Protein AF-0000000076603581 (afdb_homodimer)

Foldseek 3Di:
DFWFKWWFWQAADQDLVRQQAHGDTDTWGWLFEEEEEEDPSLCSVVVLCVQVVVGPRTDTDMDGDDVFDEFEQAPDFDDDQPAFLQRVLVVLCVVLVPDPVQLVVVLVVLCVLLVPVVRRRPGCVPPDPLSRLSSSVSSRLSNLGQEYEEEASCPSHDPSVVVSVLVSSNVSSVVTHIYYYYHHPQQVCLVRGQKYFYGGSNYTQDITGPQRLCVSLVHPPDGPVVSNVSSRPPDPPD/DFWFKWWFWQAADQDLVRQQAHGDTDTWGWLFEEEEEEDPSLCSVVVLCVQVVNGPRTDTDMDGDDVFDEFEQAPDFDDDQPAFLQRVLVVLCVVLVPDPVQLVVVLVVLCVLLVPVVRRRPGCVPPDPLSRLSSSVSSRLSNLGQEYEEEASCPSHDPSVVVSVLVSSNVSSVVTHIYYYYHPPQQVCLVRGQKYFYGGSNYTQDITGPQRLCVSLVHPPDGPVVSNVSSHPPDPPD

InterPro domains:
  IPR003439 ABC transporter-like, ATP-binding domain [PF00005] (21-154)
  IPR003439 ABC transporter-like, ATP-binding domain [PS50893] (4-226)
  IPR003593 AAA+ ATPase domain [SM00382] (30-205)
  IPR027417 P-loop containing nucleoside triphosphate hydrolase [G3DSA:3.40.50.300] (2-225)
  IPR027417 P-loop containing nucleoside triphosphate hydrolase [SSF52540] (16-217)
  IPR051782 ABC Transporter Superfamily, Various Functions [PTHR42939] (1-233)

Secondary structure (DSSP, 8-state):
--EEEEEEEEEE-SSTT-BSEEEEEEEEETT-EEEEE--TTSSHHHHHHHHHT----EEEEEEE-SS--EEEE-SS----TT--HHHHHHHHHHHTT--HHHHHHHHHHHHHHTT-GGGTTS-GGGS-HHHHHHHHHHHHHTT--SEEEEESTTTT--HHHHHHHHHHHHHHHHHT-EEEEE-S-HHHHHHH-SEEEEEETTEEEEEE-HHHHHHHHT-TT--HHHHHHHHHS-----/--EEEEEEEEEE-SSTT-BSEEEEEEEEETT-EEEEE--TTSSHHHHHHHHHT----EEEEEEE-SS--EEEE-SS----TT--HHHHHHHHHHHTT--HHHHHHHHHHHHHHTT-GGGTTS-GGGS-HHHHHHHHHHHHHTT--SEEEEESTTTT--HHHHHHHHHHHHHHHHHT-EEEEE-S-HHHHHHH-SEEEEEETTEEEEEE-HHHHHHHHT-TT--HHHHHHHHHS-----

Sequence (476 aa):
MNRLLTLEIEKAGYDEGMSILSNVTFNVTRGELVGLIGPNGAGKSTTIKTILGMNEHYKGTIHFDSKREIAYIPEKPVYYFDMTLWEHIELTAALLQLEEKSWTVKVKKLLKTFELEHVIHETPATFSKGMQQKSMLIFAFMTNASLYIVDEPFIGLDPNATKKLLLLLEEEQKRGAGILMSTHVLDTAEKICDRFVLLLDGKIEATGTMEEIQTTCGLPNSSLLDCFYFLSNKEPSVMNRLLTLEIEKAGYDEGMSILSNVTFNVTRGELVGLIGPNGAGKSTTIKTILGMNEHYKGTIHFDSKREIAYIPEKPVYYFDMTLWEHIELTAALLQLEEKSWTVKVKKLLKTFELEHVIHETPATFSKGMQQKSMLIFAFMTNASLYIVDEPFIGLDPNATKKLLLLLEEEQKRGAGILMSTHVLDTAEKICDRFVLLLDGKIEATGTMEEIQTTCGLPNSSLLDCFYFLSNKEPSV

Solvent-accessible surface area (backbone atoms only — not comparable to full-atom values): 25250 Å² total; per-residue (Å²): 132,67,50,44,35,40,38,37,31,52,27,21,32,93,43,95,74,18,78,44,29,42,56,42,67,55,69,38,32,57,40,32,35,34,32,42,31,49,50,86,84,12,33,64,65,60,51,51,32,41,74,72,64,75,37,84,34,59,42,67,50,76,46,66,39,88,88,59,43,73,26,66,35,62,65,65,81,82,78,64,80,89,34,26,42,46,53,50,49,50,48,51,35,59,76,68,65,52,56,63,76,58,38,52,56,47,40,53,52,44,29,57,74,67,66,42,64,92,47,36,84,37,43,52,84,75,43,53,64,39,52,34,44,50,49,45,48,44,64,30,66,48,63,72,36,43,31,38,42,32,32,38,75,60,63,58,47,39,51,56,56,42,52,53,48,52,52,51,52,50,52,42,25,74,73,39,15,15,31,41,34,33,46,62,56,43,66,56,44,60,74,67,36,60,29,38,38,32,27,51,81,12,23,65,76,45,65,36,32,70,68,50,43,21,57,75,65,71,37,78,95,53,52,61,57,54,45,49,43,49,65,74,63,50,70,77,83,125,132,66,49,45,34,40,40,38,32,51,27,20,33,92,43,94,73,21,78,43,30,41,56,42,68,54,69,37,32,56,40,32,35,35,32,41,31,50,50,86,83,10,32,63,66,59,51,52,32,40,74,73,64,75,39,84,35,59,43,67,50,77,45,65,40,87,87,61,43,71,26,65,34,62,67,66,80,83,77,63,81,91,35,26,43,46,53,49,50,50,49,51,36,57,76,67,66,52,55,65,75,58,38,53,57,48,40,54,50,44,29,56,74,67,66,42,63,91,48,34,84,35,44,53,83,74,43,54,64,39,53,33,44,49,49,45,50,44,64,30,66,48,63,72,36,43,31,37,43,33,32,37,76,58,62,58,47,39,52,57,56,41,51,53,49,52,52,50,53,50,52,41,24,73,75,39,15,16,33,42,34,32,48,63,55,42,64,55,45,59,73,66,36,60,28,36,40,33,27,50,80,13,23,66,75,46,64,37,32,70,68,50,43,22,56,77,65,71,37,79,94,54,51,59,57,55,44,48,43,49,66,73,64,50,70,76,83,125

Radius of gyration: 23.64 Å; Cα contacts (8 Å, |Δi|>4): 929; chains: 2; bounding box: 67×67×53 Å

Nearest PDB structures (foldseek):
  4rvc-assembly1_A  TM=9.584E-01  e=1.527E-28  Geobacillus kaustophilus GBlys
  1vpl-assembly1_A-2  TM=8.124E-01  e=2.634E-21  Thermotoga maritima MSB8
  1ji0-assembly1_A  TM=8.440E-01  e=2.173E-18  Thermotoga maritima
  7dd0-assembly1_C  TM=8.640E-01  e=2.302E-16  Bacillus subtilis subsp. subtilis str. 168
  7dd0-assembly2_D  TM=8.323E-01  e=1.236E-16  Bacillus subtilis subsp. subtilis str. 168

Structure (mmCIF, N/CA/C/O backbone):
data_AF-0000000076603581-model_v1
#
loop_
_entity.id
_entity.type
_entity.pdbx_description
1 polymer 'ABC transporter ATP-binding protein'
#
loop_
_atom_site.group_PDB
_atom_site.id
_atom_site.type_symbol
_atom_site.label_atom_id
_atom_site.label_alt_id
_atom_site.label_comp_id
_atom_site.label_asym_id
_atom_site.label_entity_id
_atom_site.label_seq_id
_atom_site.pdbx_PDB_ins_code
_atom_site.Cartn_x
_atom_site.Cartn_y
_atom_site.Cartn_z
_atom_site.occupancy
_atom_site.B_iso_or_equiv
_atom_site.auth_seq_id
_atom_site.auth_comp_id
_atom_site.auth_asym_id
_atom_site.auth_atom_id
_atom_site.pdbx_PDB_model_num
ATOM 1 N N . MET A 1 1 ? 7.996 -35.344 -3.836 1 55.91 1 MET A N 1
ATOM 2 C CA . MET A 1 1 ? 8.836 -34.188 -3.605 1 55.91 1 MET A CA 1
ATOM 3 C C . MET A 1 1 ? 7.996 -32.906 -3.572 1 55.91 1 MET A C 1
ATOM 5 O O . MET A 1 1 ? 7.172 -32.688 -4.457 1 55.91 1 MET A O 1
ATOM 9 N N . ASN A 1 2 ? 7.766 -32.094 -2.402 1 85.75 2 ASN A N 1
ATOM 10 C CA . ASN A 1 2 ? 6.781 -31.141 -1.922 1 85.75 2 ASN A CA 1
ATOM 11 C C . ASN A 1 2 ? 7.035 -29.75 -2.496 1 85.75 2 ASN A C 1
ATOM 13 O O . ASN A 1 2 ? 6.254 -28.828 -2.258 1 85.75 2 ASN A O 1
ATOM 17 N N . ARG A 1 3 ? 7.965 -29.797 -3.432 1 91.31 3 ARG A N 1
ATOM 18 C CA . ARG A 1 3 ? 8.312 -28.5 -4.008 1 91.31 3 ARG A CA 1
ATOM 19 C C . ARG A 1 3 ? 7.539 -28.25 -5.305 1 91.31 3 ARG A C 1
ATOM 21 O O . ARG A 1 3 ? 7.535 -29.094 -6.199 1 91.31 3 ARG A O 1
ATOM 28 N N . LEU A 1 4 ? 6.941 -27.141 -5.387 1 95.06 4 LEU A N 1
ATOM 29 C CA . LEU A 1 4 ? 6.172 -26.781 -6.57 1 95.06 4 LEU A CA 1
ATOM 30 C C . LEU A 1 4 ? 7.031 -25.969 -7.547 1 95.06 4 LEU A C 1
ATOM 32 O O . LEU A 1 4 ? 6.848 -26.062 -8.766 1 95.06 4 LEU A O 1
ATOM 36 N N . LEU A 1 5 ? 7.945 -25.203 -6.996 1 96.5 5 LEU A N 1
ATOM 37 C CA . LEU A 1 5 ? 8.859 -24.375 -7.766 1 96.5 5 LEU A CA 1
ATOM 38 C C . LEU A 1 5 ? 10.266 -24.406 -7.172 1 96.5 5 LEU A C 1
ATOM 40 O O . LEU A 1 5 ? 10.43 -24.297 -5.957 1 96.5 5 LEU A O 1
ATOM 44 N N . THR A 1 6 ? 11.234 -24.688 -8.008 1 96.94 6 THR A N 1
ATOM 45 C CA . THR A 1 6 ? 12.641 -24.547 -7.645 1 96.94 6 THR A CA 1
ATOM 46 C C . THR A 1 6 ? 13.367 -23.625 -8.625 1 96.94 6 THR A C 1
ATOM 48 O O . THR A 1 6 ? 13.359 -23.875 -9.828 1 96.94 6 THR A O 1
ATOM 51 N N . LEU A 1 7 ? 13.883 -22.625 -8.102 1 97.31 7 LEU A N 1
ATOM 52 C CA . LEU A 1 7 ? 14.57 -21.625 -8.898 1 97.31 7 LEU A CA 1
ATOM 53 C C . LEU A 1 7 ? 16.062 -21.578 -8.562 1 97.31 7 LEU A C 1
ATOM 55 O O . LEU A 1 7 ? 16.422 -21.406 -7.402 1 97.31 7 LEU A O 1
ATOM 59 N N . GLU A 1 8 ? 1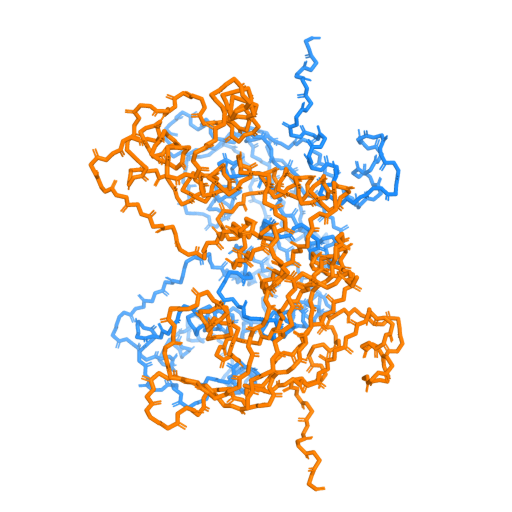6.891 -21.766 -9.539 1 98 8 GLU A N 1
ATOM 60 C CA . GLU A 1 8 ? 18.328 -21.562 -9.453 1 98 8 GLU A CA 1
ATOM 61 C C . GLU A 1 8 ? 18.844 -20.703 -10.609 1 98 8 GLU A C 1
ATOM 63 O O . GLU A 1 8 ? 19.219 -21.219 -11.656 1 98 8 GLU A O 1
ATOM 68 N N . ILE A 1 9 ? 18.906 -19.469 -10.305 1 97.94 9 ILE A N 1
ATOM 69 C CA . ILE A 1 9 ? 19.328 -18.516 -11.336 1 97.94 9 ILE A CA 1
ATOM 70 C C . ILE A 1 9 ? 20.75 -18.047 -11.039 1 97.94 9 ILE A C 1
ATOM 72 O O . ILE A 1 9 ? 21.031 -17.516 -9.961 1 97.94 9 ILE A O 1
ATOM 76 N N . GLU A 1 10 ? 21.625 -18.266 -11.945 1 98.12 10 GLU A N 1
ATOM 77 C CA . GLU A 1 10 ? 22.969 -17.734 -11.82 1 98.12 10 GLU A CA 1
ATOM 78 C C . GLU A 1 10 ? 23 -16.25 -12.188 1 98.12 10 GLU A C 1
ATOM 80 O O . GLU A 1 10 ? 23.594 -15.438 -11.461 1 98.12 10 GLU A O 1
ATOM 85 N N . LYS A 1 11 ? 22.438 -15.969 -13.312 1 98.06 11 LYS A N 1
ATOM 86 C CA . LYS A 1 11 ? 22.312 -14.594 -13.789 1 98.06 11 LYS A CA 1
ATOM 87 C C . LYS A 1 11 ? 21.047 -14.414 -14.617 1 98.06 11 LYS A C 1
ATOM 89 O O . LYS A 1 11 ? 20.562 -15.367 -15.25 1 98.06 11 LYS A O 1
ATOM 94 N N . ALA A 1 12 ? 20.516 -13.281 -14.602 1 98.06 12 ALA A N 1
ATOM 95 C CA . ALA A 1 12 ? 19.391 -12.922 -15.453 1 98.06 12 ALA A CA 1
ATOM 96 C C . ALA A 1 12 ? 19.344 -11.422 -15.695 1 98.06 12 ALA A C 1
ATOM 98 O O . ALA A 1 12 ? 19.875 -10.641 -14.906 1 98.06 12 ALA A O 1
ATOM 99 N N . GLY A 1 13 ? 18.734 -11.031 -16.766 1 95.94 13 GLY A N 1
ATOM 100 C CA . GLY A 1 13 ? 18.531 -9.648 -17.172 1 95.94 13 GLY A CA 1
ATOM 101 C C . GLY A 1 13 ? 17.75 -9.516 -18.453 1 95.94 13 GLY A C 1
ATOM 102 O O . GLY A 1 13 ? 16.938 -10.383 -18.797 1 95.94 13 GLY A O 1
ATOM 103 N N . TYR A 1 14 ? 17.906 -8.359 -19.109 1 94.06 14 TYR A N 1
ATOM 104 C CA . TYR A 1 14 ? 17.109 -8.109 -20.312 1 94.06 14 TYR A CA 1
ATOM 105 C C . TYR A 1 14 ? 17.984 -8.016 -21.547 1 94.06 14 TYR A C 1
ATOM 107 O O . TYR A 1 14 ? 17.5 -7.703 -22.641 1 94.06 14 TYR A O 1
ATOM 115 N N . ASP A 1 15 ? 19.25 -8.203 -21.281 1 93 15 ASP A N 1
ATOM 116 C CA . ASP A 1 15 ? 20.203 -8.266 -22.375 1 93 15 ASP A CA 1
ATOM 117 C C . ASP A 1 15 ? 21.25 -9.344 -22.125 1 93 15 ASP A C 1
ATOM 119 O O . ASP A 1 15 ? 21.156 -10.094 -21.156 1 93 15 ASP A O 1
ATOM 123 N N . GLU A 1 16 ? 22.062 -9.445 -23.016 1 91.25 16 GLU A N 1
ATOM 124 C CA . GLU A 1 16 ? 23.047 -10.523 -22.969 1 91.25 16 GLU A CA 1
ATOM 125 C C . GLU A 1 16 ? 23.922 -10.422 -21.719 1 91.25 16 GLU A C 1
ATOM 127 O O . GLU A 1 16 ? 24.453 -11.422 -21.25 1 91.25 16 GLU A O 1
ATOM 132 N N . GLY A 1 17 ? 23.906 -9.297 -21.188 1 91.25 17 GLY A N 1
ATOM 133 C CA . GLY A 1 17 ? 24.703 -9.086 -20 1 91.25 17 GLY A CA 1
ATOM 134 C C . GLY A 1 17 ? 24.109 -9.711 -18.75 1 91.25 17 GLY A C 1
ATOM 135 O O . GLY A 1 17 ? 24.828 -10.023 -17.797 1 91.25 17 GLY A O 1
ATOM 136 N N . MET A 1 18 ? 22.844 -9.914 -18.719 1 91.12 18 MET A N 1
ATOM 137 C CA . MET A 1 18 ? 22.125 -10.586 -17.641 1 91.12 18 MET A CA 1
ATOM 138 C C . MET A 1 18 ? 22.578 -10.047 -16.281 1 91.12 18 MET A C 1
ATOM 140 O O . MET A 1 18 ? 22.906 -10.82 -15.383 1 91.12 18 MET A O 1
ATOM 144 N N . SER A 1 19 ? 22.5 -8.727 -16.047 1 92.31 19 SER A N 1
ATOM 145 C CA . SER A 1 19 ? 23.172 -8.047 -14.945 1 92.31 19 SER A CA 1
ATOM 146 C C . SER A 1 19 ? 22.188 -7.703 -13.828 1 92.31 19 SER A C 1
ATOM 148 O O . SER A 1 19 ? 22.562 -7.039 -12.852 1 92.31 19 SER A O 1
ATOM 150 N N . ILE A 1 20 ? 20.969 -8.172 -13.969 1 96.81 20 ILE A N 1
ATOM 151 C CA . ILE A 1 20 ? 19.969 -7.742 -13.008 1 96.81 20 ILE A CA 1
ATOM 152 C C . ILE A 1 20 ? 19.938 -8.703 -11.82 1 96.81 20 ILE A C 1
ATOM 154 O O . ILE A 1 20 ? 19.906 -8.266 -10.664 1 96.81 20 ILE A O 1
ATOM 158 N N . LEU A 1 21 ? 19.984 -9.945 -12.07 1 98.31 21 LEU A N 1
ATOM 159 C CA . LEU A 1 21 ? 19.969 -10.945 -11.016 1 98.31 21 LEU A CA 1
ATOM 160 C C . LEU A 1 21 ? 21.312 -11.68 -10.953 1 98.31 21 LEU A C 1
ATOM 162 O O . LEU A 1 21 ? 21.922 -11.953 -11.984 1 98.31 21 LEU A O 1
ATOM 166 N N . SER A 1 22 ? 21.672 -11.984 -9.789 1 98.25 22 SER A N 1
ATOM 167 C CA . SER A 1 22 ? 22.859 -12.789 -9.555 1 98.25 22 SER A CA 1
ATOM 168 C C . SER A 1 22 ? 22.641 -13.797 -8.43 1 98.25 22 SER A C 1
ATOM 170 O O . SER A 1 22 ? 22.391 -13.406 -7.285 1 98.25 22 SER A O 1
ATOM 172 N N . ASN A 1 23 ? 22.719 -15.039 -8.781 1 97.69 23 ASN A N 1
ATOM 173 C CA . ASN A 1 23 ? 22.672 -16.141 -7.836 1 97.69 23 ASN A CA 1
ATOM 174 C C . ASN A 1 23 ? 21.422 -16.094 -6.969 1 97.69 23 ASN A C 1
ATOM 176 O O . ASN A 1 23 ? 21.5 -16.016 -5.742 1 97.69 23 ASN A O 1
ATOM 180 N N . VAL A 1 24 ? 20.328 -16.188 -7.609 1 98.38 24 VAL A N 1
ATOM 181 C CA . VAL A 1 24 ? 19.031 -16.203 -6.926 1 98.38 24 VAL A CA 1
ATOM 182 C C . VAL A 1 24 ? 18.484 -17.641 -6.895 1 98.38 24 VAL A C 1
ATOM 184 O O . VAL A 1 24 ? 18.141 -18.203 -7.938 1 98.38 24 VAL A O 1
ATOM 187 N N . THR A 1 25 ? 18.484 -18.234 -5.691 1 98.44 25 THR A N 1
ATOM 188 C CA . THR A 1 25 ? 18.047 -19.609 -5.516 1 98.44 25 THR A CA 1
ATOM 189 C C . THR A 1 25 ? 17.031 -19.719 -4.379 1 98.44 25 THR A C 1
ATOM 191 O O . THR A 1 25 ? 17.312 -19.312 -3.248 1 98.44 25 THR A O 1
ATOM 194 N N . PHE A 1 26 ? 15.875 -20.188 -4.668 1 98.31 26 PHE A N 1
ATOM 195 C CA . PHE A 1 26 ? 14.875 -20.469 -3.652 1 98.31 26 PHE A CA 1
ATOM 196 C C . PHE A 1 26 ? 13.812 -21.422 -4.199 1 98.31 26 PHE A C 1
ATOM 198 O O . PHE A 1 26 ? 13.883 -21.844 -5.352 1 98.31 26 PHE A O 1
ATOM 205 N N . ASN A 1 27 ? 12.883 -21.797 -3.377 1 98.12 27 ASN A N 1
ATOM 206 C CA . ASN A 1 27 ? 11.797 -22.672 -3.783 1 98.12 27 ASN A CA 1
ATOM 207 C C . ASN A 1 27 ? 10.477 -22.281 -3.137 1 98.12 27 ASN A C 1
ATOM 209 O O . ASN A 1 27 ? 10.453 -21.422 -2.246 1 98.12 27 ASN A O 1
ATOM 213 N N . VAL A 1 28 ? 9.461 -22.781 -3.656 1 97.62 28 VAL A N 1
ATOM 214 C CA . VAL A 1 28 ? 8.125 -22.688 -3.082 1 97.62 28 VAL A CA 1
ATOM 215 C C . VAL A 1 28 ? 7.527 -24.094 -2.926 1 97.62 28 VAL A C 1
ATOM 217 O O . VAL A 1 28 ? 7.539 -24.891 -3.869 1 97.62 28 VAL A O 1
ATOM 220 N N . THR A 1 29 ? 7.023 -24.375 -1.775 1 97 29 THR A N 1
ATOM 221 C CA . THR A 1 29 ? 6.48 -25.688 -1.505 1 97 29 THR A CA 1
ATOM 222 C C . THR A 1 29 ? 4.957 -25.641 -1.429 1 97 29 THR A C 1
ATOM 224 O O . THR A 1 29 ? 4.363 -24.562 -1.422 1 97 29 THR A O 1
ATOM 227 N N . ARG A 1 30 ? 4.367 -26.797 -1.436 1 96.12 30 ARG A N 1
ATOM 228 C CA . ARG A 1 30 ? 2.916 -26.922 -1.327 1 96.12 30 ARG A CA 1
ATOM 229 C C . ARG A 1 30 ? 2.412 -26.281 -0.032 1 96.12 30 ARG A C 1
ATOM 231 O O . ARG A 1 30 ? 3.016 -26.469 1.027 1 96.12 30 ARG A O 1
ATOM 238 N N . GLY A 1 31 ? 1.398 -25.469 -0.204 1 96.94 31 GLY A N 1
ATOM 239 C CA . GLY A 1 31 ? 0.742 -24.891 0.955 1 96.94 31 GLY A CA 1
ATOM 240 C C . GLY A 1 31 ? 1.552 -23.781 1.604 1 96.94 31 GLY A C 1
ATOM 241 O O . GLY A 1 31 ? 1.263 -23.375 2.732 1 96.94 31 GLY A O 1
ATOM 242 N N . GLU A 1 32 ? 2.557 -23.281 0.889 1 98.25 32 GLU A N 1
ATOM 243 C CA . GLU A 1 32 ? 3.434 -22.25 1.432 1 98.25 32 GLU A CA 1
ATOM 244 C C . GLU A 1 32 ? 3.232 -20.922 0.711 1 98.25 32 GLU A C 1
ATOM 246 O O . GLU A 1 32 ? 3.076 -20.891 -0.512 1 98.25 32 GLU A O 1
ATOM 251 N N . LEU A 1 33 ? 3.203 -19.891 1.487 1 98.75 33 LEU A N 1
ATOM 252 C CA . LEU A 1 33 ? 3.211 -18.547 0.936 1 98.75 33 LEU A CA 1
ATOM 253 C C . LEU A 1 33 ? 4.566 -17.875 1.145 1 98.75 33 LEU A C 1
ATOM 255 O O . LEU A 1 33 ? 4.957 -17.594 2.281 1 98.75 33 LEU A O 1
ATOM 259 N N . VAL A 1 34 ? 5.273 -17.656 0.085 1 98.88 34 VAL A N 1
ATOM 260 C CA . VAL A 1 34 ? 6.605 -17.062 0.122 1 98.88 34 VAL A CA 1
ATOM 261 C C . VAL A 1 34 ? 6.539 -15.625 -0.361 1 98.88 34 VAL A C 1
ATOM 263 O O . VAL A 1 34 ? 6.035 -15.344 -1.453 1 98.88 34 VAL A O 1
ATOM 266 N N . GLY A 1 35 ? 7.02 -14.742 0.465 1 98.81 35 GLY A N 1
ATOM 267 C CA . GLY A 1 35 ? 7.117 -13.344 0.077 1 98.81 35 GLY A CA 1
ATOM 268 C C . GLY A 1 35 ? 8.43 -13 -0.599 1 98.81 35 GLY A C 1
ATOM 269 O O . GLY A 1 35 ? 9.5 -13.211 -0.025 1 98.81 35 GLY A O 1
ATOM 270 N N . LEU A 1 36 ? 8.367 -12.562 -1.818 1 98.81 36 LEU A N 1
ATOM 271 C CA . LEU A 1 36 ? 9.5 -11.984 -2.529 1 98.81 36 LEU A CA 1
ATOM 272 C C . LEU A 1 36 ? 9.555 -10.477 -2.318 1 98.81 36 LEU A C 1
ATOM 274 O O . LEU A 1 36 ? 8.805 -9.727 -2.947 1 98.81 36 LEU A O 1
ATOM 278 N N . ILE A 1 37 ? 10.461 -10.039 -1.474 1 98.25 37 ILE A N 1
ATOM 279 C CA . ILE A 1 37 ? 10.438 -8.633 -1.069 1 98.25 37 ILE A CA 1
ATOM 280 C C . ILE A 1 37 ? 11.773 -7.977 -1.409 1 98.25 37 ILE A C 1
ATOM 282 O O . ILE A 1 37 ? 12.781 -8.664 -1.584 1 98.25 37 ILE A O 1
ATOM 286 N N . GLY A 1 38 ? 11.789 -6.672 -1.539 1 95.81 38 GLY A N 1
ATOM 287 C CA . GLY A 1 38 ? 12.922 -5.848 -1.94 1 95.81 38 GLY A CA 1
ATOM 288 C C . GLY A 1 38 ? 12.516 -4.457 -2.383 1 95.81 38 GLY A C 1
ATOM 289 O O . GLY A 1 38 ? 11.336 -4.191 -2.625 1 95.81 38 GLY A O 1
ATOM 290 N N . PRO A 1 39 ? 13.477 -3.578 -2.438 1 93.5 39 PRO A N 1
ATOM 291 C CA . PRO A 1 39 ? 13.164 -2.24 -2.947 1 93.5 39 PRO A CA 1
ATOM 292 C C . PRO A 1 39 ? 12.891 -2.23 -4.449 1 93.5 39 PRO A C 1
ATOM 294 O O . PRO A 1 39 ? 12.961 -3.275 -5.102 1 93.5 39 PRO A O 1
ATOM 297 N N . ASN A 1 40 ? 12.484 -1.071 -4.879 1 90.12 40 ASN A N 1
ATOM 298 C CA . ASN A 1 40 ? 12.297 -0.92 -6.316 1 90.12 40 ASN A CA 1
ATOM 299 C C . ASN A 1 40 ? 13.602 -1.169 -7.078 1 90.12 40 ASN A C 1
ATOM 301 O O . ASN A 1 40 ? 14.656 -0.681 -6.68 1 90.12 40 ASN A O 1
ATOM 305 N N . GLY A 1 41 ? 13.523 -1.983 -8.047 1 91.94 41 GLY A N 1
ATOM 306 C CA . GLY A 1 41 ? 14.695 -2.268 -8.859 1 91.94 41 GLY A CA 1
ATOM 307 C C . GLY A 1 41 ? 15.531 -3.406 -8.32 1 91.94 41 GLY A C 1
ATOM 308 O O . GLY A 1 41 ? 16.578 -3.732 -8.875 1 91.94 41 GLY A O 1
ATOM 309 N N . ALA A 1 42 ? 15.039 -4.055 -7.324 1 95.31 42 ALA A N 1
ATOM 310 C CA . ALA A 1 42 ? 15.836 -5.082 -6.664 1 95.31 42 ALA A CA 1
ATOM 311 C C . ALA A 1 42 ? 15.891 -6.359 -7.5 1 95.31 42 ALA A C 1
ATOM 313 O O . ALA A 1 42 ? 16.703 -7.246 -7.238 1 95.31 42 ALA A O 1
ATOM 314 N N . GLY A 1 43 ? 14.992 -6.516 -8.469 1 96.81 43 GLY A N 1
ATOM 315 C CA . GLY A 1 43 ? 14.984 -7.699 -9.312 1 96.81 43 GLY A CA 1
ATOM 316 C C . GLY A 1 43 ? 13.742 -8.555 -9.133 1 96.81 43 GLY A C 1
ATOM 317 O O . GLY A 1 43 ? 13.656 -9.664 -9.672 1 96.81 43 GLY A O 1
ATOM 318 N N . LYS A 1 44 ? 12.75 -8.062 -8.352 1 97.44 44 LYS A N 1
ATOM 319 C CA . LYS A 1 44 ? 11.539 -8.836 -8.086 1 97.44 44 LYS A CA 1
ATOM 320 C C . LYS A 1 44 ? 10.812 -9.18 -9.391 1 97.44 44 LYS A C 1
ATOM 322 O O . LYS A 1 44 ? 10.523 -10.352 -9.656 1 97.44 44 LYS A O 1
ATOM 327 N N . SER A 1 45 ? 10.602 -8.156 -10.219 1 96.44 45 SER A N 1
ATOM 328 C CA . SER A 1 45 ? 9.898 -8.359 -11.477 1 96.44 45 SER A CA 1
ATOM 329 C C . SER A 1 45 ? 10.703 -9.227 -12.438 1 96.44 45 SER A C 1
ATOM 331 O O . SER A 1 45 ? 10.148 -10.078 -13.125 1 96.44 45 SER A O 1
ATOM 333 N N . THR A 1 46 ? 12.008 -8.977 -12.469 1 97.31 46 THR A N 1
ATOM 334 C CA . THR A 1 46 ? 12.859 -9.797 -13.312 1 97.31 46 THR A CA 1
ATOM 335 C C . THR A 1 46 ? 12.789 -11.266 -12.891 1 97.31 46 THR A C 1
ATOM 337 O O . THR A 1 46 ? 12.727 -12.156 -13.742 1 97.31 46 THR A O 1
ATOM 340 N N . THR A 1 47 ? 12.773 -11.508 -11.594 1 98.31 47 THR A N 1
ATOM 341 C CA . THR A 1 47 ? 12.656 -12.859 -11.07 1 98.31 47 THR A CA 1
ATOM 342 C C . THR A 1 47 ? 11.344 -13.5 -11.523 1 98.31 47 THR A C 1
ATOM 344 O O . THR A 1 47 ? 11.344 -14.602 -12.07 1 98.31 47 THR A O 1
ATOM 347 N N . ILE A 1 48 ? 10.266 -12.789 -11.375 1 98 48 ILE A N 1
ATOM 348 C CA . ILE A 1 48 ? 8.938 -13.297 -11.711 1 98 48 ILE A CA 1
ATOM 349 C C . ILE A 1 48 ? 8.836 -13.547 -13.211 1 98 48 ILE A C 1
ATOM 351 O O . ILE A 1 48 ? 8.383 -14.609 -13.641 1 98 48 ILE A O 1
ATOM 355 N N . LYS A 1 49 ? 9.32 -12.625 -13.977 1 97.06 49 LYS A N 1
ATOM 356 C CA . LYS A 1 49 ? 9.273 -12.773 -15.422 1 97.06 49 LYS A CA 1
ATOM 357 C C . LYS A 1 49 ? 10.117 -13.969 -15.875 1 97.06 49 LYS A C 1
ATOM 359 O O . LYS A 1 49 ? 9.742 -14.68 -16.812 1 97.06 49 LYS A O 1
ATOM 364 N N . THR A 1 50 ? 11.219 -14.133 -15.242 1 97.31 50 THR A N 1
ATOM 365 C CA . THR A 1 50 ? 12.086 -15.266 -15.57 1 97.31 50 THR A CA 1
ATOM 366 C C . THR A 1 50 ? 11.391 -16.578 -15.242 1 97.31 50 THR A C 1
ATOM 368 O O . THR A 1 50 ? 11.406 -17.516 -16.047 1 97.31 50 THR A O 1
ATOM 371 N N . ILE A 1 51 ? 10.758 -16.641 -14.102 1 96.94 51 ILE A N 1
ATOM 372 C CA . ILE A 1 51 ? 10.023 -17.828 -13.68 1 96.94 51 ILE A CA 1
ATOM 373 C C . ILE A 1 51 ? 8.938 -18.156 -14.703 1 96.94 51 ILE A C 1
ATOM 375 O O . ILE A 1 51 ? 8.742 -19.312 -15.055 1 96.94 51 ILE A O 1
ATOM 379 N N . LEU A 1 52 ? 8.281 -17.094 -15.25 1 95.56 52 LEU A N 1
ATOM 380 C CA . LEU A 1 52 ? 7.125 -17.266 -16.125 1 95.56 52 LEU A CA 1
ATOM 381 C C . LEU A 1 52 ? 7.562 -17.516 -17.562 1 95.56 52 LEU A C 1
ATOM 383 O O . LEU A 1 52 ? 6.727 -17.75 -18.438 1 95.56 52 LEU A O 1
ATOM 387 N N . GLY A 1 53 ? 8.812 -17.391 -17.828 1 94.69 53 GLY A N 1
ATOM 388 C CA . GLY A 1 53 ? 9.328 -17.609 -19.172 1 94.69 53 GLY A CA 1
ATOM 389 C C . GLY A 1 53 ? 9.211 -16.375 -20.062 1 94.69 53 GLY A C 1
ATOM 390 O O . GLY A 1 53 ? 9.359 -16.484 -21.281 1 94.69 53 GLY A O 1
ATOM 391 N N . MET A 1 54 ? 8.992 -15.25 -19.484 1 94.12 54 MET A N 1
ATOM 392 C CA . MET A 1 54 ? 8.828 -14 -20.219 1 94.12 54 MET A CA 1
ATOM 393 C C . MET A 1 54 ? 10.172 -13.297 -20.406 1 94.12 54 MET A C 1
ATOM 395 O O . MET A 1 54 ? 10.25 -12.281 -21.094 1 94.12 54 MET A O 1
ATOM 399 N N . ASN A 1 55 ? 11.156 -13.75 -19.812 1 93.62 55 ASN A N 1
ATOM 400 C CA . ASN A 1 55 ? 12.531 -13.281 -19.938 1 93.62 55 ASN A CA 1
ATOM 401 C C . ASN A 1 55 ? 13.461 -14.383 -20.438 1 93.62 55 ASN A C 1
ATOM 403 O O . ASN A 1 55 ? 13.719 -15.352 -19.719 1 93.62 55 ASN A O 1
ATOM 407 N N . GLU A 1 56 ? 14.047 -14.25 -21.578 1 92.94 56 GLU A N 1
ATOM 408 C CA . GLU A 1 56 ? 14.867 -15.305 -22.172 1 92.94 56 GLU A CA 1
ATOM 409 C C . GLU A 1 56 ? 16.344 -15.141 -21.797 1 92.94 56 GLU A C 1
ATOM 411 O O . GLU A 1 56 ? 17.141 -16.062 -22 1 92.94 56 GLU A O 1
ATOM 416 N N . HIS A 1 57 ? 16.672 -14.078 -21.281 1 96.56 57 HIS A N 1
ATOM 417 C CA . HIS A 1 57 ? 18.062 -13.82 -20.938 1 96.56 57 HIS A CA 1
ATOM 418 C C . HIS A 1 57 ? 18.359 -14.227 -19.5 1 96.56 57 HIS A C 1
ATOM 420 O O . HIS A 1 57 ? 18.391 -13.383 -18.609 1 96.56 57 HIS A O 1
ATOM 426 N N . TYR A 1 58 ? 18.625 -15.5 -19.359 1 97.44 58 TYR A N 1
ATOM 427 C CA . TYR A 1 58 ? 19.031 -15.945 -18.031 1 97.44 58 TYR A CA 1
ATOM 428 C C . TYR A 1 58 ? 19.844 -17.219 -18.109 1 97.44 58 TYR A C 1
ATOM 430 O O . TYR A 1 58 ? 19.797 -17.938 -19.109 1 97.44 58 TYR A O 1
ATOM 438 N N . LYS A 1 59 ? 20.625 -17.438 -17.125 1 97.88 59 LYS A N 1
ATOM 439 C CA . LYS A 1 59 ? 21.391 -18.672 -16.906 1 97.88 59 LYS A CA 1
ATOM 440 C C . LYS A 1 59 ? 21 -19.328 -15.586 1 97.88 59 LYS A C 1
ATOM 442 O O . LYS A 1 59 ? 21 -18.688 -14.539 1 97.88 59 LYS A O 1
ATOM 447 N N . GLY A 1 60 ? 20.641 -20.469 -15.609 1 97.25 60 GLY A N 1
ATOM 448 C CA . GLY A 1 60 ? 20.203 -21.219 -14.445 1 97.25 60 GLY A CA 1
ATOM 449 C C . GLY A 1 60 ? 19.109 -22.219 -14.75 1 97.25 60 GLY A C 1
ATOM 450 O O . GLY A 1 60 ? 18.922 -22.609 -15.906 1 97.25 60 GLY A O 1
ATOM 451 N N . THR A 1 61 ? 18.484 -22.75 -13.719 1 97.19 61 THR A N 1
ATOM 452 C CA . THR A 1 61 ? 17.438 -23.766 -13.898 1 97.19 61 THR A CA 1
ATOM 453 C C . THR A 1 61 ? 16.172 -23.375 -13.141 1 97.19 61 THR A C 1
ATOM 455 O O . THR A 1 61 ? 16.25 -22.844 -12.031 1 97.19 61 THR A O 1
ATOM 458 N N . ILE A 1 62 ? 15.117 -23.578 -13.766 1 95.62 62 ILE A N 1
ATOM 459 C CA . ILE A 1 62 ? 13.789 -23.406 -13.188 1 95.62 62 ILE A CA 1
ATOM 460 C C . ILE A 1 62 ? 13 -24.703 -13.32 1 95.62 62 ILE A C 1
ATOM 462 O O . ILE A 1 62 ? 12.82 -25.219 -14.43 1 95.62 62 ILE A O 1
ATOM 466 N N . HIS A 1 63 ? 12.562 -25.219 -12.203 1 94.56 63 HIS A N 1
ATOM 467 C CA . HIS A 1 63 ? 11.828 -26.484 -12.219 1 94.56 63 HIS A CA 1
ATOM 468 C C . HIS A 1 63 ? 10.445 -26.328 -11.578 1 94.56 63 HIS A C 1
ATOM 470 O O . HIS A 1 63 ? 10.32 -25.734 -10.5 1 94.56 63 HIS A O 1
ATOM 476 N N . PHE A 1 64 ? 9.461 -26.75 -12.258 1 93.19 64 PHE A N 1
ATOM 477 C CA . PHE A 1 64 ? 8.109 -26.812 -11.727 1 93.19 64 PHE A CA 1
ATOM 478 C C . PHE A 1 64 ? 7.703 -28.25 -11.445 1 93.19 64 PHE A C 1
ATOM 480 O O . PHE A 1 64 ? 8.133 -29.172 -12.141 1 93.19 64 PHE A O 1
ATOM 487 N N . ASP A 1 65 ? 6.926 -28.375 -10.43 1 84.62 65 ASP A N 1
ATOM 488 C CA . ASP A 1 65 ? 6.34 -29.688 -10.219 1 84.62 65 ASP A CA 1
ATOM 489 C C . ASP A 1 65 ? 5.367 -30.047 -11.344 1 84.62 65 ASP A C 1
ATOM 491 O O . ASP A 1 65 ? 4.836 -29.156 -12.016 1 84.62 65 ASP A O 1
ATOM 495 N N . SER A 1 66 ? 5.258 -31.328 -11.836 1 64.12 66 SER A N 1
ATOM 496 C CA . SER A 1 66 ? 4.629 -31.891 -13.023 1 64.12 66 SER A CA 1
ATOM 497 C C . SER A 1 66 ? 3.203 -31.375 -13.195 1 64.12 66 SER A C 1
ATOM 499 O O . SER A 1 66 ? 2.732 -31.188 -14.32 1 64.12 66 SER A O 1
ATOM 501 N N . LYS A 1 67 ? 2.193 -31.469 -12.18 1 59.41 67 LYS A N 1
ATOM 502 C CA . LYS A 1 67 ? 0.761 -31.281 -12.375 1 59.41 67 LYS A CA 1
ATOM 503 C C . LYS A 1 67 ? 0.368 -29.828 -12.102 1 59.41 67 LYS A C 1
ATOM 505 O O . LYS A 1 67 ? -0.045 -29.484 -10.992 1 59.41 67 LYS A O 1
ATOM 510 N N . ARG A 1 68 ? 1.061 -28.719 -13.008 1 61.81 68 ARG A N 1
ATOM 511 C CA . ARG A 1 68 ? 1.35 -27.391 -12.5 1 61.81 68 ARG A CA 1
ATOM 512 C C . ARG A 1 68 ? 0.456 -26.344 -13.164 1 61.81 68 ARG A C 1
ATOM 514 O O . ARG A 1 68 ? 0.63 -26.031 -14.344 1 61.81 68 ARG A O 1
ATOM 521 N N . GLU A 1 69 ? -0.756 -26.344 -12.781 1 84.81 69 GLU A N 1
ATOM 522 C CA . GLU A 1 69 ? -1.444 -25.141 -13.219 1 84.81 69 GLU A CA 1
ATOM 523 C C . GLU A 1 69 ? -0.96 -23.906 -12.453 1 84.81 69 GLU A C 1
ATOM 525 O O . GLU A 1 69 ? -1.075 -23.859 -11.227 1 84.81 69 GLU A O 1
ATOM 530 N N . ILE A 1 70 ? -0.208 -23.016 -13.266 1 93.94 70 ILE A N 1
ATOM 531 C CA . ILE A 1 70 ? 0.274 -21.781 -12.68 1 93.94 70 ILE A CA 1
ATOM 532 C C . ILE A 1 70 ? -0.718 -20.656 -12.969 1 93.94 70 ILE A C 1
ATOM 534 O O . ILE A 1 70 ? -1.221 -20.531 -14.086 1 93.94 70 ILE A O 1
ATOM 538 N N . ALA A 1 71 ? -1.107 -20 -11.984 1 96.12 71 ALA A N 1
ATOM 539 C CA . ALA A 1 71 ? -1.867 -18.766 -12.148 1 96.12 71 ALA A CA 1
ATOM 540 C C . ALA A 1 71 ? -1.007 -17.531 -11.828 1 96.12 71 ALA A C 1
ATOM 542 O O . ALA A 1 71 ? -0.253 -17.547 -10.852 1 96.12 71 ALA A O 1
ATOM 543 N N . TYR A 1 72 ? -1.102 -16.578 -12.703 1 96.62 72 TYR A N 1
ATOM 544 C CA . TYR A 1 72 ? -0.301 -15.375 -12.555 1 96.62 72 TYR A CA 1
ATOM 545 C C . TYR A 1 72 ? -1.191 -14.148 -12.383 1 96.62 72 TYR A C 1
ATOM 547 O O . TYR A 1 72 ? -2.166 -13.977 -13.117 1 96.62 72 TYR A O 1
ATOM 555 N N . ILE A 1 73 ? -0.922 -13.367 -11.359 1 96.94 73 ILE A N 1
ATOM 556 C CA . ILE A 1 73 ? -1.526 -12.055 -11.156 1 96.94 73 ILE A CA 1
ATOM 557 C C . ILE A 1 73 ? -0.471 -10.961 -11.344 1 96.94 73 ILE A C 1
ATOM 559 O O . ILE A 1 73 ? 0.396 -10.781 -10.484 1 96.94 73 ILE A O 1
ATOM 563 N N . PRO A 1 74 ? -0.559 -10.195 -12.414 1 96.19 74 PRO A N 1
ATOM 564 C CA . PRO A 1 74 ? 0.437 -9.148 -12.664 1 96.19 74 PRO A CA 1
ATOM 565 C C . PRO A 1 74 ? 0.167 -7.871 -11.867 1 96.19 74 PRO A C 1
ATOM 567 O O . PRO A 1 74 ? -0.958 -7.652 -11.406 1 96.19 74 PRO A O 1
ATOM 570 N N . GLU A 1 75 ? 1.163 -7.145 -11.727 1 93.5 75 GLU A N 1
ATOM 571 C CA . GLU A 1 75 ? 0.998 -5.832 -11.109 1 93.5 75 GLU A CA 1
ATOM 572 C C . GLU A 1 75 ? 0.064 -4.949 -11.93 1 93.5 75 GLU A C 1
ATOM 574 O O . GLU A 1 75 ? -0.861 -4.344 -11.383 1 93.5 75 GLU A O 1
ATOM 579 N N . LYS A 1 76 ? 0.312 -4.941 -13.172 1 90.94 76 LYS A N 1
ATOM 580 C CA . LYS A 1 76 ? -0.542 -4.199 -14.094 1 90.94 76 LYS A CA 1
ATOM 581 C C . LYS A 1 76 ? -1.465 -5.141 -14.867 1 90.94 76 LYS A C 1
ATOM 583 O O . LYS A 1 76 ? -1.001 -6.082 -15.508 1 90.94 76 LYS A O 1
ATOM 588 N N . PRO A 1 77 ? -2.723 -4.754 -14.828 1 89.56 77 PRO A N 1
ATOM 589 C CA . PRO A 1 77 ? -3.672 -5.613 -15.539 1 89.56 77 PRO A CA 1
ATOM 590 C C . PRO A 1 77 ? -3.441 -5.625 -17.047 1 89.56 77 PRO A C 1
ATOM 592 O O . PRO A 1 77 ? -3.078 -4.598 -17.625 1 89.56 77 PRO A O 1
ATOM 595 N N . VAL A 1 78 ? -3.656 -6.73 -17.625 1 83 78 VAL A N 1
ATOM 596 C CA . VAL A 1 78 ? -3.545 -6.91 -19.062 1 83 78 VAL A CA 1
ATOM 597 C C . VAL A 1 78 ? -4.895 -7.34 -19.641 1 83 78 VAL A C 1
ATOM 599 O O . VAL A 1 78 ? -5.434 -8.383 -19.25 1 83 78 VAL A O 1
ATOM 602 N N . TYR A 1 79 ? -5.406 -6.523 -20.531 1 85.12 79 TYR A N 1
ATOM 603 C CA . TYR A 1 79 ? -6.715 -6.848 -21.094 1 85.12 79 TYR A CA 1
ATOM 604 C C . TYR A 1 79 ? -6.68 -6.828 -22.609 1 85.12 79 TYR A C 1
ATOM 606 O O . TYR A 1 79 ? -5.887 -6.098 -23.219 1 85.12 79 TYR A O 1
ATOM 614 N N . TYR A 1 80 ? -7.602 -7.645 -23.031 1 83.62 80 TYR A N 1
ATOM 615 C CA . TYR A 1 80 ? -7.953 -7.52 -24.438 1 83.62 80 TYR A CA 1
ATOM 616 C C . TYR A 1 80 ? -9.078 -6.508 -24.641 1 83.62 80 TYR A C 1
ATOM 618 O O . TYR A 1 80 ? -10.164 -6.66 -24.078 1 83.62 80 TYR A O 1
ATOM 626 N N . PHE A 1 81 ? -8.836 -5.496 -25.297 1 77.81 81 PHE A N 1
ATOM 627 C CA . PHE A 1 81 ? -9.656 -4.289 -25.359 1 77.81 81 PHE A CA 1
ATOM 628 C C . PHE A 1 81 ? -11.023 -4.59 -25.953 1 77.81 81 PHE A C 1
ATOM 630 O O . PHE A 1 81 ? -12.008 -3.918 -25.625 1 77.81 81 PHE A O 1
ATOM 637 N N . ASP A 1 82 ? -11.281 -5.668 -26.594 1 88.31 82 ASP A N 1
ATOM 638 C CA . ASP A 1 82 ? -12.555 -5.879 -27.266 1 88.31 82 ASP A CA 1
ATOM 639 C C . ASP A 1 82 ? -13.359 -6.988 -26.594 1 88.31 82 ASP A C 1
ATOM 641 O O . ASP A 1 82 ? -14.391 -7.426 -27.125 1 88.31 82 ASP A O 1
ATOM 645 N N . MET A 1 83 ? -12.953 -7.223 -25.406 1 95.44 83 MET A N 1
ATOM 646 C CA . MET A 1 83 ? -13.664 -8.297 -24.719 1 95.44 83 MET A CA 1
ATOM 647 C C . MET A 1 83 ? -14.266 -7.805 -23.406 1 95.44 83 MET A C 1
ATOM 649 O O . MET A 1 83 ? -13.672 -6.965 -22.734 1 95.44 83 MET A O 1
ATOM 653 N N . THR A 1 84 ? -15.398 -8.305 -23.125 1 97.38 84 THR A N 1
ATOM 654 C CA . THR A 1 84 ? -16.031 -8.031 -21.844 1 97.38 84 THR A CA 1
ATOM 655 C C . THR A 1 84 ? -15.367 -8.844 -20.734 1 97.38 84 THR A C 1
ATOM 657 O O . THR A 1 84 ? -14.555 -9.727 -21 1 97.38 84 THR A O 1
ATOM 660 N N . LEU A 1 85 ? -15.727 -8.469 -19.531 1 97.75 85 LEU A N 1
ATOM 661 C CA . LEU A 1 85 ? -15.234 -9.234 -18.391 1 97.75 85 LEU A CA 1
ATOM 662 C C . LEU A 1 85 ? -15.617 -10.703 -18.516 1 97.75 85 LEU A C 1
ATOM 664 O O . LEU A 1 85 ? -14.766 -11.586 -18.359 1 97.75 85 LEU A O 1
ATOM 668 N N . TRP A 1 86 ? -16.812 -10.945 -18.891 1 97.81 86 TRP A N 1
ATOM 669 C CA . TRP A 1 86 ? -17.297 -12.312 -19.016 1 97.81 86 TRP A CA 1
ATOM 670 C C . TRP A 1 86 ? -16.562 -13.055 -20.125 1 97.81 86 TRP A C 1
ATOM 672 O O . TRP A 1 86 ? -16.203 -14.219 -19.969 1 97.81 86 TRP A O 1
ATOM 682 N N . GLU A 1 87 ? -16.375 -12.406 -21.203 1 97.56 87 GLU A N 1
ATOM 683 C CA . GLU A 1 87 ? -15.656 -13.016 -22.312 1 97.56 87 GLU A CA 1
ATOM 684 C C . GLU A 1 87 ? -14.227 -13.383 -21.906 1 97.56 87 GLU A C 1
ATOM 686 O O . GLU A 1 87 ? -13.703 -14.414 -22.328 1 97.56 87 GLU A O 1
ATOM 691 N N . HIS A 1 88 ? -13.609 -12.523 -21.156 1 96.88 88 HIS A N 1
ATOM 692 C CA . HIS A 1 88 ? -12.289 -12.844 -20.641 1 96.88 88 HIS A CA 1
ATOM 693 C C . HIS A 1 88 ? -12.328 -14.102 -19.781 1 96.88 88 HIS A C 1
ATOM 695 O O . HIS A 1 88 ? -11.453 -14.961 -19.891 1 96.88 88 HIS A O 1
ATOM 701 N N . ILE A 1 89 ? -13.328 -14.148 -18.953 1 97.06 89 ILE A N 1
ATOM 702 C CA . ILE A 1 89 ? -13.5 -15.289 -18.062 1 97.06 89 ILE A CA 1
ATOM 703 C C . ILE A 1 89 ? -13.688 -16.562 -18.875 1 97.06 89 ILE A C 1
ATOM 705 O O . ILE A 1 89 ? -13.016 -17.578 -18.625 1 97.06 89 ILE A O 1
ATOM 709 N N . GLU A 1 90 ? -14.492 -16.469 -19.844 1 96.5 90 GLU A N 1
ATOM 710 C CA . GLU A 1 90 ? -14.758 -17.625 -20.688 1 96.5 90 GLU A CA 1
ATOM 711 C C . GLU A 1 90 ? -13.5 -18.031 -21.453 1 96.5 90 GLU A C 1
ATOM 713 O O . GLU A 1 90 ? -13.219 -19.234 -21.594 1 96.5 90 GLU A O 1
ATOM 718 N N . LEU A 1 91 ? -12.875 -17.047 -21.953 1 95 91 LEU A N 1
ATOM 719 C CA . LEU A 1 91 ? -11.641 -17.344 -22.688 1 95 91 LEU A CA 1
ATOM 720 C C . LEU A 1 91 ? -10.641 -18.062 -21.781 1 95 91 LEU A C 1
ATOM 722 O O . LEU A 1 91 ? -10.023 -19.047 -22.203 1 95 91 LEU A O 1
ATOM 726 N N . THR A 1 92 ? -10.484 -17.562 -20.578 1 93.88 92 THR A N 1
ATOM 727 C CA . THR A 1 92 ? -9.578 -18.172 -19.625 1 93.88 92 THR A CA 1
ATOM 728 C C . THR A 1 92 ? -9.984 -19.609 -19.344 1 93.88 92 THR A C 1
ATOM 730 O O . THR A 1 92 ? -9.148 -20.516 -19.375 1 93.88 92 THR A O 1
ATOM 733 N N . ALA A 1 93 ? -11.25 -19.859 -19.125 1 95.31 93 ALA A N 1
ATOM 734 C CA . ALA A 1 93 ? -11.766 -21.188 -18.859 1 95.31 93 ALA A CA 1
ATOM 735 C C . ALA A 1 93 ? -11.5 -22.125 -20.031 1 95.31 93 ALA A C 1
ATOM 737 O O . ALA A 1 93 ? -11.102 -23.281 -19.828 1 95.31 93 ALA A O 1
ATOM 738 N N . ALA A 1 94 ? -11.68 -21.609 -21.188 1 95.06 94 ALA A N 1
ATOM 739 C CA . ALA A 1 94 ? -11.477 -22.391 -22.406 1 95.06 94 ALA A CA 1
ATOM 740 C C . ALA A 1 94 ? -10 -22.75 -22.578 1 95.06 94 ALA A C 1
ATOM 742 O O . ALA A 1 94 ? -9.664 -23.922 -22.828 1 95.06 94 ALA A O 1
ATOM 743 N N . LEU A 1 95 ? -9.18 -21.766 -22.406 1 91.5 95 LEU A N 1
ATOM 744 C CA . LEU A 1 95 ? -7.746 -21.953 -22.594 1 91.5 95 LEU A CA 1
ATOM 745 C C . LEU A 1 95 ? -7.203 -22.984 -21.609 1 91.5 95 LEU A C 1
ATOM 747 O O . LEU A 1 95 ? -6.324 -23.766 -21.953 1 91.5 95 LEU A O 1
ATOM 751 N N . LEU A 1 96 ? -7.797 -22.953 -20.438 1 91.44 96 LEU A N 1
ATOM 752 C CA . LEU A 1 96 ? -7.293 -23.828 -19.391 1 91.44 96 LEU A CA 1
ATOM 753 C C . LEU A 1 96 ? -8.109 -25.125 -19.312 1 91.44 96 LEU A C 1
ATOM 755 O O . LEU A 1 96 ? -7.871 -25.969 -18.453 1 91.44 96 LEU A O 1
ATOM 759 N N . GLN A 1 97 ? -9.117 -25.234 -20.156 1 92.44 97 GLN A N 1
ATOM 760 C CA . GLN A 1 97 ? -9.953 -26.438 -20.266 1 92.44 97 GLN A CA 1
ATOM 761 C C . GLN A 1 97 ? -10.57 -26.797 -18.922 1 92.44 97 GLN A C 1
ATOM 763 O O . GLN A 1 97 ? -10.531 -27.953 -18.516 1 92.44 97 GLN A O 1
ATOM 768 N N . LEU A 1 98 ? -11.094 -25.766 -18.375 1 91.19 98 LEU A N 1
ATOM 769 C CA . LEU A 1 98 ? -11.75 -25.984 -17.094 1 91.19 98 LEU A CA 1
ATOM 770 C C . LEU A 1 98 ? -13.133 -26.609 -17.297 1 91.19 98 LEU A C 1
ATOM 772 O O . LEU A 1 98 ? -13.828 -26.281 -18.25 1 91.19 98 LEU A O 1
ATOM 776 N N . GLU A 1 99 ? -13.516 -27.453 -16.391 1 90.25 99 GLU A N 1
ATOM 777 C CA . GLU A 1 99 ? -14.867 -28.016 -16.422 1 90.25 99 GLU A CA 1
ATOM 778 C C . GLU A 1 99 ? -15.914 -26.938 -16.172 1 90.25 99 GLU A C 1
ATOM 780 O O . GLU A 1 99 ? -15.859 -26.219 -15.172 1 90.25 99 GLU A O 1
ATOM 785 N N . GLU A 1 100 ? -16.844 -26.922 -17.047 1 87 100 GLU A N 1
ATOM 786 C CA . GLU A 1 100 ? -17.797 -25.828 -17.078 1 87 100 GLU A CA 1
ATOM 787 C C . GLU A 1 100 ? -18.516 -25.688 -15.734 1 87 100 GLU A C 1
ATOM 789 O O . GLU A 1 100 ? -18.594 -24.594 -15.172 1 87 100 GLU A O 1
ATOM 794 N N . LYS A 1 101 ? -19 -26.766 -15.266 1 88.06 101 LYS A N 1
ATOM 795 C CA . LYS A 1 101 ? -19.781 -26.703 -14.023 1 88.06 101 LYS A CA 1
ATOM 796 C C . LYS A 1 101 ? -18.906 -26.25 -12.859 1 88.06 101 LYS A C 1
ATOM 798 O O . LYS A 1 101 ? -19.375 -25.5 -11.992 1 88.06 101 LYS A O 1
ATOM 803 N N . SER A 1 102 ? -17.703 -26.5 -12.914 1 88.31 102 SER A N 1
ATOM 804 C CA . SER A 1 102 ? -16.812 -26.188 -11.797 1 88.31 102 SER A CA 1
ATOM 805 C C . SER A 1 102 ? -16.422 -24.719 -11.797 1 88.31 102 SER A C 1
ATOM 807 O O . SER A 1 102 ? -16.625 -24.016 -10.797 1 88.31 102 SER A O 1
ATOM 809 N N . TRP A 1 103 ? -16.016 -24.25 -12.969 1 92.88 103 TRP A N 1
ATOM 810 C CA . TRP A 1 103 ? -15.492 -22.891 -12.945 1 92.88 103 TRP A CA 1
ATOM 811 C C . TRP A 1 103 ? -16.625 -21.875 -12.875 1 92.88 103 TRP A C 1
ATOM 813 O O . TRP A 1 103 ? -16.469 -20.797 -12.305 1 92.88 103 TRP A O 1
ATOM 823 N N . THR A 1 104 ? -17.859 -22.203 -13.375 1 95.44 104 THR A N 1
ATOM 824 C CA . THR A 1 104 ? -18.969 -21.25 -13.359 1 95.44 104 THR A CA 1
ATOM 825 C C . THR A 1 104 ? -19.422 -20.969 -11.93 1 95.44 104 THR A C 1
ATOM 827 O O . THR A 1 104 ? -19.688 -19.828 -11.57 1 95.44 104 THR A O 1
ATOM 830 N N . VAL A 1 105 ? -19.484 -21.953 -11.148 1 95.44 105 VAL A N 1
ATOM 831 C CA . VAL A 1 105 ? -19.875 -21.797 -9.75 1 95.44 105 VAL A CA 1
ATOM 832 C C . VAL A 1 105 ? -18.828 -20.969 -9.016 1 95.44 105 VAL A C 1
ATOM 834 O O . VAL A 1 105 ? -19.172 -20.031 -8.281 1 95.44 105 VAL A O 1
ATOM 837 N N . LYS A 1 106 ? -17.641 -21.297 -9.258 1 96 106 LYS A N 1
ATOM 838 C CA . LYS A 1 106 ? -16.547 -20.594 -8.602 1 96 106 LYS A CA 1
ATOM 839 C C . LYS A 1 106 ? -16.5 -19.125 -9.031 1 96 106 LYS A C 1
ATOM 841 O O . LYS A 1 106 ? -16.344 -18.234 -8.195 1 96 106 LYS A O 1
ATOM 846 N N . VAL A 1 107 ? -16.656 -18.922 -10.273 1 97.81 107 VAL A N 1
ATOM 847 C CA . VAL A 1 107 ? -16.578 -17.562 -10.805 1 97.81 107 VAL A CA 1
ATOM 848 C C . VAL A 1 107 ? -17.734 -16.719 -10.266 1 97.81 107 VAL A C 1
ATOM 850 O O . VAL A 1 107 ? -17.547 -15.555 -9.914 1 97.81 107 VAL A O 1
ATOM 853 N N . LYS A 1 108 ? -18.891 -17.297 -10.234 1 97.62 108 LYS A N 1
ATOM 854 C CA . LYS A 1 108 ? -20.047 -16.578 -9.688 1 97.62 108 LYS A CA 1
ATOM 855 C C . LYS A 1 108 ? -19.781 -16.141 -8.25 1 97.62 108 LYS A C 1
ATOM 857 O O . LYS A 1 108 ? -20.094 -15.008 -7.875 1 97.62 108 LYS A O 1
ATOM 862 N N . LYS A 1 109 ? -19.219 -16.984 -7.512 1 97.75 109 LYS A N 1
ATOM 863 C CA . LYS A 1 109 ? -18.859 -16.641 -6.137 1 97.75 109 LYS A CA 1
ATOM 864 C C . LYS A 1 109 ? -17.828 -15.523 -6.094 1 97.75 109 LYS A C 1
ATOM 866 O O . LYS A 1 109 ? -17.953 -14.594 -5.297 1 97.75 109 LYS A O 1
ATOM 871 N N . LEU A 1 110 ? -16.828 -15.594 -6.934 1 98.56 110 LEU A N 1
ATOM 872 C CA . LEU A 1 110 ? -15.766 -14.594 -6.969 1 98.56 110 LEU A CA 1
ATOM 873 C C . LEU A 1 110 ? -16.312 -13.234 -7.406 1 98.56 110 LEU A C 1
ATOM 875 O O . LEU A 1 110 ? -15.938 -12.203 -6.852 1 98.56 110 LEU A O 1
ATOM 879 N N . LEU A 1 111 ? -17.203 -13.305 -8.414 1 98.62 111 LEU A N 1
ATOM 880 C CA . LEU A 1 111 ? -17.812 -12.07 -8.891 1 98.62 111 LEU A CA 1
ATOM 881 C C . LEU A 1 111 ? -18.609 -11.398 -7.773 1 98.62 111 LEU A C 1
ATOM 883 O O . LEU A 1 111 ? -18.594 -10.172 -7.645 1 98.62 111 LEU A O 1
ATOM 887 N N . LYS A 1 112 ? -19.281 -12.18 -7.012 1 98 112 LYS A N 1
ATOM 888 C CA . LYS A 1 112 ? -20.031 -11.656 -5.871 1 98 112 LYS A CA 1
ATOM 889 C C . LYS A 1 112 ? -19.078 -11.109 -4.801 1 98 112 LYS A C 1
ATOM 891 O O . LYS A 1 112 ? -19.281 -10.008 -4.285 1 98 112 LYS A O 1
ATOM 896 N N . THR A 1 113 ? -18.047 -11.828 -4.516 1 97.75 113 THR A N 1
ATOM 897 C CA . THR A 1 113 ? -17.062 -11.461 -3.508 1 97.75 113 THR A CA 1
ATOM 898 C C . THR A 1 113 ? -16.438 -10.094 -3.822 1 97.75 113 THR A C 1
ATOM 900 O O . THR A 1 113 ? -16.328 -9.242 -2.941 1 97.75 113 THR A O 1
ATOM 903 N N . PHE A 1 114 ? -16.156 -9.859 -5.094 1 97.81 114 PHE A N 1
ATOM 904 C CA . PHE A 1 114 ? -15.477 -8.633 -5.473 1 97.81 114 PHE A CA 1
ATOM 905 C C . PHE A 1 114 ? -16.453 -7.617 -6.055 1 97.81 114 PHE A C 1
ATOM 907 O O . PHE A 1 114 ? -16.047 -6.586 -6.59 1 97.81 114 PHE A O 1
ATOM 914 N N . GLU A 1 115 ? -17.719 -7.969 -6.012 1 96.25 115 GLU A N 1
ATOM 915 C CA . GLU A 1 115 ? -18.797 -7.062 -6.395 1 96.25 115 GLU A CA 1
ATOM 916 C C . GLU A 1 115 ? -18.656 -6.602 -7.84 1 96.25 115 GLU A C 1
ATOM 918 O O . GLU A 1 115 ? -18.719 -5.406 -8.125 1 96.25 115 GLU A O 1
ATOM 923 N N . LEU A 1 116 ? -18.484 -7.555 -8.727 1 98 116 LEU A N 1
ATOM 924 C CA . LEU A 1 116 ? -18.312 -7.23 -10.133 1 98 116 LEU A CA 1
ATOM 925 C C . LEU A 1 116 ? -19.406 -7.875 -10.977 1 98 116 LEU A C 1
ATOM 927 O O . LEU A 1 116 ? -19.344 -7.863 -12.211 1 98 116 LEU A O 1
ATOM 931 N N . GLU A 1 117 ? -20.453 -8.352 -10.289 1 97.69 117 GLU A N 1
ATOM 932 C CA . GLU A 1 117 ? -21.531 -9.031 -10.992 1 97.69 117 GLU A CA 1
ATOM 933 C C . GLU A 1 117 ? -22.234 -8.094 -11.977 1 97.69 117 GLU A C 1
ATOM 935 O O . GLU A 1 117 ? -22.625 -8.516 -13.062 1 97.69 117 GLU A O 1
ATOM 940 N N . HIS A 1 118 ? -22.328 -6.906 -11.672 1 97.25 118 HIS A N 1
ATOM 941 C CA . HIS A 1 118 ? -23.156 -5.953 -12.414 1 97.25 118 HIS A CA 1
ATOM 942 C C . HIS A 1 118 ? -22.406 -5.418 -13.633 1 97.25 118 HIS A C 1
ATOM 944 O O . HIS A 1 118 ? -22.984 -4.727 -14.469 1 97.25 118 HIS A O 1
ATOM 950 N N . VAL A 1 119 ? -21.141 -5.766 -13.773 1 97.62 119 VAL A N 1
ATOM 951 C CA . VAL A 1 119 ? -20.375 -5.191 -14.867 1 97.62 119 VAL A CA 1
ATOM 952 C C . VAL A 1 119 ? -19.781 -6.309 -15.727 1 97.62 119 VAL A C 1
ATOM 954 O O . VAL A 1 119 ? -18.797 -6.094 -16.438 1 97.62 119 VAL A O 1
ATOM 957 N N . ILE A 1 120 ? -20.312 -7.469 -15.648 1 97.25 120 ILE A N 1
ATOM 958 C CA . ILE A 1 120 ? -19.703 -8.633 -16.297 1 97.25 120 ILE A CA 1
ATOM 959 C C . ILE A 1 120 ? -19.75 -8.461 -17.812 1 97.25 120 ILE A C 1
ATOM 961 O O . ILE A 1 120 ? -18.969 -9.078 -18.531 1 97.25 120 ILE A O 1
ATOM 965 N N . HIS A 1 121 ? -20.656 -7.617 -18.344 1 97.38 121 HIS A N 1
ATOM 966 C CA . HIS A 1 121 ? -20.781 -7.449 -19.797 1 97.38 121 HIS A CA 1
ATOM 967 C C . HIS A 1 121 ? -20.141 -6.145 -20.25 1 97.38 121 HIS A C 1
ATOM 969 O O . HIS A 1 121 ? -20.312 -5.727 -21.391 1 97.38 121 HIS A O 1
ATOM 975 N N . GLU A 1 122 ? -19.375 -5.535 -19.375 1 96.56 122 GLU A N 1
ATOM 976 C CA . GLU A 1 122 ? -18.594 -4.348 -19.719 1 96.56 122 GLU A CA 1
ATOM 977 C C . GLU A 1 122 ? -17.141 -4.707 -19.984 1 96.56 122 GLU A C 1
ATOM 979 O O . GLU A 1 122 ? -16.672 -5.762 -19.562 1 96.56 122 GLU A O 1
ATOM 984 N N . THR A 1 123 ? -16.484 -3.842 -20.719 1 95.12 123 THR A N 1
ATOM 985 C CA . THR A 1 123 ? -15.062 -4.051 -21 1 95.12 123 THR A CA 1
ATOM 986 C C . THR A 1 123 ? -14.195 -3.6 -19.828 1 95.12 123 THR A C 1
ATOM 988 O O . THR A 1 123 ? -14.312 -2.463 -19.375 1 95.12 123 THR A O 1
ATOM 991 N N . PRO A 1 124 ? -13.297 -4.391 -19.359 1 94.31 124 PRO A N 1
ATOM 992 C CA . PRO A 1 124 ? -12.445 -4.051 -18.219 1 94.31 124 PRO A CA 1
ATOM 993 C C . PRO A 1 124 ? -11.547 -2.85 -18.484 1 94.31 124 PRO A C 1
ATOM 995 O O . PRO A 1 124 ? -11.039 -2.232 -17.547 1 94.31 124 PRO A O 1
ATOM 998 N N . ALA A 1 125 ? -11.359 -2.531 -19.688 1 89.5 125 ALA A N 1
ATOM 999 C CA . ALA A 1 125 ? -10.531 -1.377 -20.031 1 89.5 125 ALA A CA 1
ATOM 1000 C C . ALA A 1 125 ? -11.125 -0.091 -19.469 1 89.5 125 ALA A C 1
ATOM 1002 O O . ALA A 1 125 ? -10.398 0.885 -19.25 1 89.5 125 ALA A O 1
ATOM 1003 N N . THR A 1 126 ? -12.422 -0.15 -19.172 1 91.38 126 THR A N 1
ATOM 1004 C CA . THR A 1 126 ? -13.109 1.038 -18.688 1 91.38 126 THR A CA 1
ATOM 1005 C C . THR A 1 126 ? -13.234 1.001 -17.172 1 91.38 126 THR A C 1
ATOM 1007 O O . THR A 1 126 ? -13.758 1.936 -16.562 1 91.38 126 THR A O 1
ATOM 1010 N N . PHE A 1 127 ? -12.773 -0.06 -16.625 1 94.75 127 PHE A N 1
ATOM 1011 C CA . PHE A 1 127 ? -12.891 -0.235 -15.188 1 94.75 127 PHE A CA 1
ATOM 1012 C C . PHE A 1 127 ? -11.945 0.697 -14.445 1 94.75 127 PHE A C 1
ATOM 1014 O O . PHE A 1 127 ? -10.914 1.108 -14.992 1 94.75 127 PHE A O 1
ATOM 1021 N N . SER A 1 128 ? -12.352 1.059 -13.227 1 93.06 128 SER A N 1
ATOM 1022 C CA . SER A 1 128 ? -11.391 1.693 -12.328 1 93.06 128 SER A CA 1
ATOM 1023 C C . SER A 1 128 ? -10.203 0.776 -12.047 1 93.06 128 SER A C 1
ATOM 1025 O O . SER A 1 128 ? -10.266 -0.427 -12.312 1 93.06 128 SER A O 1
ATOM 1027 N N . LYS A 1 129 ? -9.141 1.301 -11.562 1 91.94 129 LYS A N 1
ATOM 1028 C CA . LYS A 1 129 ? -7.957 0.515 -11.219 1 91.94 129 LYS A CA 1
ATOM 1029 C C . LYS A 1 129 ? -8.305 -0.598 -10.234 1 91.94 129 LYS A C 1
ATOM 1031 O O . LYS A 1 129 ? -7.824 -1.725 -10.367 1 91.94 129 LYS A O 1
ATOM 1036 N N . GLY A 1 130 ? -9.094 -0.258 -9.266 1 94.5 130 GLY A N 1
ATOM 1037 C CA . GLY A 1 130 ? -9.531 -1.264 -8.305 1 94.5 130 GLY A CA 1
ATOM 1038 C C . GLY A 1 130 ? -10.336 -2.381 -8.938 1 94.5 130 GLY A C 1
ATOM 1039 O O . GLY A 1 130 ? -10.141 -3.555 -8.617 1 94.5 130 GLY A O 1
ATOM 1040 N N . MET A 1 131 ? -11.148 -1.982 -9.836 1 95.81 131 MET A N 1
ATOM 1041 C CA . MET A 1 131 ? -11.961 -2.975 -10.531 1 95.81 131 MET A CA 1
ATOM 1042 C C . MET A 1 131 ? -11.094 -3.855 -11.422 1 95.81 131 MET A C 1
ATOM 1044 O O . MET A 1 131 ? -11.312 -5.062 -11.516 1 95.81 131 MET A O 1
ATOM 1048 N N . GLN A 1 132 ? -10.164 -3.25 -12.039 1 96.5 132 GLN A N 1
ATOM 1049 C CA . GLN A 1 132 ? -9.234 -4.012 -12.875 1 96.5 132 GLN A CA 1
ATOM 1050 C C . GLN A 1 132 ? -8.461 -5.027 -12.047 1 96.5 132 GLN A C 1
ATOM 1052 O O . GLN A 1 132 ? -8.328 -6.191 -12.445 1 96.5 132 GLN A O 1
ATOM 1057 N N . GLN A 1 133 ? -7.984 -4.594 -10.945 1 95.81 133 GLN A N 1
ATOM 1058 C CA . GLN A 1 133 ? -7.258 -5.504 -10.07 1 95.81 133 GLN A CA 1
ATOM 1059 C C . GLN A 1 133 ? -8.141 -6.66 -9.617 1 95.81 133 GLN A C 1
ATOM 1061 O O . GLN A 1 133 ? -7.723 -7.816 -9.633 1 95.81 133 GLN A O 1
ATOM 1066 N N . LYS A 1 134 ? -9.312 -6.344 -9.211 1 97.38 134 LYS A N 1
ATOM 1067 C CA . LYS A 1 134 ? -10.258 -7.367 -8.781 1 97.38 134 LYS A CA 1
ATOM 1068 C C . LYS A 1 134 ? -10.523 -8.375 -9.898 1 97.38 134 LYS A C 1
ATOM 1070 O O . LYS A 1 134 ? -10.641 -9.57 -9.641 1 97.38 134 LYS A O 1
ATOM 1075 N N . SER A 1 135 ? -10.609 -7.898 -11.125 1 96.94 135 SER A N 1
ATOM 1076 C CA . SER A 1 135 ? -10.82 -8.789 -12.258 1 96.94 135 SER A CA 1
ATOM 1077 C C . SER A 1 135 ? -9.648 -9.758 -12.422 1 96.94 135 SER A C 1
ATOM 1079 O O . SER A 1 135 ? -9.852 -10.953 -12.664 1 96.94 135 SER A O 1
ATOM 1081 N N . MET A 1 136 ? -8.469 -9.242 -12.258 1 96.75 136 MET A N 1
ATOM 1082 C CA . MET A 1 136 ? -7.293 -10.094 -12.352 1 96.75 136 MET A CA 1
ATOM 1083 C C . MET A 1 136 ? -7.332 -11.195 -11.297 1 96.75 136 MET A C 1
ATOM 1085 O O . MET A 1 136 ? -6.922 -12.328 -11.555 1 96.75 136 MET A O 1
ATOM 1089 N N . LEU A 1 137 ? -7.809 -10.828 -10.133 1 97.69 137 LEU A N 1
ATOM 1090 C CA . LEU A 1 137 ? -7.93 -11.812 -9.062 1 97.69 137 LEU A CA 1
ATOM 1091 C C . LEU A 1 137 ? -8.914 -12.914 -9.438 1 97.69 137 LEU A C 1
ATOM 1093 O O . LEU A 1 137 ? -8.648 -14.094 -9.203 1 97.69 137 LEU A O 1
ATOM 1097 N N . ILE A 1 138 ? -9.969 -12.492 -10.055 1 97.69 138 ILE A N 1
ATOM 1098 C CA . ILE A 1 138 ? -10.977 -13.461 -10.477 1 97.69 138 ILE A CA 1
ATOM 1099 C C . ILE A 1 138 ? -10.367 -14.43 -11.484 1 97.69 138 ILE A C 1
ATOM 1101 O O . ILE A 1 138 ? -10.523 -15.648 -11.352 1 97.69 138 ILE A O 1
ATOM 1105 N N . PHE A 1 139 ? -9.586 -13.945 -12.461 1 95.94 139 PHE A N 1
ATOM 1106 C CA . PHE A 1 139 ? -8.969 -14.789 -13.477 1 95.94 139 PHE A CA 1
ATOM 1107 C C . PHE A 1 139 ? -8.031 -15.805 -12.844 1 95.94 139 PHE A C 1
ATOM 1109 O O . PHE A 1 139 ? -7.988 -16.969 -13.258 1 95.94 139 PHE A O 1
ATOM 1116 N N . ALA A 1 140 ? -7.359 -15.336 -11.883 1 96.38 140 ALA A N 1
ATOM 1117 C CA . ALA A 1 140 ? -6.355 -16.188 -11.258 1 96.38 140 ALA A CA 1
ATOM 1118 C C . ALA A 1 140 ? -7.012 -17.25 -10.375 1 96.38 140 ALA A C 1
ATOM 1120 O O . ALA A 1 140 ? -6.695 -18.438 -10.469 1 96.38 140 ALA A O 1
ATOM 1121 N N . PHE A 1 141 ? -7.961 -16.891 -9.594 1 97.12 141 PHE A N 1
ATOM 1122 C CA . PHE A 1 141 ? -8.469 -17.766 -8.539 1 97.12 141 PHE A CA 1
ATOM 1123 C C . PHE A 1 141 ? -9.531 -18.719 -9.086 1 97.12 141 PHE A C 1
ATOM 1125 O O . PHE A 1 141 ? -9.883 -19.703 -8.445 1 97.12 141 PHE A O 1
ATOM 1132 N N . MET A 1 142 ? -9.992 -18.422 -10.281 1 96.19 142 MET A N 1
ATOM 1133 C CA . MET A 1 142 ? -10.961 -19.344 -10.875 1 96.19 142 MET A CA 1
ATOM 1134 C C . MET A 1 142 ? -10.281 -20.641 -11.297 1 96.19 142 MET A C 1
ATOM 1136 O O . MET A 1 142 ? -10.953 -21.641 -11.555 1 96.19 142 MET A O 1
ATOM 1140 N N . THR A 1 143 ? -8.992 -20.781 -11.32 1 92.56 143 THR A N 1
ATOM 1141 C CA . THR A 1 143 ? -8.25 -21.875 -11.953 1 92.56 143 THR A CA 1
ATOM 1142 C C . THR A 1 143 ? -7.961 -22.984 -10.945 1 92.56 143 THR A C 1
ATOM 1144 O O . THR A 1 143 ? -7.625 -24.094 -11.328 1 92.56 143 THR A O 1
ATOM 1147 N N . ASN A 1 144 ? -7.973 -22.719 -9.711 1 90.88 144 ASN A N 1
ATOM 1148 C CA . ASN A 1 144 ? -7.508 -23.656 -8.688 1 90.88 144 ASN A CA 1
ATOM 1149 C C . ASN A 1 144 ? -6.078 -24.109 -8.961 1 90.88 144 ASN A C 1
ATOM 1151 O O . ASN A 1 144 ? -5.797 -25.312 -8.961 1 90.88 144 ASN A O 1
ATOM 1155 N N . ALA A 1 145 ? -5.234 -23.25 -9.234 1 94.44 145 ALA A N 1
ATOM 1156 C CA . ALA A 1 145 ? -3.844 -23.516 -9.586 1 94.44 145 ALA A CA 1
ATOM 1157 C C . ALA A 1 145 ? -3.088 -24.125 -8.406 1 94.44 145 ALA A C 1
ATOM 1159 O O . ALA A 1 145 ? -3.467 -23.922 -7.25 1 94.44 145 ALA A O 1
ATOM 1160 N N . SER A 1 146 ? -2.086 -24.906 -8.781 1 95.06 146 SER A N 1
ATOM 1161 C CA . SER A 1 146 ? -1.234 -25.453 -7.738 1 95.06 146 SER A CA 1
ATOM 1162 C C . SER A 1 146 ? -0.169 -24.453 -7.301 1 95.06 146 SER A C 1
ATOM 1164 O O . SER A 1 146 ? 0.415 -24.594 -6.223 1 95.06 146 SER A O 1
ATOM 1166 N N . LEU A 1 147 ? 0.107 -23.5 -8.148 1 96.81 147 LEU A N 1
ATOM 1167 C CA . LEU A 1 147 ? 1.089 -22.453 -7.871 1 96.81 147 LEU A CA 1
ATOM 1168 C C . LEU A 1 147 ? 0.577 -21.094 -8.32 1 96.81 147 LEU A C 1
ATOM 1170 O O . LEU A 1 147 ? 0.182 -20.922 -9.477 1 96.81 147 LEU A O 1
ATOM 1174 N N . TYR A 1 148 ? 0.52 -20.156 -7.398 1 97.69 148 TYR A N 1
ATOM 1175 C CA . TYR A 1 148 ? 0.177 -18.781 -7.707 1 97.69 148 TYR A CA 1
ATOM 1176 C C . TYR A 1 148 ? 1.413 -17.891 -7.672 1 97.69 148 TYR A C 1
ATOM 1178 O O . TYR A 1 148 ? 2.195 -17.938 -6.719 1 97.69 148 TYR A O 1
ATOM 1186 N N . ILE A 1 149 ? 1.652 -17.141 -8.703 1 97.88 149 ILE A N 1
ATOM 1187 C CA . ILE A 1 149 ? 2.646 -16.078 -8.75 1 97.88 149 ILE A CA 1
ATOM 1188 C C . ILE A 1 149 ? 1.948 -14.711 -8.773 1 97.88 149 ILE A C 1
ATOM 1190 O O . ILE A 1 149 ? 1.299 -14.359 -9.758 1 97.88 149 ILE A O 1
ATOM 1194 N N . VAL A 1 150 ? 2.115 -14.008 -7.699 1 97.94 150 VAL A N 1
ATOM 1195 C CA . VAL A 1 150 ? 1.333 -12.797 -7.457 1 97.94 150 VAL A CA 1
ATOM 1196 C C . VAL A 1 150 ? 2.262 -11.594 -7.359 1 97.94 150 VAL A C 1
ATOM 1198 O O . VAL A 1 150 ? 3.098 -11.516 -6.453 1 97.94 150 VAL A O 1
ATOM 1201 N N . ASP A 1 151 ? 2.098 -10.695 -8.258 1 97.81 151 ASP A N 1
ATOM 1202 C CA . ASP A 1 151 ? 2.957 -9.516 -8.297 1 97.81 151 ASP A CA 1
ATOM 1203 C C . ASP A 1 151 ? 2.215 -8.281 -7.801 1 97.81 151 ASP A C 1
ATOM 1205 O O . ASP A 1 151 ? 1.418 -7.691 -8.531 1 97.81 151 ASP A O 1
ATOM 1209 N N . GLU A 1 152 ? 2.443 -7.879 -6.539 1 96.31 152 GLU A N 1
ATOM 121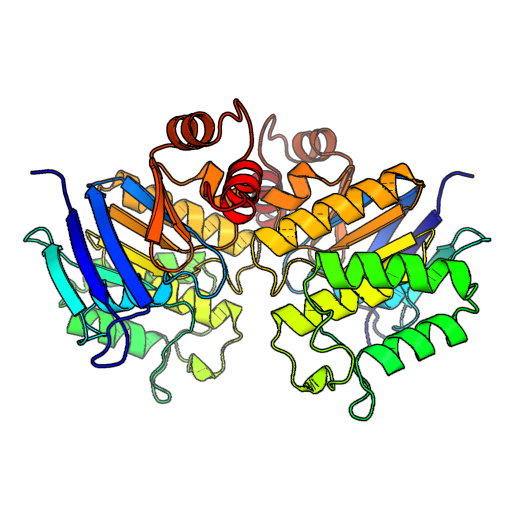0 C CA . GLU A 1 152 ? 1.897 -6.684 -5.902 1 96.31 152 GLU A CA 1
ATOM 1211 C C . GLU A 1 152 ? 0.373 -6.672 -5.961 1 96.31 152 GLU A C 1
ATOM 1213 O O . GLU A 1 152 ? -0.227 -5.707 -6.438 1 96.31 152 GLU A O 1
ATOM 1218 N N . PRO A 1 153 ? -0.209 -7.625 -5.363 1 96.12 153 PRO A N 1
ATOM 1219 C CA . PRO A 1 153 ? -1.65 -7.801 -5.555 1 96.12 153 PRO A CA 1
ATOM 1220 C C . PRO A 1 153 ? -2.479 -6.77 -4.789 1 96.12 153 PRO A C 1
ATOM 1222 O O . PRO A 1 153 ? -3.674 -6.617 -5.055 1 96.12 153 PRO A O 1
ATOM 1225 N N . PHE A 1 154 ? -1.851 -6.047 -3.941 1 95.38 154 PHE A N 1
ATOM 1226 C CA . PHE A 1 154 ? -2.619 -5.168 -3.068 1 95.38 154 PHE A CA 1
ATOM 1227 C C . PHE A 1 154 ? -2.85 -3.814 -3.729 1 95.38 154 PHE A C 1
ATOM 1229 O O . PHE A 1 154 ? -3.699 -3.039 -3.287 1 95.38 154 PHE A O 1
ATOM 1236 N N . ILE A 1 155 ? -2.113 -3.541 -4.734 1 91.94 155 ILE A N 1
ATOM 1237 C CA . ILE A 1 155 ? -2.211 -2.246 -5.398 1 91.94 155 ILE A CA 1
ATOM 1238 C C . ILE A 1 155 ? -3.625 -2.049 -5.938 1 91.94 155 ILE A C 1
ATOM 1240 O O . ILE A 1 155 ? -4.184 -2.943 -6.578 1 91.94 155 ILE A O 1
ATOM 1244 N N . GLY A 1 156 ? -4.207 -0.912 -5.602 1 90.56 156 GLY A N 1
ATOM 1245 C CA . GLY A 1 156 ? -5.516 -0.559 -6.133 1 90.56 156 GLY A CA 1
ATOM 1246 C C . GLY A 1 156 ? -6.664 -1.084 -5.289 1 90.56 156 GLY A C 1
ATOM 1247 O O . GLY A 1 156 ? -7.824 -0.753 -5.539 1 90.56 156 GLY A O 1
ATOM 1248 N N . LEU A 1 157 ? -6.355 -1.845 -4.289 1 95 157 LEU A N 1
ATOM 1249 C CA . LEU A 1 157 ? -7.414 -2.434 -3.477 1 95 157 LEU A CA 1
ATOM 1250 C C . LEU A 1 157 ? -7.656 -1.608 -2.217 1 95 157 LEU A C 1
ATOM 1252 O O . LEU A 1 157 ? -6.707 -1.119 -1.6 1 95 157 LEU A O 1
ATOM 1256 N N . ASP A 1 158 ? -8.953 -1.441 -1.9 1 94.69 158 ASP A N 1
ATOM 1257 C CA . ASP A 1 158 ? -9.281 -0.871 -0.598 1 94.69 158 ASP A CA 1
ATOM 1258 C C . ASP A 1 158 ? -9.203 -1.927 0.502 1 94.69 158 ASP A C 1
ATOM 1260 O O . ASP A 1 158 ? -8.906 -3.092 0.229 1 94.69 158 ASP A O 1
ATOM 1264 N N . PRO A 1 159 ? -9.406 -1.573 1.702 1 96.5 159 PRO A N 1
ATOM 1265 C CA . PRO A 1 159 ? -9.227 -2.512 2.812 1 96.5 159 PRO A CA 1
ATOM 1266 C C . PRO A 1 159 ? -10.156 -3.721 2.719 1 96.5 159 PRO A C 1
ATOM 1268 O O . PRO A 1 159 ? -9.75 -4.84 3.043 1 96.5 159 PRO A O 1
ATOM 1271 N N . ASN A 1 160 ? -11.344 -3.49 2.256 1 96.12 160 ASN A N 1
ATOM 1272 C CA . ASN A 1 160 ? -12.273 -4.605 2.123 1 96.12 160 ASN A CA 1
ATOM 1273 C C . ASN A 1 160 ? -11.797 -5.617 1.086 1 96.12 160 ASN A C 1
ATOM 1275 O O . ASN A 1 160 ? -11.758 -6.82 1.355 1 96.12 160 ASN A O 1
ATOM 1279 N N . ALA A 1 161 ? -11.477 -5.098 -0.03 1 97 161 ALA A N 1
ATOM 1280 C CA . ALA A 1 161 ? -10.961 -5.969 -1.087 1 97 161 ALA A CA 1
ATOM 1281 C C . ALA A 1 161 ? -9.664 -6.648 -0.66 1 97 161 ALA A C 1
ATOM 1283 O O . ALA A 1 161 ? -9.43 -7.809 -1.002 1 97 161 ALA A O 1
ATOM 1284 N N . THR A 1 162 ? -8.867 -5.945 0.051 1 97.75 162 THR A N 1
ATOM 1285 C CA . THR A 1 162 ? -7.633 -6.516 0.577 1 97.75 162 THR A CA 1
ATOM 1286 C C . THR A 1 162 ? -7.934 -7.703 1.49 1 97.75 162 THR A C 1
ATOM 1288 O O . THR A 1 162 ? -7.312 -8.758 1.364 1 97.75 162 THR A O 1
ATOM 1291 N N . LYS A 1 163 ? -8.828 -7.52 2.387 1 98.06 163 LYS A N 1
ATOM 1292 C CA . LYS A 1 163 ? -9.211 -8.609 3.287 1 98.06 163 LYS A CA 1
ATOM 1293 C C . LYS A 1 163 ? -9.719 -9.812 2.506 1 98.06 163 LYS A C 1
ATOM 1295 O O . LYS A 1 163 ? -9.344 -10.953 2.805 1 98.06 163 LYS A O 1
ATOM 1300 N N . LYS A 1 164 ? -10.531 -9.578 1.556 1 98.19 164 LYS A N 1
ATOM 1301 C CA . LYS A 1 164 ? -11.062 -10.648 0.722 1 98.19 164 LYS A CA 1
ATOM 1302 C C . LYS A 1 164 ? -9.945 -11.391 0.001 1 98.19 164 LYS A C 1
ATOM 1304 O O . LYS A 1 164 ? -9.953 -12.625 -0.075 1 98.19 164 LYS A O 1
ATOM 1309 N N . LEU A 1 165 ? -9.023 -10.648 -0.509 1 98.5 165 LEU A N 1
ATOM 1310 C CA . LEU A 1 165 ? -7.867 -11.273 -1.135 1 98.5 165 LEU A CA 1
ATOM 1311 C C . LEU A 1 165 ? -7.117 -12.148 -0.137 1 98.5 165 LEU A C 1
ATOM 1313 O O . LEU A 1 165 ? -6.754 -13.289 -0.452 1 98.5 165 LEU A O 1
ATOM 1317 N N . LEU A 1 166 ? -6.895 -11.633 1.011 1 98.62 166 LEU A N 1
ATOM 1318 C CA . LEU A 1 166 ? -6.164 -12.383 2.025 1 98.62 166 LEU A CA 1
ATOM 1319 C C . LEU A 1 166 ? -6.879 -13.68 2.365 1 98.62 166 LEU A C 1
ATOM 1321 O O . LEU A 1 166 ? -6.242 -14.719 2.543 1 98.62 166 LEU A O 1
ATOM 1325 N N . LEU A 1 167 ? -8.172 -13.617 2.406 1 98.19 167 LEU A N 1
ATOM 1326 C CA . LEU A 1 167 ? -8.961 -14.812 2.678 1 98.19 167 LEU A CA 1
ATOM 1327 C C . LEU A 1 167 ? -8.828 -15.82 1.545 1 98.19 167 LEU A C 1
ATOM 1329 O O . LEU A 1 167 ? -8.727 -17.031 1.79 1 98.19 167 LEU A O 1
ATOM 1333 N N . LEU A 1 168 ? -8.805 -15.336 0.365 1 98.25 168 LEU A N 1
ATOM 1334 C CA . LEU A 1 168 ? -8.641 -16.219 -0.789 1 98.25 168 LEU A CA 1
ATOM 1335 C C . LEU A 1 168 ? -7.266 -16.875 -0.78 1 98.25 168 LEU A C 1
ATOM 1337 O O . LEU A 1 168 ? -7.145 -18.062 -1.063 1 98.25 168 LEU A O 1
ATOM 1341 N N . LEU A 1 169 ? -6.266 -16.094 -0.483 1 98.56 169 LEU A N 1
ATOM 1342 C CA . LEU A 1 169 ? -4.914 -16.641 -0.4 1 98.56 169 LEU A CA 1
ATOM 1343 C C . LEU A 1 169 ? -4.836 -17.734 0.662 1 98.56 169 LEU A C 1
ATOM 1345 O O . LEU A 1 169 ? -4.223 -18.781 0.438 1 98.56 169 LEU A O 1
ATOM 1349 N N . GLU A 1 170 ? -5.418 -17.469 1.73 1 98.38 170 GLU A N 1
ATOM 1350 C CA . GLU A 1 170 ? -5.43 -18.438 2.814 1 98.38 170 GLU A CA 1
ATOM 1351 C C . GLU A 1 170 ? -6.125 -19.734 2.389 1 98.38 170 GLU A C 1
ATOM 1353 O O . GLU A 1 170 ? -5.633 -20.828 2.662 1 98.38 170 GLU A O 1
ATOM 1358 N N . GLU A 1 171 ? -7.262 -19.578 1.762 1 98.06 171 GLU A N 1
ATOM 1359 C CA . GLU A 1 171 ? -8.016 -20.719 1.275 1 98.06 171 GLU A CA 1
ATOM 1360 C C . GLU A 1 171 ? -7.172 -21.562 0.316 1 98.06 171 GLU A C 1
ATOM 1362 O O . GLU A 1 171 ? -7.148 -22.797 0.417 1 98.06 171 GLU A O 1
ATOM 1367 N N . GLU A 1 172 ? -6.523 -20.969 -0.584 1 97.44 172 GLU A N 1
ATOM 1368 C CA . GLU A 1 172 ? -5.703 -21.688 -1.56 1 97.44 172 GLU A CA 1
ATOM 1369 C C . GLU A 1 172 ? -4.516 -22.375 -0.889 1 97.44 172 GLU A C 1
ATOM 1371 O O . GLU A 1 172 ? -4.145 -23.484 -1.259 1 97.44 172 GLU A O 1
ATOM 1376 N N . GLN A 1 173 ? -3.959 -21.703 0.035 1 97.62 173 GLN A N 1
ATOM 1377 C CA . GLN A 1 173 ? -2.879 -22.312 0.796 1 97.62 173 GLN A CA 1
ATOM 1378 C C . GLN A 1 173 ? -3.355 -23.594 1.495 1 97.62 173 GLN A C 1
ATOM 1380 O O . GLN A 1 173 ? -2.672 -24.609 1.462 1 97.62 173 GLN A O 1
ATOM 1385 N N . LYS A 1 174 ? -4.484 -23.469 2.088 1 97.62 174 LYS A N 1
ATOM 1386 C CA . LYS A 1 174 ? -5.059 -24.625 2.791 1 97.62 174 LYS A CA 1
ATOM 1387 C C . LYS A 1 174 ? -5.355 -25.766 1.828 1 97.62 174 LYS A C 1
ATOM 1389 O O . LYS A 1 174 ? -5.234 -26.938 2.189 1 97.62 174 LYS A O 1
ATOM 1394 N N . ARG A 1 175 ? -5.699 -25.406 0.637 1 95.94 175 ARG A N 1
ATOM 1395 C CA . ARG A 1 175 ? -5.961 -26.391 -0.403 1 95.94 175 ARG A CA 1
ATOM 1396 C C . ARG A 1 175 ? -4.672 -27.078 -0.838 1 95.94 175 ARG A C 1
ATOM 1398 O O . ARG A 1 175 ? -4.711 -28.125 -1.48 1 95.94 175 ARG A O 1
ATOM 1405 N N . GLY A 1 176 ? -3.537 -26.453 -0.511 1 95.94 176 GLY A N 1
ATOM 1406 C CA . GLY A 1 176 ? -2.252 -27.047 -0.843 1 95.94 176 GLY A CA 1
ATOM 1407 C C . GLY A 1 176 ? -1.498 -26.281 -1.912 1 95.94 176 GLY A C 1
ATOM 1408 O O . GLY A 1 176 ? -0.405 -26.672 -2.316 1 95.94 176 GLY A O 1
ATOM 1409 N N . ALA A 1 177 ? -2.025 -25.188 -2.34 1 96.38 177 ALA A N 1
ATOM 1410 C CA . ALA A 1 177 ? -1.359 -24.391 -3.367 1 96.38 177 ALA A CA 1
ATOM 1411 C C . ALA A 1 177 ? -0.14 -23.672 -2.797 1 96.38 177 ALA A C 1
ATOM 1413 O O . ALA A 1 177 ? -0.149 -23.234 -1.643 1 96.38 177 ALA A O 1
ATOM 1414 N N . GLY A 1 178 ? 0.916 -23.609 -3.604 1 97.12 178 GLY A N 1
ATOM 1415 C CA . GLY A 1 178 ? 2.018 -22.703 -3.307 1 97.12 178 GLY A CA 1
ATOM 1416 C C . GLY A 1 178 ? 1.808 -21.312 -3.852 1 97.12 178 GLY A C 1
ATOM 1417 O O . GLY A 1 178 ? 1.17 -21.125 -4.891 1 97.12 178 GLY A O 1
ATOM 1418 N N . ILE A 1 179 ? 2.32 -20.344 -3.119 1 98.19 179 ILE A N 1
ATOM 1419 C CA . ILE A 1 179 ? 2.127 -18.953 -3.523 1 98.19 179 ILE A CA 1
ATOM 1420 C C . ILE A 1 179 ? 3.451 -18.203 -3.428 1 98.19 179 ILE A C 1
ATOM 1422 O O . ILE A 1 179 ? 4.129 -18.25 -2.4 1 98.19 179 ILE A O 1
ATOM 1426 N N . LEU A 1 180 ? 3.861 -17.594 -4.477 1 98.75 180 LEU A N 1
ATOM 1427 C CA . LEU A 1 180 ? 4.934 -16.609 -4.5 1 98.75 180 LEU A CA 1
ATOM 1428 C C . LEU A 1 180 ? 4.375 -15.195 -4.699 1 98.75 180 LEU A C 1
ATOM 1430 O O . LEU A 1 180 ? 3.777 -14.906 -5.738 1 98.75 180 LEU A O 1
ATOM 1434 N N . MET A 1 181 ? 4.578 -14.359 -3.705 1 98.75 181 MET A N 1
ATOM 1435 C CA . MET A 1 181 ? 3.977 -13.031 -3.766 1 98.75 181 MET A CA 1
ATOM 1436 C C . MET A 1 181 ? 5.031 -11.945 -3.584 1 98.75 181 MET A C 1
ATOM 1438 O O . MET A 1 181 ? 5.777 -11.953 -2.6 1 98.75 181 MET A O 1
ATOM 1442 N N . SER A 1 182 ? 5.129 -11.109 -4.543 1 98.25 182 SER A N 1
ATOM 1443 C CA . SER A 1 182 ? 5.918 -9.898 -4.328 1 98.25 182 SER A CA 1
ATOM 1444 C C . SER A 1 182 ? 5.062 -8.773 -3.746 1 98.25 182 SER A C 1
ATOM 1446 O O . SER A 1 182 ? 3.895 -8.625 -4.109 1 98.25 182 SER A O 1
ATOM 1448 N N . THR A 1 183 ? 5.625 -8.039 -2.809 1 95.38 183 THR A N 1
ATOM 1449 C CA . THR A 1 183 ? 4.883 -6.914 -2.258 1 95.38 183 THR A CA 1
ATOM 1450 C C . THR A 1 183 ? 5.82 -5.926 -1.572 1 95.38 183 THR A C 1
ATOM 1452 O O . THR A 1 183 ? 6.859 -6.32 -1.037 1 95.38 183 THR A O 1
ATOM 1455 N N . HIS A 1 184 ? 5.355 -4.703 -1.583 1 92 184 HIS A N 1
ATOM 1456 C CA . HIS A 1 184 ? 6.059 -3.658 -0.842 1 92 184 HIS A CA 1
ATOM 1457 C C . HIS A 1 184 ? 5.379 -3.383 0.496 1 92 184 HIS A C 1
ATOM 1459 O O . HIS A 1 184 ? 5.891 -2.609 1.308 1 92 184 HIS A O 1
ATOM 1465 N N . VAL A 1 185 ? 4.297 -3.994 0.737 1 94.19 185 VAL A N 1
ATOM 1466 C CA . VAL A 1 185 ? 3.576 -3.822 1.993 1 94.19 185 VAL A CA 1
ATOM 1467 C C . VAL A 1 185 ? 4.059 -4.855 3.01 1 94.19 185 VAL A C 1
ATOM 1469 O O . VAL A 1 185 ? 3.398 -5.875 3.229 1 94.19 185 VAL A O 1
ATOM 1472 N N . LEU A 1 186 ? 5.07 -4.469 3.725 1 98 186 LEU A N 1
ATOM 1473 C CA . LEU A 1 186 ? 5.793 -5.457 4.516 1 98 186 LEU A CA 1
ATOM 1474 C C . LEU A 1 186 ? 5.016 -5.82 5.773 1 98 186 LEU A C 1
ATOM 1476 O O . LEU A 1 186 ? 5.105 -6.953 6.258 1 98 186 LEU A O 1
ATOM 1480 N N . ASP A 1 187 ? 4.246 -4.902 6.297 1 97.75 187 ASP A N 1
ATOM 1481 C CA . ASP A 1 187 ? 3.465 -5.219 7.488 1 97.75 187 ASP A CA 1
ATOM 1482 C C . ASP A 1 187 ? 2.443 -6.316 7.203 1 97.75 187 ASP A C 1
ATOM 1484 O O . ASP A 1 187 ? 2.238 -7.211 8.023 1 97.75 187 ASP A O 1
ATOM 1488 N N . THR A 1 188 ? 1.848 -6.242 6.059 1 97.38 188 THR A N 1
ATOM 1489 C CA . THR A 1 188 ? 0.9 -7.277 5.66 1 97.38 188 THR A CA 1
ATOM 1490 C C . THR A 1 188 ? 1.624 -8.586 5.352 1 97.38 188 THR A C 1
ATOM 1492 O O . THR A 1 188 ? 1.199 -9.656 5.797 1 97.38 188 THR A O 1
ATOM 1495 N N . ALA A 1 189 ? 2.709 -8.508 4.621 1 98 189 ALA A N 1
ATOM 1496 C CA . ALA A 1 189 ? 3.498 -9.695 4.297 1 98 189 ALA A CA 1
ATOM 1497 C C . ALA A 1 189 ? 3.918 -10.438 5.562 1 98 189 ALA A C 1
ATOM 1499 O O . ALA A 1 189 ? 3.846 -11.672 5.621 1 98 189 ALA A O 1
ATOM 1500 N N . GLU A 1 190 ? 4.32 -9.648 6.504 1 98.44 190 GLU A N 1
ATOM 1501 C CA . GLU A 1 190 ? 4.777 -10.211 7.77 1 98.44 190 GLU A CA 1
ATOM 1502 C C . GLU A 1 190 ? 3.711 -11.102 8.398 1 98.44 190 GLU A C 1
ATOM 1504 O O . GLU A 1 190 ? 4.023 -12.141 8.977 1 98.44 190 GLU A O 1
ATOM 1509 N N . LYS A 1 191 ? 2.494 -10.758 8.227 1 97.19 191 LYS A N 1
ATOM 1510 C CA . LYS A 1 191 ? 1.382 -11.453 8.875 1 97.19 191 LYS A CA 1
ATOM 1511 C C . LYS A 1 191 ? 1.008 -12.719 8.117 1 97.19 191 LYS A C 1
ATOM 1513 O O . LYS A 1 191 ? 0.525 -13.688 8.711 1 97.19 191 LYS A O 1
ATOM 1518 N N . ILE A 1 192 ? 1.309 -12.734 6.84 1 98.06 192 ILE A N 1
ATOM 1519 C CA . ILE A 1 192 ? 0.625 -13.789 6.105 1 98.06 192 ILE A CA 1
ATOM 1520 C C . ILE A 1 192 ? 1.653 -14.727 5.473 1 98.06 192 ILE A C 1
ATOM 1522 O O . ILE A 1 192 ? 1.343 -15.875 5.156 1 98.06 192 ILE A O 1
ATOM 1526 N N . CYS A 1 193 ? 2.85 -14.281 5.27 1 98.69 193 CYS A N 1
ATOM 1527 C CA . CYS A 1 193 ? 3.834 -15.117 4.594 1 98.69 193 CYS A CA 1
ATOM 1528 C C . CYS A 1 193 ? 4.496 -16.078 5.57 1 98.69 193 CYS A C 1
ATOM 1530 O O . CYS A 1 193 ? 4.758 -15.727 6.719 1 98.69 193 CYS A O 1
ATOM 1532 N N . ASP A 1 194 ? 4.809 -17.234 5.066 1 98.69 194 ASP A N 1
ATOM 1533 C CA . ASP A 1 194 ? 5.516 -18.234 5.859 1 98.69 194 ASP A CA 1
ATOM 1534 C C . ASP A 1 194 ? 7.023 -17.984 5.852 1 98.69 194 ASP A C 1
ATOM 1536 O O . ASP A 1 194 ? 7.707 -18.234 6.84 1 98.69 194 ASP A O 1
ATOM 1540 N N . ARG A 1 195 ? 7.445 -17.594 4.734 1 98.38 195 ARG A N 1
ATOM 1541 C CA . ARG A 1 195 ? 8.867 -17.328 4.52 1 98.38 195 ARG A CA 1
ATOM 1542 C C . ARG A 1 195 ? 9.062 -16.141 3.572 1 98.38 195 ARG A C 1
ATOM 1544 O O . ARG A 1 195 ? 8.125 -15.734 2.877 1 98.38 195 ARG A O 1
ATOM 1551 N N . PHE A 1 196 ? 10.336 -15.68 3.621 1 98.75 196 PHE A N 1
ATOM 1552 C CA . PHE A 1 196 ? 10.648 -14.5 2.83 1 98.75 196 PHE A CA 1
ATOM 1553 C C . PHE A 1 196 ? 11.93 -14.711 2.035 1 98.75 196 PHE A C 1
ATOM 1555 O O . PHE A 1 196 ? 12.844 -15.398 2.49 1 98.75 196 PHE A O 1
ATOM 1562 N N . VAL A 1 197 ? 11.922 -14.148 0.909 1 98.69 197 VAL A N 1
ATOM 1563 C CA . VAL A 1 197 ? 13.117 -13.969 0.089 1 98.69 197 VAL A CA 1
ATOM 1564 C C . VAL A 1 197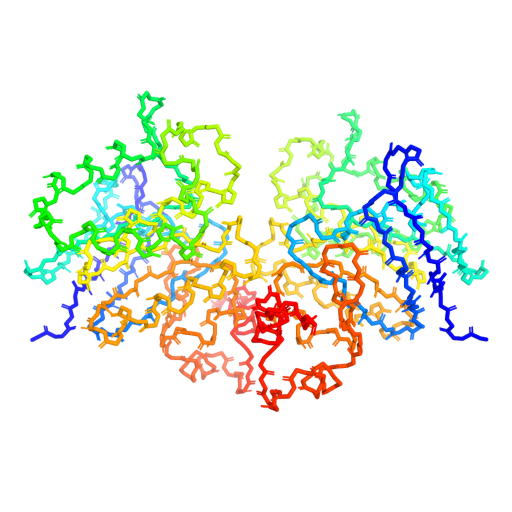 ? 13.375 -12.477 -0.125 1 98.69 197 VAL A C 1
ATOM 1566 O O . VAL A 1 197 ? 12.648 -11.82 -0.866 1 98.69 197 VAL A O 1
ATOM 1569 N N . LEU A 1 198 ? 14.383 -11.977 0.502 1 98.19 198 LEU A N 1
ATOM 1570 C CA . LEU A 1 198 ? 14.711 -10.562 0.413 1 98.19 198 LEU A CA 1
ATOM 1571 C C . LEU A 1 198 ? 15.766 -10.312 -0.657 1 98.19 198 LEU A C 1
ATOM 1573 O O . LEU A 1 198 ? 16.906 -10.781 -0.536 1 98.19 198 LEU A O 1
ATOM 1577 N N . LEU A 1 199 ? 15.391 -9.562 -1.641 1 97.69 199 LEU A N 1
ATOM 1578 C CA . LEU A 1 199 ? 16.266 -9.234 -2.756 1 97.69 199 LEU A CA 1
ATOM 1579 C C . LEU A 1 199 ? 16.812 -7.816 -2.617 1 97.69 199 LEU A C 1
ATOM 1581 O O . LEU A 1 199 ? 16.047 -6.875 -2.379 1 97.69 199 LEU A O 1
ATOM 1585 N N . LEU A 1 200 ? 18.062 -7.73 -2.707 1 96.19 200 LEU A N 1
ATOM 1586 C CA . LEU A 1 200 ? 18.75 -6.441 -2.779 1 96.19 200 LEU A CA 1
ATOM 1587 C C . LEU A 1 200 ? 19.766 -6.43 -3.914 1 96.19 200 LEU A C 1
ATOM 1589 O O . LEU A 1 200 ? 20.641 -7.297 -3.977 1 96.19 200 LEU A O 1
ATOM 1593 N N . ASP A 1 201 ? 19.625 -5.551 -4.785 1 95.06 201 ASP A N 1
ATOM 1594 C CA . ASP A 1 201 ? 20.547 -5.363 -5.898 1 95.06 201 ASP A CA 1
ATOM 1595 C C . ASP A 1 201 ? 20.734 -6.664 -6.68 1 95.06 201 ASP A C 1
ATOM 1597 O O . ASP A 1 201 ? 21.875 -7.051 -6.984 1 95.06 201 ASP A O 1
ATOM 1601 N N . GLY A 1 202 ? 19.625 -7.34 -6.801 1 97.44 202 GLY A N 1
ATOM 1602 C CA . GLY A 1 202 ? 19.609 -8.508 -7.664 1 97.44 202 GLY A CA 1
ATOM 1603 C C . GLY A 1 202 ? 20.109 -9.766 -6.977 1 97.44 202 GLY A C 1
ATOM 1604 O O . GLY A 1 202 ? 20.25 -10.82 -7.609 1 97.44 202 GLY A O 1
ATOM 1605 N N . LYS A 1 203 ? 20.375 -9.625 -5.695 1 97.81 203 LYS A N 1
ATOM 1606 C CA . LYS A 1 203 ? 20.875 -10.766 -4.93 1 97.81 203 LYS A CA 1
ATOM 1607 C C . LYS A 1 203 ? 20 -11.031 -3.713 1 97.81 203 LYS A C 1
ATOM 1609 O O . LYS A 1 203 ? 19.344 -10.125 -3.197 1 97.81 203 LYS A O 1
ATOM 1614 N N . ILE A 1 204 ? 20.016 -12.281 -3.291 1 98.12 204 ILE A N 1
ATOM 1615 C CA . ILE A 1 204 ? 19.312 -12.602 -2.055 1 98.12 204 ILE A CA 1
ATOM 1616 C C . ILE A 1 204 ? 20.156 -12.172 -0.854 1 98.12 204 ILE A C 1
ATOM 1618 O O . ILE A 1 204 ? 21.266 -12.656 -0.66 1 98.12 204 ILE A O 1
ATOM 1622 N N . GLU A 1 205 ? 19.625 -11.32 -0.103 1 97.06 205 GLU A N 1
ATOM 1623 C CA . GLU A 1 205 ? 20.312 -10.836 1.09 1 97.06 205 GLU A CA 1
ATOM 1624 C C . GLU A 1 205 ? 19.922 -11.648 2.32 1 97.06 205 GLU A C 1
ATOM 1626 O O . GLU A 1 205 ? 20.719 -11.781 3.258 1 97.06 205 GLU A O 1
ATOM 1631 N N . ALA A 1 206 ? 18.766 -12.133 2.32 1 97.25 206 ALA A N 1
ATOM 1632 C CA . ALA A 1 206 ? 18.25 -12.969 3.402 1 97.25 206 ALA A CA 1
ATOM 1633 C C . ALA A 1 206 ? 17.062 -13.812 2.93 1 97.25 206 ALA A C 1
ATOM 1635 O O . ALA A 1 206 ? 16.312 -13.398 2.047 1 97.25 206 ALA A O 1
ATOM 1636 N N . THR A 1 207 ? 16.984 -14.961 3.5 1 98 207 THR A N 1
ATOM 1637 C CA . THR A 1 207 ? 15.867 -15.859 3.195 1 98 207 THR A CA 1
ATOM 1638 C C . THR A 1 207 ? 15.492 -16.688 4.418 1 98 207 THR A C 1
ATOM 1640 O O . THR A 1 207 ? 16.359 -17.094 5.199 1 98 207 THR A O 1
ATOM 1643 N N . GLY A 1 208 ? 14.211 -16.812 4.648 1 98.38 208 GLY A N 1
ATOM 1644 C CA . GLY A 1 208 ? 13.766 -17.656 5.75 1 98.38 208 GLY A CA 1
ATOM 1645 C C . GLY A 1 208 ? 12.508 -17.141 6.426 1 98.38 208 GLY A C 1
ATOM 1646 O O . GLY A 1 208 ? 11.836 -16.25 5.898 1 98.38 208 GLY A O 1
ATOM 1647 N N . THR A 1 209 ? 12.141 -17.781 7.473 1 98.56 209 THR A N 1
ATOM 1648 C CA . THR A 1 209 ? 11.008 -17.344 8.289 1 98.56 209 THR A CA 1
ATOM 1649 C C . THR A 1 209 ? 11.312 -16.016 8.969 1 98.56 209 THR A C 1
ATOM 1651 O O . THR A 1 209 ? 12.438 -15.523 8.914 1 98.56 209 THR A O 1
ATOM 1654 N N . MET A 1 210 ? 10.281 -15.469 9.562 1 98.25 210 MET A N 1
ATOM 1655 C CA . MET A 1 210 ? 10.461 -14.211 10.289 1 98.25 210 MET A CA 1
ATOM 1656 C C . MET A 1 210 ? 11.57 -14.336 11.328 1 98.25 210 MET A C 1
ATOM 1658 O O . MET A 1 210 ? 12.43 -13.461 11.438 1 98.25 210 MET A O 1
ATOM 1662 N N . GLU A 1 211 ? 11.555 -15.406 12.047 1 98.19 211 GLU A N 1
ATOM 1663 C CA . GLU A 1 211 ? 12.562 -15.641 13.078 1 98.19 211 GLU A CA 1
ATOM 1664 C C . GLU A 1 211 ? 13.961 -15.719 12.477 1 98.19 211 GLU A C 1
ATOM 1666 O O . GLU A 1 211 ? 14.914 -15.156 13.023 1 98.19 211 GLU A O 1
ATOM 1671 N N . GLU A 1 212 ? 14.086 -16.438 11.375 1 98.31 212 GLU A N 1
ATOM 1672 C CA . GLU A 1 212 ? 15.383 -16.578 10.703 1 98.31 212 GLU A CA 1
ATOM 1673 C C . GLU A 1 212 ? 15.883 -15.219 10.195 1 98.31 212 GLU A C 1
ATOM 1675 O O . GLU A 1 212 ? 17.078 -14.922 10.297 1 98.31 212 GLU A O 1
ATOM 1680 N N . ILE A 1 213 ? 14.953 -14.414 9.664 1 98.06 213 ILE A N 1
ATOM 1681 C CA . ILE A 1 213 ? 15.328 -13.086 9.188 1 98.06 213 ILE A CA 1
ATOM 1682 C C . ILE A 1 213 ? 15.797 -12.227 10.359 1 98.06 213 ILE A C 1
ATOM 1684 O O . ILE A 1 213 ? 16.812 -11.539 10.266 1 98.06 213 ILE A O 1
ATOM 1688 N N . GLN A 1 214 ? 15.07 -12.281 11.438 1 98.19 214 GLN A N 1
ATOM 1689 C CA . GLN A 1 214 ? 15.438 -11.547 12.641 1 98.19 214 GLN A CA 1
ATOM 1690 C C . GLN A 1 214 ? 16.812 -11.953 13.141 1 98.19 214 GLN A C 1
ATOM 1692 O O . GLN A 1 214 ? 17.625 -11.102 13.539 1 98.19 214 GLN A O 1
ATOM 1697 N N . THR A 1 215 ? 17.125 -13.203 13.086 1 97.62 215 THR A N 1
ATOM 1698 C CA . THR A 1 215 ? 18.406 -13.727 13.516 1 97.62 215 THR A CA 1
ATOM 1699 C C . THR A 1 215 ? 19.531 -13.234 12.602 1 97.62 215 THR A C 1
ATOM 1701 O O . THR A 1 215 ? 20.578 -12.797 13.078 1 97.62 215 THR A O 1
ATOM 1704 N N . THR A 1 216 ? 19.25 -13.312 11.32 1 95.5 216 THR A N 1
ATOM 1705 C CA . THR A 1 216 ? 20.234 -12.844 10.336 1 95.5 216 THR A CA 1
ATOM 1706 C C . THR A 1 216 ? 20.578 -11.383 10.578 1 95.5 216 THR A C 1
ATOM 1708 O O . THR A 1 216 ? 21.734 -10.984 10.438 1 95.5 216 THR A O 1
ATOM 1711 N N . CYS A 1 217 ? 19.594 -10.586 11.016 1 95.94 217 CYS A N 1
ATOM 1712 C CA . CYS A 1 217 ? 19.781 -9.156 11.219 1 95.94 217 CYS A CA 1
ATOM 1713 C C . CYS A 1 217 ? 20.297 -8.859 12.617 1 95.94 217 CYS A C 1
ATOM 1715 O O . CYS A 1 217 ? 20.781 -7.758 12.891 1 95.94 217 CYS A O 1
ATOM 1717 N N . GLY A 1 218 ? 20.203 -9.828 13.492 1 96.56 218 GLY A N 1
ATOM 1718 C CA . GLY A 1 218 ? 20.5 -9.578 14.891 1 96.56 218 GLY A CA 1
ATOM 1719 C C . GLY A 1 218 ? 19.484 -8.672 15.57 1 96.56 218 GLY A C 1
ATOM 1720 O O . GLY A 1 218 ? 19.828 -7.859 16.422 1 96.56 218 GLY A O 1
ATOM 1721 N N . LEU A 1 219 ? 18.234 -8.688 15.102 1 96.88 219 LEU A N 1
ATOM 1722 C CA . LEU A 1 219 ? 17.156 -7.852 15.617 1 96.88 219 LEU A CA 1
ATOM 1723 C C . LEU A 1 219 ? 16 -8.703 16.125 1 96.88 219 LEU A C 1
ATOM 1725 O O . LEU A 1 219 ? 14.961 -8.789 15.477 1 96.88 219 LEU A O 1
ATOM 1729 N N . PRO A 1 220 ? 16.141 -9.188 17.297 1 96.38 220 PRO A N 1
ATOM 1730 C CA . PRO A 1 220 ? 15.07 -10.039 17.828 1 96.38 220 PRO A CA 1
ATOM 1731 C C . PRO A 1 220 ? 13.766 -9.273 18.031 1 96.38 220 PRO A C 1
ATOM 1733 O O . PRO A 1 220 ? 13.781 -8.109 18.453 1 96.38 220 PRO A O 1
ATOM 1736 N N . ASN A 1 221 ? 12.672 -9.852 17.703 1 96 221 ASN A N 1
ATOM 1737 C CA . ASN A 1 221 ? 11.312 -9.359 17.922 1 96 221 ASN A CA 1
ATOM 1738 C C . ASN A 1 221 ? 11.031 -8.117 17.094 1 96 221 ASN A C 1
ATOM 1740 O O . ASN A 1 221 ? 10.07 -7.391 17.359 1 96 221 ASN A O 1
ATOM 1744 N N . SER A 1 222 ? 11.922 -7.852 16.125 1 97.69 222 SER A N 1
ATOM 1745 C CA . SER A 1 222 ? 11.703 -6.699 15.258 1 97.69 222 SER A CA 1
ATOM 1746 C C . SER A 1 222 ? 10.766 -7.051 14.102 1 97.69 222 SER A C 1
ATOM 1748 O O . SER A 1 222 ? 10.57 -8.227 13.797 1 97.69 222 SER A O 1
ATOM 1750 N N . SER A 1 223 ? 10.219 -6.035 13.586 1 98.25 223 SER A N 1
ATOM 1751 C CA . SER A 1 223 ? 9.312 -6.234 12.461 1 98.25 223 SER A CA 1
ATOM 1752 C C . SER A 1 223 ? 10.078 -6.547 11.18 1 98.25 223 SER A C 1
ATOM 1754 O O . SER A 1 223 ? 11.289 -6.34 11.109 1 98.25 223 SER A O 1
ATOM 1756 N N . LEU A 1 224 ? 9.391 -7.051 10.227 1 98.5 224 LEU A N 1
ATOM 1757 C CA . LEU A 1 224 ? 9.969 -7.289 8.906 1 98.5 224 LEU A CA 1
ATOM 1758 C C . LEU A 1 224 ? 10.484 -5.992 8.297 1 98.5 224 LEU A C 1
ATOM 1760 O O . LEU A 1 224 ? 11.555 -5.977 7.676 1 98.5 224 LEU A O 1
ATOM 1764 N N . LEU A 1 225 ? 9.766 -4.91 8.5 1 98.38 225 LEU A N 1
ATOM 1765 C CA . LEU A 1 225 ? 10.172 -3.604 7.996 1 98.38 225 LEU A CA 1
ATOM 1766 C C . LEU A 1 225 ? 11.492 -3.168 8.625 1 98.38 225 LEU A C 1
ATOM 1768 O O . LEU A 1 225 ? 12.375 -2.656 7.934 1 98.38 225 LEU A O 1
ATOM 1772 N N . ASP A 1 226 ? 11.617 -3.422 9.914 1 98.06 226 ASP A N 1
ATOM 1773 C CA . ASP A 1 226 ? 12.852 -3.078 10.609 1 98.06 226 ASP A CA 1
ATOM 1774 C C . ASP A 1 226 ? 14.031 -3.881 10.055 1 98.06 226 ASP A C 1
ATOM 1776 O O . ASP A 1 226 ? 15.109 -3.33 9.82 1 98.06 226 ASP A O 1
ATOM 1780 N N . CYS A 1 227 ? 13.805 -5.141 9.883 1 98 227 CYS A N 1
ATOM 1781 C CA . CYS A 1 227 ? 14.859 -6 9.352 1 98 227 CYS A CA 1
ATOM 1782 C C . CYS A 1 227 ? 15.227 -5.598 7.93 1 98 227 CYS A C 1
ATOM 1784 O O . CYS A 1 227 ? 16.406 -5.539 7.582 1 98 227 CYS A O 1
ATOM 1786 N N . PHE A 1 228 ? 14.234 -5.309 7.133 1 98 228 PHE A N 1
ATOM 1787 C CA . PHE A 1 228 ? 14.461 -4.859 5.762 1 98 228 PHE A CA 1
ATOM 1788 C C . PHE A 1 228 ? 15.289 -3.582 5.742 1 98 228 PHE A C 1
ATOM 1790 O O . PHE A 1 228 ? 16.266 -3.479 4.984 1 98 228 PHE A O 1
ATOM 1797 N N . TYR A 1 229 ? 14.852 -2.664 6.559 1 97.12 229 TYR A N 1
ATOM 1798 C CA . TYR A 1 229 ? 15.539 -1.381 6.645 1 97.12 229 TYR A CA 1
ATOM 1799 C C . TYR A 1 229 ? 17 -1.569 7.051 1 97.12 229 TYR A C 1
ATOM 1801 O O . TYR A 1 229 ? 17.891 -0.952 6.469 1 97.12 229 TYR A O 1
ATOM 1809 N N . PHE A 1 230 ? 17.188 -2.42 8 1 97.19 230 PHE A N 1
ATOM 1810 C CA . PHE A 1 230 ? 18.531 -2.729 8.477 1 97.19 230 PHE A CA 1
ATOM 1811 C C . PHE A 1 230 ? 19.391 -3.311 7.352 1 97.19 230 PHE A C 1
ATOM 1813 O O . PHE A 1 230 ? 20.5 -2.838 7.098 1 97.19 230 PHE A O 1
ATOM 1820 N N . LEU A 1 231 ? 18.844 -4.285 6.637 1 95.94 231 LEU A N 1
ATOM 1821 C CA . LEU A 1 231 ? 19.594 -4.984 5.59 1 95.94 231 LEU A CA 1
ATOM 1822 C C . LEU A 1 231 ? 19.859 -4.055 4.41 1 95.94 231 LEU A C 1
ATOM 1824 O O . LEU A 1 231 ? 20.906 -4.172 3.754 1 95.94 231 LEU A O 1
ATOM 1828 N N . SER A 1 232 ? 18.938 -3.182 4.172 1 94.25 232 SER A N 1
ATOM 1829 C CA . SER A 1 232 ? 19.047 -2.295 3.021 1 94.25 232 SER A CA 1
ATOM 1830 C C . SER A 1 232 ? 20.047 -1.171 3.281 1 94.25 232 SER A C 1
ATOM 1832 O O . SER A 1 232 ? 20.516 -0.521 2.344 1 94.25 232 SER A O 1
ATOM 1834 N N . ASN A 1 233 ? 20.328 -0.891 4.477 1 91.44 233 ASN A N 1
ATOM 1835 C CA . ASN A 1 233 ? 21.203 0.237 4.797 1 91.44 233 ASN A CA 1
ATOM 1836 C C . ASN A 1 233 ? 22.5 -0.225 5.449 1 91.44 233 ASN A C 1
ATOM 1838 O O . ASN A 1 233 ? 23.266 0.593 5.953 1 91.44 233 ASN A O 1
ATOM 1842 N N . LYS A 1 234 ? 22.625 -1.53 5.496 1 81.81 234 LYS A N 1
ATOM 1843 C CA . LYS A 1 234 ? 23.859 -2.076 6.031 1 81.81 234 LYS A CA 1
ATOM 1844 C C . LYS A 1 234 ? 25.047 -1.713 5.145 1 81.81 234 LYS A C 1
ATOM 1846 O O . LYS A 1 234 ? 24.922 -1.667 3.918 1 81.81 234 LYS A O 1
ATOM 1851 N N . GLU A 1 235 ? 25.922 -0.952 5.641 1 63.41 235 GLU A N 1
ATOM 1852 C CA . GLU A 1 235 ? 27.156 -0.7 4.898 1 63.41 235 GLU A CA 1
ATOM 1853 C C . GLU A 1 235 ? 27.797 -2.004 4.434 1 63.41 235 GLU A C 1
ATOM 1855 O O . GLU A 1 235 ? 27.75 -3.012 5.145 1 63.41 235 GLU A O 1
ATOM 1860 N N . PRO A 1 236 ? 28.141 -2.109 3.18 1 54.69 236 PRO A N 1
ATOM 1861 C CA . PRO A 1 236 ? 28.812 -3.314 2.699 1 54.69 236 PRO A CA 1
ATOM 1862 C C . PRO A 1 236 ? 29.969 -3.734 3.602 1 54.69 236 PRO A C 1
ATOM 1864 O O . PRO A 1 236 ? 30.641 -2.883 4.195 1 54.69 236 PRO A O 1
ATOM 1867 N N . SER A 1 237 ? 29.859 -4.938 4.238 1 42.56 237 SER A N 1
ATOM 1868 C CA . SER A 1 237 ? 31.109 -5.367 4.871 1 42.56 237 SER A CA 1
ATOM 1869 C C . SER A 1 237 ? 32.281 -5.211 3.928 1 42.56 237 SER A C 1
ATOM 1871 O O . SER A 1 237 ? 32.281 -5.754 2.822 1 42.56 237 SER A O 1
ATOM 1873 N N . VAL A 1 238 ? 33.031 -4.258 3.941 1 30.91 238 VAL A N 1
ATOM 1874 C CA . VAL A 1 238 ? 34.312 -4.289 3.27 1 30.91 238 VAL A CA 1
ATOM 1875 C C . VAL A 1 238 ? 35.125 -5.496 3.746 1 30.91 238 VAL A C 1
ATOM 1877 O O . VAL A 1 238 ? 35.156 -5.805 4.941 1 30.91 238 VAL A O 1
ATOM 1880 N N . MET B 1 1 ? -5.68 24.438 26.188 1 55.16 1 MET B N 1
ATOM 1881 C CA . MET B 1 1 ? -6.633 23.688 25.375 1 55.16 1 MET B CA 1
ATOM 1882 C C . MET B 1 1 ? -5.918 22.938 24.266 1 55.16 1 MET B C 1
ATOM 1884 O O . MET B 1 1 ? -5.254 23.547 23.422 1 55.16 1 MET B O 1
ATOM 1888 N N . ASN B 1 2 ? -5.586 21.531 24.266 1 85.5 2 ASN B N 1
ATOM 1889 C CA . ASN B 1 2 ? -4.605 20.641 23.656 1 85.5 2 ASN B CA 1
ATOM 1890 C C . ASN B 1 2 ? -5.039 20.172 22.266 1 85.5 2 ASN B C 1
ATOM 1892 O O . ASN B 1 2 ? -4.297 19.469 21.578 1 85.5 2 ASN B O 1
ATOM 1896 N N . ARG B 1 3 ? -6.102 20.859 21.875 1 91.44 3 ARG B N 1
ATOM 1897 C CA . ARG B 1 3 ? -6.617 20.453 20.562 1 91.44 3 ARG B CA 1
ATOM 1898 C C . ARG B 1 3 ? -6.07 21.344 19.453 1 91.44 3 ARG B C 1
ATOM 1900 O O . ARG B 1 3 ? -6.141 22.578 19.547 1 91.44 3 ARG B O 1
ATOM 1907 N N . LEU B 1 4 ? -5.559 20.75 18.469 1 95.12 4 LEU B N 1
ATOM 1908 C CA . LEU B 1 4 ? -5.008 21.484 17.344 1 95.12 4 LEU B CA 1
ATOM 1909 C C . LEU B 1 4 ? -6.055 21.672 16.25 1 95.12 4 LEU B C 1
ATOM 1911 O O . LEU B 1 4 ? -6.051 22.672 15.539 1 95.12 4 LEU B O 1
ATOM 1915 N N . LEU B 1 5 ? -6.93 20.688 16.125 1 96.5 5 LEU B N 1
ATOM 1916 C CA . LEU B 1 5 ? -8.008 20.688 15.148 1 96.5 5 LEU B CA 1
ATOM 1917 C C . LEU B 1 5 ? -9.297 20.156 15.758 1 96.5 5 LEU B C 1
ATOM 1919 O O . LEU B 1 5 ? -9.289 19.125 16.453 1 96.5 5 LEU B O 1
ATOM 1923 N N . THR B 1 6 ? -10.367 20.906 15.602 1 96.94 6 THR B N 1
ATOM 1924 C CA . THR B 1 6 ? -11.703 20.438 15.938 1 96.94 6 THR B CA 1
ATOM 1925 C C . THR B 1 6 ? -12.633 20.562 14.734 1 96.94 6 THR B C 1
ATOM 1927 O O . THR B 1 6 ? -12.789 21.641 14.164 1 96.94 6 THR B O 1
ATOM 1930 N N . LEU B 1 7 ? -13.141 19.469 14.359 1 97.31 7 LEU B N 1
ATOM 1931 C CA . LEU B 1 7 ? -14.008 19.406 13.188 1 97.31 7 LEU B CA 1
ATOM 1932 C C . LEU B 1 7 ? -15.422 19.016 13.586 1 97.31 7 LEU B C 1
ATOM 1934 O O . LEU B 1 7 ? -15.625 17.984 14.227 1 97.31 7 LEU B O 1
ATOM 1938 N N . GLU B 1 8 ? -16.375 19.812 13.25 1 98.06 8 GLU B N 1
ATOM 1939 C CA . GLU B 1 8 ? -17.797 19.516 13.367 1 98.06 8 GLU B CA 1
ATOM 1940 C C . GLU B 1 8 ? -18.531 19.812 12.062 1 98.06 8 GLU B C 1
ATOM 1942 O O . GLU B 1 8 ? -19.031 20.922 11.859 1 98.06 8 GLU B O 1
ATOM 1947 N N . ILE B 1 9 ? -18.641 18.797 11.297 1 97.94 9 ILE B N 1
ATOM 1948 C CA . ILE B 1 9 ? -19.281 18.953 9.992 1 97.94 9 ILE B CA 1
ATOM 1949 C C . ILE B 1 9 ? -20.672 18.328 10.023 1 97.94 9 ILE B C 1
ATOM 1951 O O . ILE B 1 9 ? -20.828 17.141 10.328 1 97.94 9 ILE B O 1
ATOM 1955 N N . GLU B 1 10 ? -21.656 19.109 9.766 1 98.12 10 GLU B N 1
ATOM 1956 C CA . GLU B 1 10 ? -23 18.578 9.625 1 98.12 10 GLU B CA 1
ATOM 1957 C C . GLU B 1 10 ? -23.203 17.906 8.273 1 98.12 10 GLU B C 1
ATOM 1959 O O . GLU B 1 10 ? -23.719 16.797 8.195 1 98.12 10 GLU B O 1
ATOM 1964 N N . LYS B 1 11 ? -22.844 18.641 7.27 1 98.12 11 LYS B N 1
ATOM 1965 C CA . LYS B 1 11 ? -22.891 18.141 5.898 1 98.12 11 LYS B CA 1
ATOM 1966 C C . LYS B 1 11 ? -21.781 18.75 5.051 1 98.12 11 LYS B C 1
ATOM 1968 O O . LYS B 1 11 ? -21.328 19.875 5.316 1 98.12 11 LYS B O 1
ATOM 1973 N N . ALA B 1 12 ? -21.344 18.047 4.117 1 98.06 12 ALA B N 1
ATOM 1974 C CA . ALA B 1 12 ? -20.375 18.562 3.143 1 98.06 12 ALA B CA 1
ATOM 1975 C C . ALA B 1 12 ? -20.469 17.797 1.825 1 98.06 12 ALA B C 1
ATOM 1977 O O . ALA B 1 12 ? -20.938 16.656 1.793 1 98.06 12 ALA B O 1
ATOM 1978 N N . GLY B 1 13 ? -20.062 18.422 0.769 1 96.06 13 GLY B N 1
ATOM 1979 C CA . GLY B 1 13 ? -20.016 17.875 -0.578 1 96.06 13 GLY B CA 1
ATOM 1980 C C . GLY B 1 13 ? -19.453 18.844 -1.601 1 96.06 13 GLY B C 1
ATOM 1981 O O . GLY B 1 13 ? -18.688 19.734 -1.253 1 96.06 13 GLY B O 1
ATOM 1982 N N . TYR B 1 14 ? -19.766 18.594 -2.873 1 94.06 14 TYR B N 1
ATOM 1983 C CA . TYR B 1 14 ? -19.156 19.406 -3.922 1 94.06 14 TYR B CA 1
ATOM 1984 C C . TYR B 1 14 ? -20.219 20.234 -4.637 1 94.06 14 TYR B C 1
ATOM 1986 O O . TYR B 1 14 ? -19.922 20.922 -5.613 1 94.06 14 TYR B O 1
ATOM 1994 N N . ASP B 1 15 ? -21.406 20.047 -4.145 1 93.12 15 ASP B N 1
ATOM 1995 C CA . ASP B 1 15 ? -22.516 20.859 -4.641 1 93.12 15 ASP B CA 1
ATOM 1996 C C . ASP B 1 15 ? -23.438 21.281 -3.504 1 93.12 15 ASP B C 1
ATOM 1998 O O . ASP B 1 15 ? -23.141 21.047 -2.332 1 93.12 15 ASP B O 1
ATOM 2002 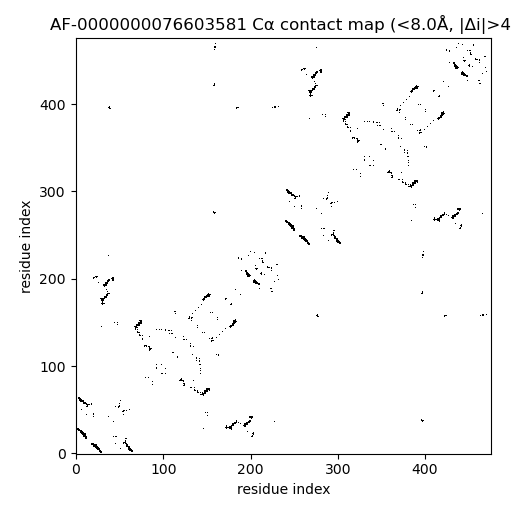N N . GLU B 1 16 ? -24.375 21.969 -3.861 1 91.5 16 GLU B N 1
ATOM 2003 C CA . GLU B 1 16 ? -25.266 22.562 -2.859 1 91.5 16 GLU B CA 1
ATOM 2004 C C . GLU B 1 16 ? -25.938 21.484 -2.023 1 91.5 16 GLU B C 1
ATOM 2006 O O . GLU B 1 16 ? -26.328 21.734 -0.878 1 91.5 16 GLU B O 1
ATOM 2011 N N . GLY B 1 17 ? -25.906 20.359 -2.539 1 91.5 17 GLY B N 1
ATOM 2012 C CA . GLY B 1 17 ? -26.547 19.266 -1.837 1 91.5 17 GLY B CA 1
ATOM 2013 C C . GLY B 1 17 ? -25.734 18.75 -0.668 1 91.5 17 GLY B C 1
ATOM 2014 O O . GLY B 1 17 ? -26.281 18.156 0.268 1 91.5 17 GLY B O 1
ATOM 2015 N N . MET B 1 18 ? -24.469 18.938 -0.683 1 91.69 18 MET B N 1
ATOM 2016 C CA . MET B 1 18 ? -23.562 18.578 0.406 1 91.69 18 MET B CA 1
ATOM 2017 C C . MET B 1 18 ? -23.844 17.156 0.901 1 91.69 18 MET B C 1
ATOM 2019 O O . MET B 1 18 ? -23.984 16.938 2.104 1 91.69 18 MET B O 1
ATOM 2023 N N . SER B 1 19 ? -23.812 16.141 0.008 1 92.62 19 SER B N 1
ATOM 2024 C CA . SER B 1 19 ? -24.359 14.82 0.271 1 92.62 19 SER B CA 1
ATOM 2025 C C . SER B 1 19 ? -23.25 13.812 0.563 1 92.62 19 SER B C 1
ATOM 2027 O O . SER B 1 19 ? -23.516 12.617 0.711 1 92.62 19 SER B O 1
ATOM 2029 N N . ILE B 1 20 ? -22.031 14.305 0.654 1 96.81 20 ILE B N 1
ATOM 2030 C CA . ILE B 1 20 ? -20.922 13.367 0.769 1 96.81 20 ILE B CA 1
ATOM 2031 C C . ILE B 1 20 ? -20.656 13.062 2.24 1 96.81 20 ILE B C 1
ATOM 2033 O O . ILE B 1 20 ? -20.469 11.898 2.617 1 96.81 20 ILE B O 1
ATOM 2037 N N . LEU B 1 21 ? -20.656 14.039 3.045 1 98.38 21 LEU B N 1
ATOM 2038 C CA . LEU B 1 21 ? -20.422 13.859 4.473 1 98.38 21 LEU B CA 1
ATOM 2039 C C . LEU B 1 21 ? -21.672 14.18 5.277 1 98.38 21 LEU B C 1
ATOM 2041 O O . LEU B 1 21 ? -22.406 15.109 4.938 1 98.38 21 LEU B O 1
ATOM 2045 N N . SER B 1 22 ? -21.828 13.453 6.281 1 98.25 22 SER B N 1
ATOM 2046 C CA . SER B 1 22 ? -22.906 13.703 7.23 1 98.25 22 SER B CA 1
ATOM 2047 C C . SER B 1 22 ? -22.453 13.484 8.664 1 98.25 22 SER B C 1
ATOM 2049 O O . SER B 1 22 ? -22.062 12.375 9.039 1 98.25 22 SER B O 1
ATOM 2051 N N . ASN B 1 23 ? -22.484 14.547 9.414 1 97.69 23 ASN B N 1
ATOM 2052 C CA . ASN B 1 23 ? -22.219 14.523 10.852 1 97.69 23 ASN B CA 1
ATOM 2053 C C . ASN B 1 23 ? -20.859 13.914 11.156 1 97.69 23 ASN B C 1
ATOM 2055 O O . ASN B 1 23 ? -20.766 12.906 11.859 1 97.69 23 ASN B O 1
ATOM 2059 N N . VAL B 1 24 ? -19.859 14.547 10.664 1 98.38 24 VAL B N 1
ATOM 2060 C CA . VAL B 1 24 ? -18.484 14.125 10.914 1 98.38 24 VAL B CA 1
ATOM 2061 C C . VAL B 1 24 ? -17.844 15.047 11.953 1 98.38 24 VAL B C 1
ATOM 2063 O O . VAL B 1 24 ? -17.609 16.234 11.688 1 98.38 24 VAL B O 1
ATOM 2066 N N . THR B 1 25 ? -17.625 14.5 13.156 1 98.44 25 THR B N 1
ATOM 2067 C CA . THR B 1 25 ? -17.062 15.273 14.266 1 98.44 25 THR B CA 1
ATOM 2068 C C . THR B 1 25 ? -15.883 14.539 14.898 1 98.44 25 THR B C 1
ATOM 2070 O O . THR B 1 25 ? -16.016 13.391 15.328 1 98.44 25 THR B O 1
ATOM 2073 N N . PHE B 1 26 ? -14.75 15.141 14.898 1 98.31 26 PHE B N 1
ATOM 2074 C CA . PHE B 1 26 ? -13.586 14.617 15.602 1 98.31 26 PHE B CA 1
ATOM 2075 C C . PHE B 1 26 ? -12.555 15.719 15.828 1 98.31 26 PHE B C 1
ATOM 2077 O O . PHE B 1 26 ? -12.773 16.875 15.453 1 98.31 26 PHE B O 1
ATOM 2084 N N . ASN B 1 27 ? -11.492 15.391 16.5 1 98.12 27 ASN B N 1
ATOM 2085 C CA . ASN B 1 27 ? -10.422 16.344 16.766 1 98.12 27 ASN B CA 1
ATOM 2086 C C . ASN B 1 27 ? -9.047 15.688 16.656 1 98.12 27 ASN B C 1
ATOM 2088 O O . ASN B 1 27 ? -8.953 14.461 16.562 1 98.12 27 ASN B O 1
ATOM 2092 N N . VAL B 1 28 ? -8.094 16.484 16.578 1 97.62 28 VAL B N 1
ATOM 2093 C CA . VAL B 1 28 ? -6.695 16.094 16.656 1 97.62 28 VAL B CA 1
ATOM 2094 C C . VAL B 1 28 ? -5.988 16.891 17.75 1 97.62 28 VAL B C 1
ATOM 2096 O O . VAL B 1 28 ? -6.09 18.125 17.766 1 97.62 28 VAL B O 1
ATOM 2099 N N . THR B 1 29 ? -5.301 16.219 18.594 1 97.06 29 THR B N 1
ATOM 2100 C CA . THR B 1 29 ? -4.625 16.891 19.703 1 97.06 29 THR B CA 1
ATOM 2101 C C . THR B 1 29 ? -3.117 16.922 19.484 1 97.06 29 THR B C 1
ATOM 2103 O O . THR B 1 29 ? -2.607 16.266 18.562 1 97.06 29 THR B O 1
ATOM 2106 N N . ARG B 1 30 ? -2.453 17.688 20.281 1 96.12 30 ARG B N 1
ATOM 2107 C CA . ARG B 1 30 ? -0.998 17.781 20.219 1 96.12 30 ARG B CA 1
ATOM 2108 C C . ARG B 1 30 ? -0.349 16.422 20.453 1 96.12 30 ARG B C 1
ATOM 2110 O O . ARG B 1 30 ? -0.768 15.68 21.344 1 96.12 30 ARG B O 1
ATOM 2117 N N . GLY B 1 31 ? 0.558 16.125 19.578 1 96.94 31 GLY B N 1
ATOM 2118 C CA . GLY B 1 31 ? 1.339 14.906 19.75 1 96.94 31 GLY B CA 1
ATOM 2119 C C . GLY B 1 31 ? 0.559 13.641 19.422 1 96.94 31 GLY B C 1
ATOM 2120 O O . GLY B 1 31 ? 0.981 12.539 19.781 1 96.94 31 GLY B O 1
ATOM 2121 N N . GLU B 1 32 ? -0.569 13.812 18.75 1 98.25 32 GLU B N 1
ATOM 2122 C CA . GLU B 1 32 ? -1.426 12.672 18.422 1 98.25 32 GLU B CA 1
ATOM 2123 C C . GLU B 1 32 ? -1.432 12.391 16.922 1 98.25 32 GLU B C 1
ATOM 2125 O O . GLU B 1 32 ? -1.464 13.32 16.109 1 98.25 32 GLU B O 1
ATOM 2130 N N . LEU B 1 33 ? -1.356 11.141 16.609 1 98.75 33 LEU B N 1
ATOM 2131 C CA . LEU B 1 33 ? -1.545 10.711 15.227 1 98.75 33 LEU B CA 1
ATOM 2132 C C . LEU B 1 33 ? -2.898 10.023 15.055 1 98.75 33 LEU B C 1
ATOM 2134 O O . LEU B 1 33 ? -3.133 8.953 15.609 1 98.75 33 LEU B O 1
ATOM 2138 N N . VAL B 1 34 ? -3.771 10.648 14.336 1 98.88 34 VAL B N 1
ATOM 2139 C CA . VAL B 1 34 ? -5.121 10.148 14.102 1 98.88 34 VAL B CA 1
ATOM 2140 C C . VAL B 1 34 ? -5.227 9.602 12.68 1 98.88 34 VAL B C 1
ATOM 2142 O O . VAL B 1 34 ? -4.914 10.305 11.719 1 98.88 34 VAL B O 1
ATOM 2145 N N . GLY B 1 35 ? -5.641 8.375 12.594 1 98.81 35 GLY B N 1
ATOM 2146 C CA . GLY B 1 35 ? -5.895 7.773 11.297 1 98.81 35 GLY B CA 1
ATOM 2147 C C . GLY B 1 35 ? -7.316 7.98 10.805 1 98.81 35 GLY B C 1
ATOM 2148 O O . GLY B 1 35 ? -8.273 7.594 11.484 1 98.81 35 GLY B O 1
ATOM 2149 N N . LEU B 1 36 ? -7.469 8.648 9.703 1 98.81 36 LEU B N 1
ATOM 2150 C CA . LEU B 1 36 ? -8.734 8.742 8.984 1 98.81 36 LEU B CA 1
ATOM 2151 C C . LEU B 1 36 ? -8.867 7.617 7.965 1 98.81 36 LEU B C 1
ATOM 2153 O O . LEU B 1 36 ? -8.273 7.68 6.887 1 98.81 36 LEU B O 1
ATOM 2157 N N . ILE B 1 37 ? -9.664 6.617 8.281 1 98.25 37 ILE B N 1
ATOM 2158 C CA . ILE B 1 37 ? -9.68 5.418 7.449 1 98.25 37 ILE B CA 1
ATOM 2159 C C . ILE B 1 37 ? -11.094 5.164 6.93 1 98.25 37 ILE B C 1
ATOM 2161 O O . ILE B 1 37 ? -12.07 5.66 7.5 1 98.25 37 ILE B O 1
ATOM 2165 N N . GLY B 1 38 ? -11.219 4.445 5.848 1 95.94 38 GLY B N 1
ATOM 2166 C CA . GLY B 1 38 ? -12.453 4.148 5.137 1 95.94 38 GLY B CA 1
ATOM 2167 C C . GLY B 1 38 ? -12.219 3.633 3.729 1 95.94 38 GLY B C 1
ATOM 2168 O O . GLY B 1 38 ? -11.109 3.74 3.199 1 95.94 38 GLY B O 1
ATOM 2169 N N . PRO B 1 39 ? -13.234 3.035 3.168 1 93.62 39 PRO B N 1
ATOM 2170 C CA . PRO B 1 39 ? -13.094 2.6 1.776 1 93.62 39 PRO B CA 1
ATOM 2171 C C . PRO B 1 39 ? -13.047 3.768 0.794 1 93.62 39 PRO B C 1
ATOM 2173 O O . PRO B 1 39 ? -13.148 4.93 1.204 1 93.62 39 PRO B O 1
ATOM 2176 N N . ASN B 1 40 ? -12.797 3.398 -0.426 1 90.12 40 ASN B N 1
ATOM 2177 C CA . ASN B 1 40 ? -12.844 4.422 -1.463 1 90.12 40 ASN B CA 1
ATOM 2178 C C . ASN B 1 40 ? -14.219 5.07 -1.551 1 90.12 40 ASN B C 1
ATOM 2180 O O . ASN B 1 40 ? -15.234 4.375 -1.52 1 90.12 40 ASN B O 1
ATOM 2184 N N . GLY B 1 41 ? -14.234 6.332 -1.535 1 92 41 GLY B N 1
ATOM 2185 C CA . GLY B 1 41 ? -15.492 7.047 -1.647 1 92 41 GLY B CA 1
ATOM 2186 C C . GLY B 1 41 ? -16.156 7.297 -0.308 1 92 41 GLY B C 1
ATOM 2187 O O . GLY B 1 41 ? -17.266 7.855 -0.25 1 92 41 GLY B O 1
ATOM 2188 N N . ALA B 1 42 ? -15.469 6.988 0.732 1 95.44 42 ALA B N 1
ATOM 2189 C CA . ALA B 1 42 ? -16.094 7.074 2.053 1 95.44 42 ALA B CA 1
ATOM 2190 C C . ALA B 1 42 ? -16.172 8.523 2.521 1 95.44 42 ALA B C 1
ATOM 2192 O O . ALA B 1 42 ? -16.891 8.828 3.488 1 95.44 42 ALA B O 1
ATOM 2193 N N . GLY B 1 43 ? -15.43 9.438 1.908 1 96.81 43 GLY B N 1
ATOM 2194 C CA . GLY B 1 43 ? -15.469 10.844 2.293 1 96.81 43 GLY B CA 1
ATOM 2195 C C . GLY B 1 43 ? -14.156 11.336 2.875 1 96.81 43 GLY B C 1
ATOM 2196 O O . GLY B 1 43 ? -14.078 12.453 3.379 1 96.81 43 GLY B O 1
ATOM 2197 N N . LYS B 1 44 ? -13.086 10.492 2.838 1 97.5 44 LYS B N 1
ATOM 2198 C CA . LYS B 1 44 ? -11.805 10.875 3.414 1 97.5 44 LYS B CA 1
ATOM 2199 C C . LYS B 1 44 ? -11.258 12.133 2.756 1 97.5 44 LYS B C 1
ATOM 2201 O O . LYS B 1 44 ? -10.922 13.102 3.443 1 97.5 44 LYS B O 1
ATOM 2206 N N . SER B 1 45 ? -11.25 12.133 1.421 1 96.5 45 SER B N 1
ATOM 2207 C CA . SER B 1 45 ? -10.719 13.281 0.681 1 96.5 45 SER B CA 1
ATOM 2208 C C . SER B 1 45 ? -11.594 14.516 0.871 1 96.5 45 SER B C 1
ATOM 2210 O O . SER B 1 45 ? -11.086 15.625 1.016 1 96.5 45 SER B O 1
ATOM 2212 N N . THR B 1 46 ? -12.898 14.297 0.861 1 97.31 46 THR B N 1
ATOM 2213 C CA . THR B 1 46 ? -13.812 15.414 1.092 1 97.31 46 THR B CA 1
ATOM 2214 C C . THR B 1 46 ? -13.578 16.031 2.469 1 97.31 46 THR B C 1
ATOM 2216 O O . THR B 1 46 ? -13.578 17.25 2.615 1 97.31 46 THR B O 1
ATOM 2219 N N . THR B 1 47 ? -13.352 15.18 3.455 1 98.31 47 THR B N 1
ATOM 2220 C CA . THR B 1 47 ? -13.055 15.641 4.805 1 98.31 47 THR B CA 1
ATOM 2221 C C . THR B 1 47 ? -11.781 16.484 4.816 1 98.31 47 THR B C 1
ATOM 2223 O O . THR B 1 47 ? -11.781 17.609 5.328 1 98.31 47 THR B O 1
ATOM 2226 N N . ILE B 1 48 ? -10.75 15.992 4.199 1 98 48 ILE B N 1
ATOM 2227 C CA . ILE B 1 48 ? -9.453 16.656 4.184 1 98 48 ILE B CA 1
ATOM 2228 C C . ILE B 1 48 ? -9.562 17.984 3.428 1 98 48 ILE B C 1
ATOM 2230 O O . ILE B 1 48 ? -9.102 19.016 3.906 1 98 48 ILE B O 1
ATOM 2234 N N . LYS B 1 49 ? -10.227 17.953 2.322 1 97.06 49 LYS B N 1
ATOM 2235 C CA . LYS B 1 49 ? -10.391 19.172 1.529 1 97.06 49 LYS B CA 1
ATOM 2236 C C . LYS B 1 49 ? -11.203 20.219 2.287 1 97.06 49 LYS B C 1
ATOM 2238 O O . LYS B 1 49 ? -10.922 21.406 2.193 1 97.06 49 LYS B O 1
ATOM 2243 N N . THR B 1 50 ? -12.18 19.75 2.977 1 97.38 50 THR B N 1
ATOM 2244 C CA . THR B 1 50 ? -13 20.672 3.771 1 97.38 50 THR B CA 1
ATOM 2245 C C . THR B 1 50 ? -12.172 21.297 4.887 1 97.38 50 THR B C 1
ATOM 2247 O O . THR B 1 50 ? -12.234 22.516 5.102 1 97.38 50 THR B O 1
ATOM 2250 N N . ILE B 1 51 ? -11.367 20.5 5.539 1 96.88 51 ILE B N 1
ATOM 2251 C CA . ILE B 1 51 ? -10.492 20.984 6.605 1 96.88 51 ILE B CA 1
ATOM 2252 C C . ILE B 1 51 ? -9.555 22.047 6.055 1 96.88 51 ILE B C 1
ATOM 2254 O O . ILE B 1 51 ? -9.32 23.078 6.703 1 96.88 51 ILE B O 1
ATOM 2258 N N . LEU B 1 52 ? -9.07 21.844 4.801 1 95.62 52 LEU B N 1
ATOM 2259 C CA . LEU B 1 52 ? -8.047 22.703 4.207 1 95.62 52 LEU B CA 1
ATOM 2260 C C . LEU B 1 52 ? -8.672 23.938 3.568 1 95.62 52 LEU B C 1
ATOM 2262 O O . LEU B 1 52 ? -7.961 24.812 3.076 1 95.62 52 LEU B O 1
ATOM 2266 N N . GLY B 1 53 ? -9.953 23.969 3.498 1 94.62 53 GLY B N 1
ATOM 2267 C CA . GLY B 1 53 ? -10.641 25.109 2.904 1 94.62 53 GLY B CA 1
ATOM 2268 C C . GLY B 1 53 ? -10.75 25.016 1.395 1 94.62 53 GLY B C 1
ATOM 2269 O O . GLY B 1 53 ? -11.07 26 0.729 1 94.62 53 GLY B O 1
ATOM 2270 N N . MET B 1 54 ? -10.531 23.875 0.847 1 94.12 54 MET B N 1
ATOM 2271 C CA . MET B 1 54 ? -10.57 23.656 -0.596 1 94.12 54 MET B CA 1
ATOM 2272 C C . MET B 1 54 ? -11.977 23.25 -1.047 1 94.12 54 MET B C 1
ATOM 2274 O O . MET B 1 54 ? -12.234 23.125 -2.246 1 94.12 54 MET B O 1
ATOM 2278 N N . ASN B 1 55 ? -12.828 22.984 -0.17 1 93.75 55 ASN B N 1
ATOM 2279 C CA . ASN B 1 55 ? -14.234 22.688 -0.402 1 93.75 55 ASN B CA 1
ATOM 2280 C C . ASN B 1 55 ? -15.141 23.703 0.279 1 93.75 55 ASN B C 1
ATOM 2282 O O . ASN B 1 55 ? -15.219 23.766 1.508 1 93.75 55 ASN B O 1
ATOM 2286 N N . GLU B 1 56 ? -15.906 24.469 -0.447 1 93.06 56 GLU B N 1
ATOM 2287 C CA . GLU B 1 56 ? -16.719 25.547 0.11 1 93.06 56 GLU B CA 1
ATOM 2288 C C . GLU B 1 56 ? -18.125 25.062 0.441 1 93.06 56 GLU B C 1
ATOM 2290 O O . GLU B 1 56 ? -18.891 25.734 1.138 1 93.06 56 GLU B O 1
ATOM 2295 N N . HIS B 1 57 ? -18.453 23.969 -0.012 1 96.62 57 HIS B N 1
ATOM 2296 C CA . HIS B 1 57 ? -19.797 23.453 0.22 1 96.62 57 HIS B CA 1
ATOM 2297 C C . HIS B 1 57 ? -19.844 22.578 1.473 1 96.62 57 HIS B C 1
ATOM 2299 O O . HIS B 1 57 ? -19.812 21.359 1.382 1 96.62 57 HIS B O 1
ATOM 2305 N N . TYR B 1 58 ? -20.016 23.25 2.578 1 97.5 58 TYR B N 1
ATOM 2306 C CA . TYR B 1 58 ? -20.188 22.484 3.807 1 97.5 58 TYR B CA 1
ATOM 2307 C C . TYR B 1 58 ? -20.906 23.312 4.867 1 97.5 58 TYR B C 1
ATOM 2309 O O . TYR B 1 58 ? -20.953 24.531 4.789 1 97.5 58 TYR B O 1
ATOM 2317 N N . LYS B 1 59 ? -21.5 22.625 5.762 1 97.88 59 LYS B N 1
ATOM 2318 C CA . LYS B 1 59 ? -22.125 23.203 6.953 1 97.88 59 LYS B CA 1
ATOM 2319 C C . LYS B 1 59 ? -21.5 22.625 8.227 1 97.88 59 LYS B C 1
ATOM 2321 O O . LYS B 1 59 ? -21.406 21.406 8.383 1 97.88 59 LYS B O 1
ATOM 2326 N N . GLY B 1 60 ? -21.062 23.391 9.031 1 97.31 60 GLY B N 1
ATOM 2327 C CA . GLY B 1 60 ? -20.406 23 10.266 1 97.31 60 GLY B CA 1
ATOM 2328 C C . GLY B 1 60 ? -19.297 23.953 10.688 1 97.31 60 GLY B C 1
ATOM 2329 O O . GLY B 1 60 ? -19.266 25.109 10.25 1 97.31 60 GLY B O 1
ATOM 2330 N N . THR B 1 61 ? -18.5 23.547 11.641 1 97.19 61 THR B N 1
ATOM 2331 C CA . THR B 1 61 ? -17.438 24.406 12.156 1 97.19 61 THR B CA 1
ATOM 2332 C C . THR B 1 61 ? -16.094 23.672 12.148 1 97.19 61 THR B C 1
ATOM 2334 O O . THR B 1 61 ? -16.031 22.469 12.43 1 97.19 61 THR B O 1
ATOM 2337 N N . ILE B 1 62 ? -15.141 24.344 11.75 1 95.62 62 ILE B N 1
ATOM 2338 C CA . ILE B 1 62 ? -13.758 23.891 11.781 1 95.62 62 ILE B CA 1
ATOM 2339 C C . ILE B 1 62 ? -12.906 24.875 12.578 1 95.62 62 ILE B C 1
ATOM 2341 O O . ILE B 1 62 ? -12.859 26.078 12.258 1 95.62 62 ILE B O 1
ATOM 2345 N N . HIS B 1 63 ? -12.258 24.375 13.602 1 94.56 63 HIS B N 1
ATOM 2346 C CA . HIS B 1 63 ? -11.445 25.25 14.453 1 94.56 63 HIS B CA 1
ATOM 2347 C C . HIS B 1 63 ? -10.008 24.75 14.523 1 94.56 63 HIS B C 1
ATOM 2349 O O . HIS B 1 63 ? -9.758 23.562 14.734 1 94.56 63 HIS B O 1
ATOM 2355 N N . PHE B 1 64 ? -9.109 25.609 14.281 1 93.19 64 PHE B N 1
ATOM 2356 C CA . PHE B 1 64 ? -7.684 25.344 14.453 1 93.19 64 PHE B CA 1
ATOM 2357 C C . PHE B 1 64 ? -7.141 26.078 15.672 1 93.19 64 PHE B C 1
ATOM 2359 O O . PHE B 1 64 ? -7.602 27.172 16 1 93.19 64 PH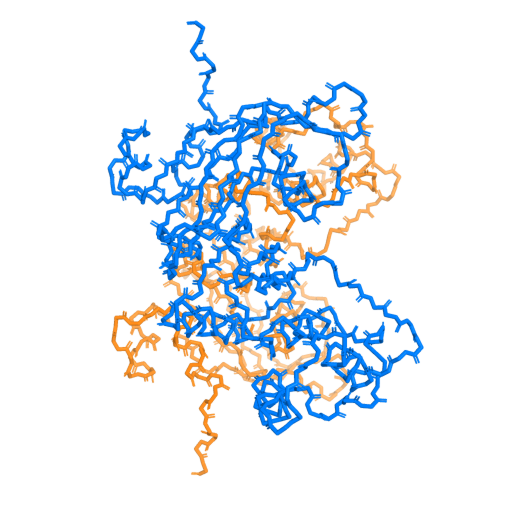E B O 1
ATOM 2366 N N . ASP B 1 65 ? -6.227 25.422 16.281 1 84.69 65 ASP B N 1
ATOM 2367 C CA . ASP B 1 65 ? -5.52 26.141 17.344 1 84.69 65 ASP B CA 1
ATOM 2368 C C . ASP B 1 65 ? -4.699 27.297 16.766 1 84.69 65 ASP B C 1
ATOM 2370 O O . ASP B 1 65 ? -4.34 27.266 15.578 1 84.69 65 ASP B O 1
ATOM 2374 N N . SER B 1 66 ? -4.551 28.469 17.406 1 64.62 66 SER B N 1
ATOM 2375 C CA . SER B 1 66 ? -4.074 29.797 17.016 1 64.62 66 SER B CA 1
ATOM 2376 C C . SER B 1 66 ? -2.73 29.703 16.297 1 64.62 66 SER B C 1
ATOM 2378 O O . SER B 1 66 ? -2.443 30.5 15.406 1 64.62 66 SER B O 1
ATOM 2380 N N . LYS B 1 67 ? -1.574 29.062 16.828 1 59.41 67 LYS B N 1
ATOM 2381 C CA . LYS B 1 67 ? -0.205 29.172 16.328 1 59.41 67 LYS B CA 1
ATOM 2382 C C . LYS B 1 67 ? 0.112 28.078 15.336 1 59.41 67 LYS B C 1
ATOM 2384 O O . LYS B 1 67 ? 0.681 27.047 15.695 1 59.41 67 LYS B O 1
ATOM 2389 N N . ARG B 1 68 ? -0.809 28 14.047 1 61.62 68 ARG B N 1
ATOM 2390 C CA . ARG B 1 68 ? -1.122 26.75 13.359 1 61.62 68 ARG B CA 1
ATOM 2391 C C . ARG B 1 68 ? -0.397 26.672 12.016 1 61.62 68 ARG B C 1
ATOM 2393 O O . ARG B 1 68 ? -0.753 27.359 11.07 1 61.62 68 ARG B O 1
ATOM 2400 N N . GLU B 1 69 ? 0.86 26.469 12.086 1 84.62 69 GLU B N 1
ATOM 2401 C CA . GLU B 1 69 ? 1.386 26.094 10.773 1 84.62 69 GLU B CA 1
ATOM 2402 C C . GLU B 1 69 ? 0.938 24.688 10.391 1 84.62 69 GLU B C 1
ATOM 2404 O O . GLU B 1 69 ? 1.229 23.719 11.094 1 84.62 69 GLU B O 1
ATOM 2409 N N . ILE B 1 70 ? 0.003 24.703 9.312 1 93.81 70 ILE B N 1
ATOM 2410 C CA . ILE B 1 70 ? -0.472 23.438 8.789 1 93.81 70 ILE B CA 1
ATOM 2411 C C . ILE B 1 70 ? 0.387 23.016 7.602 1 93.81 70 ILE B C 1
ATOM 2413 O O . ILE B 1 70 ? 0.702 23.828 6.734 1 93.81 70 ILE B O 1
ATOM 2417 N N . ALA B 1 71 ? 0.877 21.859 7.66 1 96.12 71 ALA B N 1
ATOM 2418 C CA . ALA B 1 71 ? 1.517 21.25 6.496 1 96.12 71 ALA B CA 1
ATOM 2419 C C . ALA B 1 71 ? 0.631 20.172 5.887 1 96.12 71 ALA B C 1
ATOM 2421 O O . ALA B 1 71 ? 0.027 19.375 6.609 1 96.12 71 ALA B O 1
ATOM 2422 N N . TYR B 1 72 ? 0.536 20.234 4.59 1 96.56 72 TYR B N 1
ATOM 2423 C CA . TYR B 1 72 ? -0.317 19.297 3.871 1 96.56 72 TYR B CA 1
ATOM 2424 C C . TYR B 1 72 ? 0.5 18.453 2.904 1 96.56 72 TYR B C 1
ATOM 2426 O O . TYR B 1 72 ? 1.341 18.969 2.168 1 96.56 72 TYR B O 1
ATOM 2434 N N . ILE B 1 73 ? 0.324 17.141 2.98 1 96.81 73 ILE B N 1
ATOM 2435 C CA . ILE B 1 73 ? 0.858 16.188 2.01 1 96.81 73 ILE B CA 1
ATOM 2436 C C . ILE B 1 73 ? -0.287 15.57 1.218 1 96.81 73 ILE B C 1
ATOM 2438 O O . ILE B 1 73 ? -1.028 14.734 1.741 1 96.81 73 ILE B O 1
ATOM 2442 N N . PRO B 1 74 ? -0.406 15.898 -0.053 1 96.06 74 PRO B N 1
ATOM 2443 C CA . PRO B 1 74 ? -1.5 15.359 -0.861 1 96.06 74 PRO B CA 1
ATOM 2444 C C . PRO B 1 74 ? -1.206 13.953 -1.384 1 96.06 74 PRO B C 1
ATOM 2446 O O . PRO B 1 74 ? -0.044 13.547 -1.442 1 96.06 74 PRO B O 1
ATOM 2449 N N . GLU B 1 75 ? -2.229 13.312 -1.712 1 93.31 75 GLU B N 1
ATOM 2450 C CA . GLU B 1 75 ? -2.07 12.016 -2.357 1 93.31 75 GLU B CA 1
ATOM 2451 C C . GLU B 1 75 ? -1.334 12.141 -3.688 1 93.31 75 GLU B C 1
ATOM 2453 O O . GLU B 1 75 ? -0.39 11.398 -3.957 1 93.31 75 GLU B O 1
ATOM 2458 N N . LYS B 1 76 ? -1.756 13.078 -4.43 1 90.56 76 LYS B N 1
ATOM 2459 C CA . LYS B 1 76 ? -1.106 13.375 -5.703 1 90.56 76 LYS B CA 1
ATOM 2460 C C . LYS B 1 76 ? -0.25 14.641 -5.602 1 90.56 76 LYS B C 1
ATOM 2462 O O . LYS B 1 76 ? -0.74 15.695 -5.207 1 90.56 76 LYS B O 1
ATOM 2467 N N . PRO B 1 77 ? 0.965 14.461 -6.059 1 89.06 77 PRO B N 1
ATOM 2468 C CA . PRO B 1 77 ? 1.854 15.617 -5.984 1 89.06 77 PRO B CA 1
ATOM 2469 C C . PRO B 1 77 ? 1.394 16.766 -6.879 1 89.06 77 PRO B C 1
ATOM 2471 O O . PRO B 1 77 ? 0.878 16.531 -7.973 1 89.06 77 PRO B O 1
ATOM 2474 N N . VAL B 1 78 ? 1.592 17.922 -6.41 1 82.06 78 VAL B N 1
ATOM 2475 C CA . VAL B 1 78 ? 1.276 19.141 -7.152 1 82.06 78 VAL B CA 1
ATOM 2476 C C . VAL B 1 78 ? 2.551 19.953 -7.383 1 82.06 78 VAL B C 1
ATOM 2478 O O . VAL B 1 78 ? 3.211 20.359 -6.43 1 82.06 78 VAL B O 1
ATOM 2481 N N . TYR B 1 79 ? 2.871 20.125 -8.648 1 83.81 79 TYR B N 1
ATOM 2482 C CA . TYR B 1 79 ? 4.102 20.859 -8.945 1 83.81 79 TYR B CA 1
ATOM 2483 C C . TYR B 1 79 ? 3.836 22 -9.906 1 83.81 79 TYR B C 1
ATOM 2485 O O . TYR B 1 79 ? 2.912 21.938 -10.719 1 83.81 79 TYR B O 1
ATOM 2493 N N . TYR B 1 80 ? 4.738 22.906 -9.664 1 82 80 TYR B N 1
ATOM 2494 C CA . TYR B 1 80 ? 4.859 23.938 -10.688 1 82 80 TYR B CA 1
ATOM 2495 C C . TYR B 1 80 ? 5.859 23.531 -11.758 1 82 80 TYR B C 1
ATOM 2497 O O . TYR B 1 80 ? 7.023 23.25 -11.461 1 82 80 TYR B O 1
ATOM 2505 N N . PHE B 1 81 ? 5.465 23.359 -12.898 1 76.06 81 PHE B N 1
ATOM 2506 C CA . PHE B 1 81 ? 6.168 22.688 -13.977 1 76.06 81 PHE B CA 1
ATOM 2507 C C . PHE B 1 81 ? 7.445 23.438 -14.344 1 76.06 81 PHE B C 1
ATOM 2509 O O . PHE B 1 81 ? 8.406 22.844 -14.836 1 76.06 81 PHE B O 1
ATOM 2516 N N . ASP B 1 82 ? 7.699 24.641 -13.945 1 87.81 82 ASP B N 1
ATOM 2517 C CA . ASP B 1 82 ? 8.867 25.375 -14.414 1 87.81 82 ASP B CA 1
ATOM 2518 C C . ASP B 1 82 ? 9.844 25.641 -13.273 1 87.81 82 ASP B C 1
ATOM 2520 O O . ASP B 1 82 ? 10.812 26.375 -13.438 1 87.81 82 ASP B O 1
ATOM 2524 N N . MET B 1 83 ? 9.641 24.875 -12.281 1 95.12 83 MET B N 1
ATOM 2525 C CA . MET B 1 83 ? 10.531 25.094 -11.141 1 95.12 83 MET B CA 1
ATOM 2526 C C . MET B 1 83 ? 11.289 23.812 -10.789 1 95.12 83 MET B C 1
ATOM 2528 O O . MET B 1 83 ? 10.75 22.719 -10.914 1 95.12 83 MET B O 1
ATOM 2532 N N . THR B 1 84 ? 12.477 24 -10.391 1 97.19 84 THR B N 1
ATOM 2533 C CA . THR B 1 84 ? 13.281 22.891 -9.898 1 97.19 84 THR B CA 1
ATOM 2534 C C . THR B 1 84 ? 12.844 22.5 -8.484 1 97.19 84 THR B C 1
ATOM 2536 O O . THR B 1 84 ? 12.062 23.219 -7.852 1 97.19 84 THR B O 1
ATOM 2539 N N . LEU B 1 85 ? 13.352 21.359 -8.078 1 97.62 85 LEU B N 1
ATOM 2540 C CA . LEU B 1 85 ? 13.094 20.938 -6.711 1 97.62 85 LEU B CA 1
ATOM 2541 C C . LEU B 1 85 ? 13.555 22 -5.715 1 97.62 85 LEU B C 1
ATOM 2543 O O . LEU B 1 85 ? 12.805 22.375 -4.812 1 97.62 85 LEU B O 1
ATOM 2547 N N . TRP B 1 86 ? 14.688 22.531 -5.945 1 97.75 86 TRP B N 1
ATOM 2548 C CA . TRP B 1 86 ? 15.25 23.531 -5.043 1 97.75 86 TRP B CA 1
ATOM 2549 C C . TRP B 1 86 ? 14.414 24.812 -5.062 1 97.75 86 TRP B C 1
ATOM 2551 O O . TRP B 1 86 ? 14.156 25.406 -4.012 1 97.75 86 TRP B O 1
ATOM 2561 N N . GLU B 1 87 ? 14.016 25.203 -6.191 1 97.44 87 GLU B N 1
ATOM 2562 C CA . GLU B 1 87 ? 13.18 26.391 -6.305 1 97.44 87 GLU B CA 1
ATOM 2563 C C . GLU B 1 87 ? 11.859 26.219 -5.562 1 97.44 87 GLU B C 1
ATOM 2565 O O . GLU B 1 87 ? 11.352 27.156 -4.953 1 97.44 87 GLU B O 1
ATOM 2570 N N . HIS B 1 88 ? 11.305 25.047 -5.668 1 96.75 88 HIS B N 1
ATOM 2571 C CA . HIS B 1 88 ? 10.102 24.75 -4.898 1 96.75 88 HIS B CA 1
ATOM 2572 C C . HIS B 1 88 ? 10.359 24.891 -3.4 1 96.75 88 HIS B C 1
ATOM 2574 O O . HIS B 1 88 ? 9.539 25.469 -2.674 1 96.75 88 HIS B O 1
ATOM 2580 N N . ILE B 1 89 ? 11.477 24.375 -2.988 1 96.94 89 ILE B N 1
ATOM 2581 C CA . ILE B 1 89 ? 11.859 24.422 -1.582 1 96.94 89 ILE B CA 1
ATOM 2582 C C . ILE B 1 89 ? 12.008 25.875 -1.138 1 96.94 89 ILE B C 1
ATOM 2584 O O . ILE B 1 89 ? 11.453 26.281 -0.114 1 96.94 89 ILE B O 1
ATOM 2588 N N . GLU B 1 90 ? 12.648 26.609 -1.941 1 96.44 90 GLU B N 1
ATOM 2589 C CA . GLU B 1 90 ? 12.859 28.016 -1.631 1 96.44 90 GLU B CA 1
ATOM 2590 C C . GLU B 1 90 ? 11.531 28.781 -1.598 1 96.44 90 GLU B C 1
ATOM 2592 O O . GLU B 1 90 ? 11.32 29.625 -0.725 1 96.44 90 GLU B O 1
ATOM 2597 N N . LEU B 1 91 ? 10.773 28.484 -2.576 1 94.81 91 LEU B N 1
ATOM 2598 C CA . LEU B 1 91 ? 9.469 29.125 -2.623 1 94.81 91 LEU B CA 1
ATOM 2599 C C . LEU B 1 91 ? 8.664 28.828 -1.363 1 94.81 91 LEU B C 1
ATOM 2601 O O . LEU B 1 91 ? 8.062 29.719 -0.772 1 94.81 91 LEU B O 1
ATOM 2605 N N . THR B 1 92 ? 8.664 27.578 -0.976 1 93.69 92 THR B N 1
ATOM 2606 C CA . THR B 1 92 ? 7.953 27.156 0.23 1 93.69 92 THR B CA 1
ATOM 2607 C C . THR B 1 92 ? 8.5 27.891 1.454 1 93.69 92 THR B C 1
ATOM 2609 O O . THR B 1 92 ? 7.73 28.438 2.254 1 93.69 92 THR B O 1
ATOM 2612 N N . ALA B 1 93 ? 9.797 27.969 1.582 1 95.25 93 ALA B N 1
ATOM 2613 C CA . ALA B 1 93 ? 10.438 28.656 2.701 1 95.25 93 ALA B CA 1
ATOM 2614 C C . ALA B 1 93 ? 10.062 30.141 2.729 1 95.25 93 ALA B C 1
ATOM 2616 O O . ALA B 1 93 ? 9.789 30.688 3.795 1 95.25 93 ALA B O 1
ATOM 2617 N N . ALA B 1 94 ? 10.023 30.703 1.569 1 95 94 ALA B N 1
ATOM 2618 C CA . ALA B 1 94 ? 9.695 32.125 1.461 1 95 94 ALA B CA 1
ATOM 2619 C C . ALA B 1 94 ? 8.242 32.375 1.851 1 95 94 ALA B C 1
ATOM 2621 O O . ALA B 1 94 ? 7.953 33.281 2.627 1 95 94 ALA B O 1
ATOM 2622 N N . LEU B 1 95 ? 7.383 31.562 1.313 1 91.31 95 LEU B N 1
ATOM 2623 C CA . LEU B 1 95 ? 5.953 31.719 1.562 1 91.31 95 LEU B CA 1
ATOM 2624 C C . LEU B 1 95 ? 5.645 31.578 3.049 1 91.31 95 LEU B C 1
ATOM 2626 O O . LEU B 1 95 ? 4.781 32.281 3.576 1 91.31 95 LEU B O 1
ATOM 2630 N N . LEU B 1 96 ? 6.41 30.703 3.664 1 91.31 96 LEU B N 1
ATOM 2631 C CA . LEU B 1 96 ? 6.137 30.422 5.07 1 91.31 96 LEU B CA 1
ATOM 2632 C C . LEU B 1 96 ? 7.043 31.25 5.977 1 91.31 96 LEU B C 1
ATOM 2634 O O . LEU B 1 96 ? 6.996 31.109 7.199 1 91.31 96 LEU B O 1
ATOM 2638 N N . GLN B 1 97 ? 7.91 32.062 5.391 1 92.38 97 GLN B N 1
ATOM 2639 C CA . GLN B 1 97 ? 8.805 32.969 6.109 1 92.38 97 GLN B CA 1
ATOM 2640 C C . GLN B 1 97 ? 9.641 32.188 7.137 1 92.38 97 GLN B C 1
ATOM 2642 O O . GLN B 1 97 ? 9.75 32.625 8.289 1 92.38 97 GLN B O 1
ATOM 2647 N N . LEU B 1 98 ? 10.164 31.156 6.609 1 91.25 98 LEU B N 1
ATOM 2648 C CA . LEU B 1 98 ? 11.023 30.359 7.48 1 91.25 98 LEU B CA 1
ATOM 2649 C C . LEU B 1 98 ? 12.398 31 7.617 1 91.25 98 LEU B C 1
ATOM 2651 O O . LEU B 1 98 ? 12.914 31.594 6.664 1 91.25 98 LEU B O 1
ATOM 2655 N N . GLU B 1 99 ? 12.984 30.875 8.773 1 90.38 99 GLU B N 1
ATOM 2656 C CA . GLU B 1 99 ? 14.344 31.344 8.977 1 90.38 99 GLU B CA 1
ATOM 2657 C C . GLU B 1 99 ? 15.344 30.547 8.141 1 90.38 99 GLU B C 1
ATOM 2659 O O . GLU B 1 99 ? 15.383 29.328 8.219 1 90.38 99 GLU B O 1
ATOM 2664 N N . GLU B 1 100 ? 16.109 31.281 7.457 1 87.06 100 GLU B N 1
ATOM 2665 C CA . GLU B 1 100 ? 16.969 30.672 6.453 1 87.06 100 GLU B CA 1
ATOM 2666 C C . GLU B 1 100 ? 17.875 29.609 7.066 1 87.06 100 GLU B C 1
ATOM 2668 O O . GLU B 1 100 ? 17.938 28.484 6.566 1 87.06 100 GLU B O 1
ATOM 2673 N N . LYS B 1 101 ? 18.516 29.953 8.109 1 88.06 101 LYS B N 1
ATOM 2674 C CA . LYS B 1 101 ? 19.453 29.016 8.711 1 88.06 101 LYS B CA 1
ATOM 2675 C C . LYS B 1 101 ? 18.734 27.766 9.211 1 88.06 101 LYS B C 1
ATOM 2677 O O . LYS B 1 101 ? 19.266 26.656 9.102 1 88.06 101 LYS B O 1
ATOM 2682 N N . SER B 1 102 ? 17.562 27.891 9.578 1 88.25 102 SER B N 1
ATOM 2683 C CA . SER B 1 102 ? 16.812 26.781 10.172 1 88.25 102 SER B CA 1
ATOM 2684 C C . SER B 1 102 ? 16.328 25.812 9.102 1 88.25 102 SER B C 1
ATOM 2686 O O . SER B 1 102 ? 16.625 24.609 9.156 1 88.25 102 SER B O 1
ATOM 2688 N N . TRP B 1 103 ? 15.719 26.391 8.07 1 92.88 103 TRP B N 1
ATOM 2689 C CA . TRP B 1 103 ? 15.117 25.469 7.117 1 92.88 103 TRP B CA 1
ATOM 2690 C C . TRP B 1 103 ? 16.188 24.859 6.211 1 92.88 103 TRP B C 1
ATOM 2692 O O . TRP B 1 103 ? 16.047 23.719 5.766 1 92.88 103 TRP B O 1
ATOM 2702 N N . THR B 1 104 ? 17.344 25.531 5.969 1 95.44 104 THR B N 1
ATOM 2703 C CA . THR B 1 104 ? 18.391 25 5.094 1 95.44 104 THR B CA 1
ATOM 2704 C C . THR B 1 104 ? 19.016 23.75 5.703 1 95.44 104 THR B C 1
ATOM 2706 O O . THR B 1 104 ? 19.266 22.766 5.004 1 95.44 104 THR B O 1
ATOM 2709 N N . VAL B 1 105 ? 19.281 23.781 6.938 1 95.5 105 VAL B N 1
ATOM 2710 C CA . VAL B 1 105 ? 19.859 22.625 7.625 1 95.5 105 VAL B CA 1
ATOM 2711 C C . VAL B 1 105 ? 18.875 21.469 7.602 1 95.5 105 VAL B C 1
ATOM 2713 O O . VAL B 1 105 ? 19.25 20.328 7.293 1 95.5 105 VAL B O 1
ATOM 2716 N N . LYS B 1 106 ? 17.688 21.781 7.875 1 96 106 LYS B N 1
ATOM 2717 C CA . LYS B 1 106 ? 16.656 20.75 7.902 1 96 106 LYS B CA 1
ATOM 2718 C C . LYS B 1 106 ? 16.438 20.141 6.52 1 96 106 LYS B C 1
ATOM 2720 O O . LYS B 1 106 ? 16.359 18.922 6.379 1 96 106 LYS B O 1
ATOM 2725 N N . VAL B 1 107 ? 16.391 20.969 5.562 1 97.88 107 VAL B N 1
ATOM 2726 C CA . VAL B 1 107 ? 16.141 20.516 4.199 1 97.88 107 VAL B CA 1
ATOM 2727 C C . VAL B 1 107 ? 17.312 19.641 3.727 1 97.88 107 VAL B C 1
ATOM 2729 O O . VAL B 1 107 ? 17.109 18.625 3.076 1 97.88 107 VAL B O 1
ATOM 2732 N N . LYS B 1 108 ? 18.5 20.078 4.023 1 97.62 108 LYS B N 1
ATOM 2733 C CA . LYS B 1 108 ? 19.656 19.281 3.643 1 97.62 108 LYS B CA 1
ATOM 2734 C C . LYS B 1 108 ? 19.578 17.875 4.234 1 97.62 108 LYS B C 1
ATOM 2736 O O . LYS B 1 108 ? 19.875 16.891 3.553 1 97.62 108 LYS B O 1
ATOM 2741 N N . LYS B 1 109 ? 19.203 17.797 5.422 1 97.75 109 LYS B N 1
ATOM 2742 C CA . LYS B 1 109 ? 19.031 16.516 6.078 1 97.75 109 LYS B CA 1
ATOM 2743 C C . LYS B 1 109 ? 17.938 15.688 5.395 1 97.75 109 LYS B C 1
ATOM 2745 O O . LYS B 1 109 ? 18.125 14.492 5.16 1 97.75 109 LYS B O 1
ATOM 2750 N N . LEU B 1 110 ? 16.844 16.297 5.066 1 98.56 110 LEU B N 1
ATOM 2751 C CA . LEU B 1 110 ? 15.719 15.617 4.434 1 98.56 110 LEU B CA 1
ATOM 2752 C C . LEU B 1 110 ? 16.094 15.125 3.039 1 98.56 110 LEU B C 1
ATOM 2754 O O . LEU B 1 110 ? 15.734 14.016 2.648 1 98.56 110 LEU B O 1
ATOM 2758 N N . LEU B 1 111 ? 16.812 16.016 2.332 1 98.62 111 LEU B N 1
ATOM 2759 C CA . LEU B 1 111 ? 17.266 15.633 0.999 1 98.62 111 LEU B CA 1
ATOM 2760 C C . LEU B 1 111 ? 18.172 14.406 1.062 1 98.62 111 LEU B C 1
ATOM 2762 O O . LEU B 1 111 ? 18.078 13.523 0.205 1 98.62 111 LEU B O 1
ATOM 2766 N N . LYS B 1 112 ? 19.016 14.367 2.031 1 98.06 112 LYS B N 1
ATOM 2767 C CA . LYS B 1 112 ? 19.875 13.211 2.229 1 98.06 112 LYS B CA 1
ATOM 2768 C C . LYS B 1 112 ? 19.062 11.977 2.617 1 98.06 112 LYS B C 1
ATOM 2770 O O . LYS B 1 112 ? 19.266 10.891 2.064 1 98.06 112 LYS B O 1
ATOM 2775 N N . THR B 1 113 ? 18.125 12.133 3.496 1 97.75 113 THR B N 1
ATOM 2776 C CA . THR B 1 113 ? 17.281 11.055 3.986 1 97.75 113 THR B CA 1
ATOM 2777 C C . THR B 1 113 ? 16.547 10.383 2.832 1 97.75 113 THR B C 1
ATOM 2779 O O . THR B 1 113 ? 16.5 9.156 2.744 1 97.75 113 THR B O 1
ATOM 2782 N N . PHE B 1 114 ? 16.047 11.18 1.9 1 97.81 114 PHE B N 1
ATOM 2783 C CA . PHE B 1 114 ? 15.227 10.641 0.825 1 97.81 114 PHE B CA 1
ATOM 2784 C C . PHE B 1 114 ? 16.031 10.516 -0.462 1 97.81 114 PHE B C 1
ATOM 2786 O O . PHE B 1 114 ? 15.477 10.234 -1.525 1 97.81 114 PHE B O 1
ATOM 2793 N N . GLU B 1 115 ? 17.328 10.805 -0.354 1 96.38 115 GLU B N 1
ATOM 2794 C CA . GLU B 1 115 ? 18.266 10.602 -1.448 1 96.38 115 GLU B CA 1
ATOM 2795 C C . GLU B 1 115 ? 17.875 11.406 -2.68 1 96.38 115 GLU B C 1
ATOM 2797 O O . GLU B 1 115 ? 17.812 10.867 -3.789 1 96.38 115 GLU B O 1
ATOM 2802 N N . LEU B 1 116 ? 17.625 12.68 -2.467 1 98 116 LEU B N 1
ATOM 2803 C CA . LEU B 1 116 ? 17.234 13.547 -3.568 1 98 116 LEU B CA 1
ATOM 2804 C C . LEU B 1 116 ? 18.234 14.68 -3.758 1 98 116 LEU B C 1
ATOM 2806 O O . LEU B 1 116 ? 17.984 15.617 -4.523 1 98 116 LEU B O 1
ATOM 2810 N N . GLU B 1 117 ? 19.406 14.531 -3.127 1 97.69 117 GLU B N 1
ATOM 2811 C CA . GLU B 1 117 ? 20.422 15.578 -3.199 1 97.69 117 GLU B CA 1
ATOM 2812 C C . GLU B 1 117 ? 20.891 15.789 -4.633 1 97.69 117 GLU B C 1
ATOM 2814 O O . GLU B 1 117 ? 21.156 16.922 -5.051 1 97.69 117 GLU B O 1
ATOM 2819 N N . HIS B 1 118 ? 20.938 14.805 -5.379 1 97.25 118 HIS B N 1
ATOM 2820 C CA . HIS B 1 118 ? 21.562 14.828 -6.695 1 97.25 118 HIS B CA 1
ATOM 2821 C C . HIS B 1 118 ? 20.609 15.367 -7.754 1 97.25 118 HIS B C 1
ATOM 2823 O O . HIS B 1 118 ? 21 15.609 -8.898 1 97.25 118 HIS B O 1
ATOM 2829 N N . VAL B 1 119 ? 19.375 15.609 -7.387 1 97.56 119 VAL B N 1
ATOM 2830 C CA . VAL B 1 119 ? 18.422 16.031 -8.398 1 97.56 119 VAL B CA 1
ATOM 2831 C C . VAL B 1 119 ? 17.781 17.359 -7.984 1 97.56 119 VAL B C 1
ATOM 2833 O O . VAL B 1 119 ? 16.688 17.703 -8.438 1 97.56 119 VAL B O 1
ATOM 2836 N N . ILE B 1 120 ? 18.406 18.078 -7.117 1 97.19 120 ILE B N 1
ATOM 2837 C CA . ILE B 1 120 ? 17.797 19.266 -6.535 1 97.19 120 ILE B CA 1
ATOM 2838 C C . ILE B 1 120 ? 17.594 20.328 -7.617 1 97.19 120 ILE B C 1
ATOM 2840 O O . ILE B 1 120 ? 16.75 21.234 -7.469 1 97.19 120 ILE B O 1
ATOM 2844 N N . HIS B 1 121 ? 18.344 20.281 -8.727 1 97.31 121 HIS B N 1
ATOM 2845 C CA . HIS B 1 121 ? 18.234 21.297 -9.773 1 97.31 121 HIS B CA 1
ATOM 2846 C C . HIS B 1 121 ? 17.438 20.766 -10.969 1 97.31 121 HIS B C 1
ATOM 2848 O O . HIS B 1 121 ? 17.422 21.406 -12.023 1 97.31 121 HIS B O 1
ATOM 2854 N N . GLU B 1 122 ? 16.781 19.656 -10.781 1 96.38 122 GLU B N 1
ATOM 2855 C CA . GLU B 1 122 ? 15.883 19.109 -11.789 1 96.38 122 GLU B CA 1
ATOM 2856 C C . GLU B 1 122 ? 14.43 19.438 -11.461 1 96.38 122 GLU B C 1
ATOM 2858 O O . GLU B 1 122 ? 14.102 19.75 -10.32 1 96.38 122 GLU B O 1
ATOM 2863 N N . THR B 1 123 ? 13.602 19.406 -12.484 1 94.88 123 THR B N 1
ATOM 2864 C CA . THR B 1 123 ? 12.18 19.656 -12.289 1 94.88 123 THR B CA 1
ATOM 2865 C C . THR B 1 123 ? 11.469 18.406 -11.789 1 94.88 123 THR B C 1
ATOM 2867 O O . THR B 1 123 ? 11.578 17.328 -12.391 1 94.88 123 THR B O 1
ATOM 2870 N N . PRO B 1 124 ? 10.688 18.469 -10.766 1 94 124 PRO B N 1
ATOM 2871 C CA . PRO B 1 124 ? 10 17.312 -10.188 1 94 124 PRO B CA 1
ATOM 2872 C C . PRO B 1 124 ? 9 16.688 -11.148 1 94 124 PRO B C 1
ATOM 2874 O O . PRO B 1 124 ? 8.594 15.539 -10.961 1 94 124 PRO B O 1
ATOM 2877 N N . ALA B 1 125 ? 8.625 17.391 -12.117 1 89.25 125 ALA B N 1
ATOM 2878 C CA . ALA B 1 125 ? 7.684 16.859 -13.102 1 89.25 125 ALA B CA 1
ATOM 2879 C C . ALA B 1 125 ? 8.273 15.656 -13.82 1 89.25 125 ALA B C 1
ATOM 2881 O O . ALA B 1 125 ? 7.531 14.812 -14.328 1 89.25 125 ALA B O 1
ATOM 2882 N N . THR B 1 126 ? 9.594 15.562 -13.781 1 91.38 126 THR B N 1
ATOM 2883 C CA . THR B 1 126 ? 10.266 14.484 -14.484 1 91.38 126 THR B CA 1
ATOM 2884 C C . THR B 1 126 ? 10.609 13.344 -13.523 1 91.38 126 THR B C 1
ATOM 2886 O O . THR B 1 126 ? 11.148 12.32 -13.938 1 91.38 126 THR B O 1
ATOM 2889 N N . PHE B 1 127 ? 10.297 13.578 -12.305 1 94.56 127 PHE B N 1
ATOM 2890 C CA . PHE B 1 127 ? 10.641 12.594 -11.289 1 94.56 127 PHE B CA 1
ATOM 2891 C C . PHE B 1 127 ? 9.742 11.359 -11.406 1 94.56 127 PHE B C 1
ATOM 2893 O O . PHE B 1 127 ? 8.625 11.453 -11.906 1 94.56 127 PHE B O 1
ATOM 2900 N N . SER B 1 128 ? 10.305 10.219 -10.977 1 92.88 128 SER B N 1
ATOM 2901 C CA . SER B 1 128 ? 9.445 9.055 -10.766 1 92.88 128 SER B CA 1
ATOM 2902 C C . SER B 1 128 ? 8.383 9.344 -9.711 1 92.88 128 SER B C 1
ATOM 2904 O O . SER B 1 128 ? 8.492 10.312 -8.961 1 92.88 128 SER B O 1
ATOM 2906 N N . LYS B 1 129 ? 7.363 8.57 -9.656 1 91.62 129 LYS B N 1
ATOM 2907 C CA . LYS B 1 129 ? 6.305 8.719 -8.664 1 91.62 129 LYS B CA 1
ATOM 2908 C C . LYS B 1 129 ? 6.871 8.695 -7.246 1 91.62 129 LYS B C 1
ATOM 2910 O O . LYS B 1 129 ? 6.457 9.484 -6.395 1 91.62 129 LYS B O 1
ATOM 2915 N N . GLY B 1 130 ? 7.77 7.785 -7.02 1 94.31 130 GLY B N 1
ATOM 2916 C CA . GLY B 1 130 ? 8.406 7.723 -5.715 1 94.31 130 GLY B CA 1
ATOM 2917 C C . GLY B 1 130 ? 9.195 8.977 -5.371 1 94.31 130 GLY B C 1
ATOM 2918 O O . GLY B 1 130 ? 9.133 9.461 -4.238 1 94.31 130 GLY B O 1
ATOM 2919 N N . MET B 1 131 ? 9.828 9.469 -6.359 1 95.62 131 MET B N 1
ATOM 2920 C CA . MET B 1 131 ? 10.602 10.695 -6.152 1 95.62 131 MET B CA 1
ATOM 2921 C C . MET B 1 131 ? 9.672 11.875 -5.902 1 95.62 131 MET B C 1
ATOM 2923 O O . MET B 1 131 ? 9.969 12.734 -5.066 1 95.62 131 MET B O 1
ATOM 2927 N N . GLN B 1 132 ? 8.617 11.898 -6.609 1 96.25 132 GLN B N 1
ATOM 2928 C CA . GLN B 1 132 ? 7.637 12.961 -6.41 1 96.25 132 GLN B CA 1
ATOM 2929 C C . GLN B 1 132 ? 7.062 12.914 -4.996 1 96.25 132 GLN B C 1
ATOM 2931 O O . GLN B 1 132 ? 6.961 13.945 -4.332 1 96.25 132 GLN B O 1
ATOM 2936 N N . GLN B 1 133 ? 6.738 11.758 -4.566 1 95.56 133 GLN B N 1
ATOM 2937 C CA . GLN B 1 133 ? 6.219 11.609 -3.213 1 95.56 133 GLN B CA 1
ATOM 2938 C C . GLN B 1 133 ? 7.246 12.062 -2.176 1 95.56 133 GLN B C 1
ATOM 2940 O O . GLN B 1 133 ? 6.91 12.781 -1.233 1 95.56 133 GLN B O 1
ATOM 2945 N N . LYS B 1 134 ? 8.422 11.641 -2.344 1 97.25 134 LYS B N 1
ATOM 2946 C CA . LYS B 1 134 ? 9.5 12.023 -1.435 1 97.25 134 LYS B CA 1
ATOM 2947 C C . LYS B 1 134 ? 9.664 13.539 -1.396 1 97.25 134 LYS B C 1
ATOM 2949 O O . LYS B 1 134 ? 9.906 14.117 -0.333 1 97.25 134 LYS B O 1
ATOM 2954 N N . SER B 1 135 ? 9.539 14.195 -2.531 1 96.81 135 SER B N 1
ATOM 2955 C CA . SER B 1 135 ? 9.633 15.648 -2.584 1 96.81 135 SER B CA 1
ATOM 2956 C C . SER B 1 135 ? 8.531 16.297 -1.764 1 96.81 135 SER B C 1
ATOM 2958 O O . SER B 1 135 ? 8.773 17.266 -1.03 1 96.81 135 SER B O 1
ATOM 2960 N N . MET B 1 136 ? 7.352 15.766 -1.887 1 96.56 136 MET B N 1
ATOM 2961 C CA . MET B 1 136 ? 6.234 16.297 -1.11 1 96.56 136 MET B CA 1
ATOM 2962 C C . MET B 1 136 ? 6.512 16.188 0.385 1 96.56 136 MET B C 1
ATOM 2964 O O . MET B 1 136 ? 6.148 17.078 1.154 1 96.56 136 MET B O 1
ATOM 2968 N N . LEU B 1 137 ? 7.133 15.094 0.752 1 97.56 137 LEU B N 1
ATOM 2969 C CA . LEU B 1 137 ? 7.48 14.898 2.156 1 97.56 137 LEU B CA 1
ATOM 2970 C C . LEU B 1 137 ? 8.469 15.961 2.623 1 97.56 137 LEU B C 1
ATOM 2972 O O . LEU B 1 137 ? 8.328 16.516 3.717 1 97.56 137 LEU B O 1
ATOM 2976 N N . ILE B 1 138 ? 9.391 16.234 1.758 1 97.62 138 ILE B N 1
ATOM 2977 C CA . ILE B 1 138 ? 10.391 17.25 2.096 1 97.62 138 ILE B CA 1
ATOM 2978 C C . ILE B 1 138 ? 9.703 18.594 2.305 1 97.62 138 ILE B C 1
ATOM 2980 O O . ILE B 1 138 ? 9.969 19.281 3.295 1 97.62 138 ILE B O 1
ATOM 2984 N N . PHE B 1 139 ? 8.75 18.984 1.443 1 95.75 139 PHE B N 1
ATOM 2985 C CA . PHE B 1 139 ? 8.047 20.266 1.551 1 95.75 139 PHE B CA 1
ATOM 2986 C C . PHE B 1 139 ? 7.285 20.344 2.869 1 95.75 139 PHE B C 1
ATOM 2988 O O . PHE B 1 139 ? 7.262 21.406 3.508 1 95.75 139 PHE B O 1
ATOM 2995 N N . ALA B 1 140 ? 6.742 19.266 3.203 1 96.25 140 ALA B N 1
ATOM 2996 C CA . ALA B 1 140 ? 5.906 19.266 4.398 1 96.25 140 ALA B CA 1
ATOM 2997 C C . ALA B 1 140 ? 6.758 19.297 5.664 1 96.25 140 ALA B C 1
ATOM 2999 O O . ALA B 1 140 ? 6.504 20.094 6.566 1 96.25 140 ALA B O 1
ATOM 3000 N N . PHE B 1 141 ? 7.785 18.547 5.734 1 97.12 141 PHE B N 1
ATOM 3001 C CA . PHE B 1 141 ? 8.508 18.328 6.984 1 97.12 141 PHE B CA 1
ATOM 3002 C C . PHE B 1 141 ? 9.539 19.422 7.211 1 97.12 141 PHE B C 1
ATOM 3004 O O . PHE B 1 141 ? 10.047 19.578 8.32 1 97.12 141 PHE B O 1
ATOM 3011 N N . MET B 1 142 ? 9.789 20.203 6.184 1 96.12 142 MET B N 1
ATOM 3012 C CA . MET B 1 142 ? 10.719 21.312 6.379 1 96.12 142 MET B CA 1
ATOM 3013 C C . MET B 1 142 ? 10.078 22.406 7.215 1 96.12 142 MET B C 1
ATOM 3015 O O . MET B 1 142 ? 10.773 23.297 7.719 1 96.12 142 MET B O 1
ATOM 3019 N N . THR B 1 143 ? 8.805 22.422 7.5 1 92.56 143 THR B N 1
ATOM 3020 C CA . THR B 1 143 ? 8.062 23.547 8.062 1 92.56 143 THR B CA 1
ATOM 3021 C C . THR B 1 143 ? 8.008 23.453 9.586 1 92.56 143 THR B C 1
ATOM 3023 O O . THR B 1 143 ? 7.691 24.438 10.258 1 92.56 143 THR B O 1
ATOM 3026 N N . ASN B 1 144 ? 8.188 22.344 10.148 1 90.81 144 ASN B N 1
ATOM 3027 C CA . ASN B 1 144 ? 7.949 22.125 11.57 1 90.81 144 ASN B CA 1
ATOM 3028 C C . ASN B 1 144 ? 6.531 22.516 11.969 1 90.81 144 ASN B C 1
ATOM 3030 O O . ASN B 1 144 ? 6.336 23.266 12.938 1 90.81 144 ASN B O 1
ATOM 3034 N N . ALA B 1 145 ? 5.598 22.109 11.258 1 94.44 145 ALA B N 1
ATOM 3035 C CA . ALA B 1 145 ? 4.195 22.469 11.461 1 94.44 145 ALA B CA 1
ATOM 3036 C C . ALA B 1 145 ? 3.668 21.891 12.766 1 94.44 145 ALA B C 1
ATOM 3038 O O . ALA B 1 145 ? 4.203 20.906 13.281 1 94.44 145 ALA B O 1
ATOM 3039 N N . SER B 1 146 ? 2.674 22.594 13.281 1 95.06 146 SER B N 1
ATOM 3040 C CA . SER B 1 146 ? 2.031 22.094 14.484 1 95.06 146 SER B CA 1
ATOM 3041 C C . SER B 1 146 ? 0.972 21.047 14.148 1 95.06 146 SER B C 1
ATOM 3043 O O . SER B 1 146 ? 0.563 20.266 15.016 1 95.06 146 SER B O 1
ATOM 3045 N N . LEU B 1 147 ? 0.504 21.062 12.922 1 96.81 147 LEU B N 1
ATOM 3046 C CA . LEU B 1 147 ? -0.496 20.109 12.438 1 96.81 147 LEU B CA 1
ATOM 3047 C C . LEU B 1 147 ? -0.153 19.625 11.031 1 96.81 147 LEU B C 1
ATOM 3049 O O . LEU B 1 147 ? 0.061 20.438 10.133 1 96.81 147 LEU B O 1
ATOM 3053 N N . TYR B 1 148 ? -0.033 18.328 10.891 1 97.69 148 TYR B N 1
ATOM 3054 C CA . TYR B 1 148 ? 0.164 17.719 9.578 1 97.69 148 TYR B CA 1
ATOM 3055 C C . TYR B 1 148 ? -1.112 17.031 9.102 1 97.69 148 TYR B C 1
ATOM 3057 O O . TYR B 1 148 ? -1.735 16.266 9.852 1 97.69 148 TYR B O 1
ATOM 3065 N N . ILE B 1 149 ? -1.551 17.328 7.914 1 97.81 149 ILE B N 1
ATOM 3066 C CA . ILE B 1 149 ? -2.611 16.609 7.215 1 97.81 149 ILE B CA 1
ATOM 3067 C C . ILE B 1 149 ? -2.018 15.812 6.059 1 97.81 149 ILE B C 1
ATOM 3069 O O . ILE B 1 149 ? -1.546 16.391 5.074 1 97.81 149 ILE B O 1
ATOM 3073 N N . VAL B 1 150 ? -2.074 14.531 6.211 1 97.94 150 VAL B N 1
ATOM 3074 C CA . VAL B 1 150 ? -1.351 13.633 5.32 1 97.94 150 VAL B CA 1
ATOM 3075 C C . VAL B 1 150 ? -2.336 12.719 4.59 1 97.94 150 VAL B C 1
ATOM 3077 O O . VAL B 1 150 ? -3.025 11.914 5.219 1 97.94 150 VAL B O 1
ATOM 3080 N N . ASP B 1 151 ? -2.369 12.859 3.311 1 97.75 151 ASP B N 1
ATOM 3081 C CA . ASP B 1 151 ? -3.309 12.078 2.508 1 97.75 151 ASP B CA 1
ATOM 3082 C C . ASP B 1 151 ? -2.592 10.961 1.754 1 97.75 151 ASP B C 1
ATOM 3084 O O . ASP B 1 151 ? -1.964 11.203 0.721 1 97.75 151 ASP B O 1
ATOM 3088 N N . GLU B 1 152 ? -2.652 9.719 2.271 1 96.31 152 GLU B N 1
ATOM 3089 C CA . GLU B 1 152 ? -2.104 8.508 1.668 1 96.31 152 GLU B CA 1
ATOM 3090 C C . GLU B 1 152 ? -0.611 8.656 1.392 1 96.31 152 GLU B C 1
ATOM 3092 O O 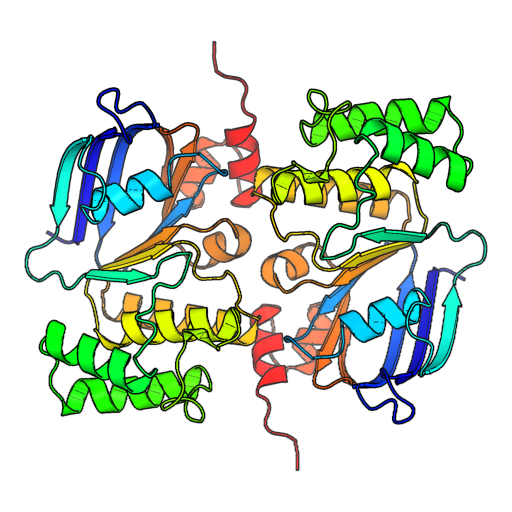. GLU B 1 152 ? -0.16 8.453 0.263 1 96.31 152 GLU B O 1
ATOM 3097 N N . PRO B 1 153 ? 0.122 8.844 2.416 1 96.12 153 PRO B N 1
ATOM 3098 C CA . PRO B 1 153 ? 1.528 9.203 2.221 1 96.12 153 PRO B CA 1
ATOM 3099 C C . PRO B 1 153 ? 2.387 8.023 1.78 1 96.12 153 PRO B C 1
ATOM 3101 O O . PRO B 1 153 ? 3.518 8.211 1.325 1 96.12 153 PRO B O 1
ATOM 3104 N N . PHE B 1 154 ? 1.837 6.859 1.838 1 95.31 154 PHE B N 1
ATOM 3105 C CA . PHE B 1 154 ? 2.662 5.684 1.594 1 95.31 154 PHE B CA 1
ATOM 3106 C C . PHE B 1 154 ? 2.693 5.34 0.109 1 95.31 154 PHE B C 1
ATOM 3108 O O . PHE B 1 154 ? 3.543 4.566 -0.338 1 95.31 154 PHE B O 1
ATOM 3115 N N . ILE B 1 155 ? 1.801 5.891 -0.616 1 91.81 155 ILE B N 1
ATOM 3116 C CA . ILE B 1 155 ? 1.701 5.582 -2.039 1 91.81 155 ILE B CA 1
ATOM 3117 C C . ILE B 1 155 ? 3.002 5.965 -2.742 1 91.81 155 ILE B C 1
ATOM 3119 O O . ILE B 1 155 ? 3.52 7.066 -2.543 1 91.81 155 ILE B O 1
ATOM 3123 N N . GLY B 1 156 ? 3.543 5.023 -3.494 1 90.38 156 GLY B N 1
ATOM 3124 C CA . GLY B 1 156 ? 4.727 5.293 -4.297 1 90.38 156 GLY B CA 1
ATOM 3125 C C . GLY B 1 156 ? 6.023 5.066 -3.541 1 90.38 156 GLY B C 1
ATOM 3126 O O . GLY B 1 156 ? 7.105 5.129 -4.125 1 90.38 156 GLY B O 1
ATOM 3127 N N . LEU B 1 157 ? 5.93 4.77 -2.287 1 94.94 157 LEU B N 1
ATOM 3128 C CA . LEU B 1 157 ? 7.137 4.598 -1.49 1 94.94 157 LEU B CA 1
ATOM 3129 C C . LEU B 1 157 ? 7.508 3.123 -1.371 1 94.94 157 LEU B C 1
ATOM 3131 O O . LEU B 1 157 ? 6.633 2.27 -1.213 1 94.94 157 LEU B O 1
ATOM 3135 N N . ASP B 1 158 ? 8.82 2.863 -1.499 1 94.69 158 ASP B N 1
ATOM 3136 C CA . ASP B 1 158 ? 9.305 1.524 -1.177 1 94.69 158 ASP B CA 1
ATOM 3137 C C . ASP B 1 158 ? 9.461 1.346 0.331 1 94.69 158 ASP B C 1
ATOM 3139 O O . ASP B 1 158 ? 9.211 2.275 1.102 1 94.69 158 ASP B O 1
ATOM 3143 N N . PRO B 1 159 ? 9.82 0.211 0.785 1 96.44 159 PRO B N 1
ATOM 3144 C CA . PRO B 1 159 ? 9.883 -0.058 2.225 1 96.44 159 PRO B CA 1
ATOM 3145 C C . PRO B 1 159 ? 10.867 0.85 2.955 1 96.44 159 PRO B C 1
ATOM 3147 O O . PRO B 1 159 ? 10.594 1.282 4.078 1 96.44 159 PRO B O 1
ATOM 3150 N N . ASN B 1 160 ? 11.953 1.146 2.307 1 96.06 160 ASN B N 1
ATOM 3151 C CA . ASN B 1 160 ? 12.938 2.023 2.939 1 96.06 160 ASN B CA 1
ATOM 3152 C C . ASN B 1 160 ? 12.375 3.428 3.146 1 96.06 160 ASN B C 1
ATOM 3154 O O . ASN B 1 160 ? 12.469 3.98 4.246 1 96.06 160 ASN B O 1
ATOM 3158 N N . ALA B 1 161 ? 11.859 3.938 2.104 1 96.94 161 ALA B N 1
ATOM 3159 C CA . ALA B 1 161 ? 11.258 5.27 2.189 1 96.94 161 ALA B CA 1
ATOM 3160 C C . ALA B 1 161 ? 10.094 5.281 3.174 1 96.94 161 ALA B C 1
ATOM 3162 O O . ALA B 1 161 ? 9.891 6.266 3.889 1 96.94 161 ALA B O 1
ATOM 3163 N N . THR B 1 162 ? 9.359 4.223 3.197 1 97.75 162 THR B N 1
ATOM 3164 C CA . THR B 1 162 ? 8.258 4.098 4.148 1 97.75 162 THR B CA 1
ATOM 3165 C C . THR B 1 162 ? 8.773 4.172 5.582 1 97.75 162 THR B C 1
ATOM 3167 O O . THR B 1 162 ? 8.219 4.895 6.41 1 97.75 162 THR B O 1
ATOM 3170 N N . LYS B 1 163 ? 9.781 3.432 5.867 1 98.06 163 LYS B N 1
ATOM 3171 C CA . LYS B 1 163 ? 10.367 3.459 7.207 1 98.06 163 LYS B CA 1
ATOM 3172 C C . LYS B 1 163 ? 10.828 4.863 7.574 1 98.06 163 LYS B C 1
ATOM 3174 O O . LYS B 1 163 ? 10.586 5.332 8.688 1 98.06 163 LYS B O 1
ATOM 3179 N N . LYS B 1 164 ? 11.477 5.504 6.672 1 98.19 164 LYS B N 1
ATOM 3180 C CA . LYS B 1 164 ? 11.953 6.863 6.898 1 98.19 164 LYS B CA 1
ATOM 3181 C C . LYS B 1 164 ? 10.789 7.812 7.188 1 98.19 164 LYS B C 1
ATOM 3183 O O . LYS B 1 164 ? 10.883 8.656 8.086 1 98.19 164 LYS B O 1
ATOM 3188 N N . LEU B 1 165 ? 9.758 7.672 6.434 1 98.5 165 LEU B N 1
ATOM 3189 C CA . LEU B 1 165 ? 8.562 8.469 6.695 1 98.5 165 LEU B CA 1
ATOM 3190 C C . LEU B 1 165 ? 8.031 8.211 8.102 1 98.5 165 LEU B C 1
ATOM 3192 O O . LEU B 1 165 ? 7.711 9.148 8.828 1 98.5 165 LEU B O 1
ATOM 3196 N N . LEU B 1 166 ? 7.953 6.973 8.445 1 98.62 166 LEU B N 1
ATOM 3197 C CA . LEU B 1 166 ? 7.434 6.621 9.766 1 98.62 166 LEU B CA 1
ATOM 3198 C C . LEU B 1 166 ? 8.281 7.242 10.867 1 98.62 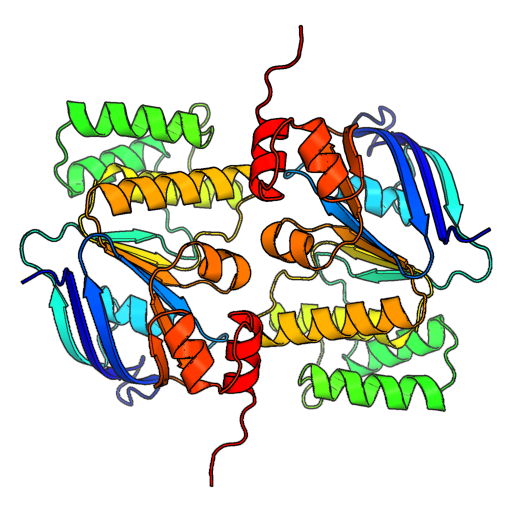166 LEU B C 1
ATOM 3200 O O . LEU B 1 166 ? 7.746 7.719 11.875 1 98.62 166 LEU B O 1
ATOM 3204 N N . LEU B 1 167 ? 9.562 7.262 10.656 1 98.19 167 LEU B N 1
ATOM 3205 C CA . LEU B 1 167 ? 10.469 7.871 11.625 1 98.19 167 LEU B CA 1
ATOM 3206 C C . LEU B 1 167 ? 10.234 9.375 11.719 1 98.19 167 LEU B C 1
ATOM 3208 O O . LEU B 1 167 ? 10.25 9.945 12.812 1 98.19 167 LEU B O 1
ATOM 3212 N N . LEU B 1 168 ? 10 9.969 10.617 1 98.25 168 LEU B N 1
ATOM 3213 C CA . LEU B 1 168 ? 9.727 11.406 10.594 1 98.25 168 LEU B CA 1
ATOM 3214 C C . LEU B 1 168 ? 8.414 11.719 11.312 1 98.25 168 LEU B C 1
ATOM 3216 O O . LEU B 1 168 ? 8.336 12.688 12.07 1 98.25 168 LEU B O 1
ATOM 3220 N N . LEU B 1 169 ? 7.418 10.914 11.047 1 98.56 169 LEU B N 1
ATOM 3221 C CA . LEU B 1 169 ? 6.137 11.102 11.719 1 98.56 169 LEU B CA 1
ATOM 3222 C C . LEU B 1 169 ? 6.293 10.977 13.227 1 98.56 169 LEU B C 1
ATOM 3224 O O . LEU B 1 169 ? 5.73 11.773 13.984 1 98.56 169 LEU B O 1
ATOM 3228 N N . GLU B 1 170 ? 7.008 10.031 13.602 1 98.38 170 GLU B N 1
ATOM 3229 C CA . GLU B 1 170 ? 7.25 9.82 15.023 1 98.38 170 GLU B CA 1
ATOM 3230 C C . GLU B 1 170 ? 7.961 11.016 15.641 1 98.38 170 GLU B C 1
ATOM 3232 O O . GLU B 1 170 ? 7.594 11.469 16.734 1 98.38 170 GLU B O 1
ATOM 3237 N N . GLU B 1 171 ? 8.984 11.484 14.969 1 98 171 GLU B N 1
ATOM 3238 C CA . GLU B 1 171 ? 9.727 12.648 15.445 1 98 171 GLU B CA 1
ATOM 3239 C C . GLU B 1 171 ? 8.812 13.859 15.617 1 98 171 GLU B C 1
ATOM 3241 O O . GLU B 1 171 ? 8.898 14.562 16.625 1 98 171 GLU B O 1
ATOM 3246 N N . GLU B 1 172 ? 8 14.117 14.695 1 97.44 172 GLU B N 1
ATOM 3247 C CA . GLU B 1 172 ? 7.094 15.258 14.75 1 97.44 172 GLU B CA 1
ATOM 3248 C C . GLU B 1 172 ? 6.07 15.094 15.875 1 97.44 172 GLU B C 1
ATOM 3250 O O . GLU B 1 172 ? 5.727 16.062 16.562 1 97.44 172 GLU B O 1
ATOM 3255 N N . GLN B 1 173 ? 5.621 13.914 16.016 1 97.62 173 GLN B N 1
ATOM 3256 C CA . GLN B 1 173 ? 4.711 13.648 17.125 1 97.62 173 GLN B CA 1
ATOM 3257 C C . GLN B 1 173 ? 5.375 13.953 18.469 1 97.62 173 GLN B C 1
ATOM 3259 O O . GLN B 1 173 ? 4.77 14.586 19.344 1 97.62 173 GLN B O 1
ATOM 3264 N N . LYS B 1 174 ? 6.562 13.516 18.578 1 97.56 174 LYS B N 1
ATOM 3265 C CA . LYS B 1 174 ? 7.316 13.742 19.812 1 97.56 174 LYS B CA 1
ATOM 3266 C C . LYS B 1 174 ? 7.547 15.234 20.047 1 97.56 174 LYS B C 1
ATOM 3268 O O . LYS B 1 174 ? 7.566 15.688 21.188 1 97.56 174 LYS B O 1
ATOM 3273 N N . ARG B 1 175 ? 7.68 15.938 18.969 1 96 175 ARG B N 1
ATOM 3274 C CA . ARG B 1 175 ? 7.852 17.375 19.047 1 96 175 ARG B CA 1
ATOM 3275 C C . ARG B 1 175 ? 6.566 18.062 19.5 1 96 175 ARG B C 1
ATOM 3277 O O . ARG B 1 175 ? 6.582 19.234 19.891 1 96 175 ARG B O 1
ATOM 3284 N N . GLY B 1 176 ? 5.461 17.328 19.406 1 95.94 176 GLY B N 1
ATOM 3285 C CA . GLY B 1 176 ? 4.184 17.859 19.844 1 95.94 176 GLY B CA 1
ATOM 3286 C C . GLY B 1 176 ? 3.229 18.156 18.703 1 95.94 176 GLY B C 1
ATOM 3287 O O . GLY B 1 176 ? 2.117 18.641 18.922 1 95.94 176 GLY B O 1
ATOM 3288 N N . ALA B 1 177 ? 3.6 17.812 17.516 1 96.38 177 ALA B N 1
ATOM 3289 C CA . ALA B 1 177 ? 2.73 18.062 16.359 1 96.38 177 ALA B CA 1
ATOM 3290 C C . ALA B 1 177 ? 1.564 17.078 16.344 1 96.38 177 ALA B C 1
ATOM 3292 O O . ALA B 1 177 ? 1.72 15.906 16.719 1 96.38 177 ALA B O 1
ATOM 3293 N N . GLY B 1 178 ? 0.39 17.578 15.953 1 97.12 178 GLY B N 1
ATOM 3294 C CA . GLY B 1 178 ? -0.715 16.703 15.609 1 97.12 178 GLY B CA 1
ATOM 3295 C C . GLY B 1 178 ? -0.688 16.25 14.164 1 97.12 178 GLY B C 1
ATOM 3296 O O . GLY B 1 178 ? -0.226 16.984 13.289 1 97.12 178 GLY B O 1
ATOM 3297 N N . ILE B 1 179 ? -1.148 15.039 13.953 1 98.25 179 ILE B N 1
ATOM 3298 C CA . ILE B 1 179 ? -1.115 14.477 12.609 1 98.25 179 ILE B CA 1
ATOM 3299 C C . ILE B 1 179 ? -2.461 13.828 12.289 1 98.25 179 ILE B C 1
ATOM 3301 O O . ILE B 1 179 ? -2.973 13.023 13.07 1 98.25 179 ILE B O 1
ATOM 3305 N N . LEU B 1 180 ? -3.074 14.219 11.234 1 98.75 180 LEU B N 1
ATOM 3306 C CA . LEU B 1 180 ? -4.203 13.531 10.617 1 98.75 180 LEU B CA 1
ATOM 3307 C C . LEU B 1 180 ? -3.777 12.828 9.328 1 98.75 180 LEU B C 1
ATOM 3309 O O . LEU B 1 180 ? -3.363 13.484 8.367 1 98.75 180 LEU B O 1
ATOM 3313 N N . MET B 1 181 ? -3.887 11.523 9.344 1 98.75 181 MET B N 1
ATOM 3314 C CA . MET B 1 181 ? -3.395 10.766 8.195 1 98.75 181 MET B CA 1
ATOM 3315 C C . MET B 1 181 ? -4.484 9.859 7.629 1 98.75 181 MET B C 1
ATOM 3317 O O . MET B 1 181 ? -5.074 9.062 8.359 1 98.75 181 MET B O 1
ATOM 3321 N N . SER B 1 182 ? -4.781 10.055 6.398 1 98.25 182 SER B N 1
ATOM 3322 C CA . SER B 1 182 ? -5.609 9.062 5.719 1 98.25 182 SER B CA 1
ATOM 3323 C C . SER B 1 182 ? -4.758 7.965 5.098 1 98.25 182 SER B C 1
ATOM 3325 O O . SER B 1 182 ? -3.67 8.234 4.578 1 98.25 182 SER B O 1
ATOM 3327 N N . THR B 1 183 ? -5.23 6.73 5.199 1 95.44 183 THR B N 1
ATOM 3328 C CA . THR B 1 183 ? -4.488 5.645 4.566 1 95.44 183 THR B CA 1
ATOM 3329 C C . THR B 1 183 ? -5.383 4.422 4.371 1 95.44 183 THR B C 1
ATOM 3331 O O . THR B 1 183 ? -6.301 4.188 5.16 1 95.44 183 THR B O 1
ATOM 3334 N N . HIS B 1 184 ? -5.004 3.682 3.359 1 92.25 184 HIS B N 1
ATOM 3335 C CA . HIS B 1 184 ? -5.656 2.398 3.121 1 92.25 184 HIS B CA 1
ATOM 3336 C C . HIS B 1 184 ? -4.809 1.245 3.643 1 92.25 184 HIS B C 1
ATOM 3338 O O . HIS B 1 184 ? -5.246 0.093 3.635 1 92.25 184 HIS B O 1
ATOM 3344 N N . VAL B 1 185 ? -3.666 1.529 4.094 1 94.25 185 VAL B N 1
ATOM 3345 C CA . VAL B 1 185 ? -2.775 0.507 4.633 1 94.25 185 VAL B CA 1
ATOM 3346 C C . VAL B 1 185 ? -3.025 0.346 6.133 1 94.25 185 VAL B C 1
ATOM 3348 O O . VAL B 1 185 ? -2.271 0.872 6.953 1 94.25 185 VAL B O 1
ATOM 3351 N N . LEU B 1 186 ? -3.941 -0.518 6.43 1 98 186 LEU B N 1
ATOM 3352 C CA . LEU B 1 186 ? -4.469 -0.553 7.789 1 98 186 LEU B CA 1
ATOM 3353 C C . LEU B 1 186 ? -3.488 -1.234 8.742 1 98 186 LEU B C 1
ATOM 3355 O O . LEU B 1 186 ? -3.426 -0.896 9.922 1 98 186 LEU B O 1
ATOM 3359 N N . ASP B 1 187 ? -2.719 -2.16 8.242 1 97.75 187 ASP B N 1
ATOM 3360 C CA . ASP B 1 187 ? -1.748 -2.822 9.109 1 97.75 187 ASP B CA 1
ATOM 3361 C C . ASP B 1 187 ? -0.706 -1.831 9.617 1 97.75 187 ASP B C 1
ATOM 3363 O O . ASP B 1 187 ? -0.312 -1.886 10.789 1 97.75 187 ASP B O 1
ATOM 3367 N N . THR B 1 188 ? -0.302 -0.953 8.766 1 97.38 188 THR B N 1
ATOM 3368 C CA . THR B 1 188 ? 0.646 0.079 9.172 1 97.38 188 THR B CA 1
ATOM 3369 C C . THR B 1 188 ? -0.022 1.093 10.102 1 97.38 188 THR B C 1
ATOM 3371 O O . THR B 1 188 ? 0.54 1.463 11.133 1 97.38 188 THR B O 1
ATOM 3374 N N . ALA B 1 189 ? -1.203 1.523 9.75 1 98.06 189 ALA B N 1
ATOM 3375 C CA . ALA B 1 189 ? -1.946 2.469 10.578 1 98.06 189 ALA B CA 1
ATOM 3376 C C . ALA B 1 189 ? -2.117 1.938 12 1 98.06 189 ALA B C 1
ATOM 3378 O O . ALA B 1 189 ? -1.949 2.678 12.969 1 98.06 189 ALA B O 1
ATOM 3379 N N . GLU B 1 190 ? -2.42 0.685 12.039 1 98.44 190 GLU B N 1
ATOM 3380 C CA . GLU B 1 190 ? -2.639 0.033 13.328 1 98.44 190 GLU B CA 1
ATOM 3381 C C . GLU B 1 190 ? -1.43 0.194 14.242 1 98.44 190 GLU B C 1
ATOM 3383 O O . GLU B 1 190 ? -1.579 0.386 15.453 1 98.44 190 GLU B O 1
ATOM 3388 N N . LYS B 1 191 ? -0.284 0.209 13.688 1 97.19 191 LYS B N 1
ATOM 3389 C CA . LYS B 1 191 ? 0.958 0.232 14.453 1 97.19 191 LYS B CA 1
ATOM 3390 C C . LYS B 1 191 ? 1.302 1.649 14.898 1 97.19 191 LYS B C 1
ATOM 3392 O O . LYS B 1 191 ? 1.936 1.841 15.938 1 97.19 191 LYS B O 1
ATOM 3397 N N . ILE B 1 192 ? 0.815 2.615 14.156 1 98.06 192 ILE B N 1
ATOM 3398 C CA . ILE B 1 192 ? 1.453 3.902 14.414 1 98.06 192 ILE B CA 1
ATOM 3399 C C . ILE B 1 192 ? 0.409 4.91 14.891 1 98.06 192 ILE B C 1
ATOM 3401 O O . ILE B 1 192 ? 0.748 5.91 15.523 1 98.06 192 ILE B O 1
ATOM 3405 N N . CYS B 1 193 ? -0.841 4.691 14.609 1 98.69 193 CYS B N 1
ATOM 3406 C CA . CYS B 1 193 ? -1.854 5.672 14.977 1 98.69 193 CYS B CA 1
ATOM 3407 C C . CYS B 1 193 ? -2.289 5.484 16.422 1 98.69 193 CYS B C 1
ATOM 3409 O O . CYS B 1 193 ? -2.396 4.355 16.906 1 98.69 193 CYS B O 1
ATOM 3411 N N . ASP B 1 194 ? -2.594 6.594 17.047 1 98.69 194 ASP B N 1
ATOM 3412 C CA . ASP B 1 194 ? -3.102 6.57 18.406 1 98.69 194 ASP B CA 1
ATOM 3413 C C . ASP B 1 194 ? -4.605 6.305 18.438 1 98.69 194 ASP B C 1
ATOM 3415 O O . ASP B 1 194 ? -5.113 5.664 19.359 1 98.69 194 ASP B O 1
ATOM 3419 N N . ARG B 1 195 ? -5.223 6.879 17.5 1 98.38 195 ARG B N 1
ATOM 3420 C CA . ARG B 1 195 ? -6.672 6.766 17.375 1 98.38 195 ARG B CA 1
ATOM 3421 C C . ARG B 1 195 ? -7.09 6.734 15.906 1 98.38 195 ARG B C 1
ATOM 3423 O O . ARG B 1 195 ? -6.301 7.082 15.023 1 98.38 195 ARG B O 1
ATOM 3430 N N . PHE B 1 196 ? -8.367 6.309 15.773 1 98.75 196 PHE B N 1
ATOM 3431 C CA . PHE B 1 196 ? -8.883 6.145 14.422 1 98.75 196 PHE B CA 1
ATOM 3432 C C . PHE B 1 196 ? -10.25 6.797 14.273 1 98.75 196 PHE B C 1
ATOM 3434 O O . PHE B 1 196 ? -11.031 6.824 15.227 1 98.75 196 PHE B O 1
ATOM 3441 N N . VAL B 1 197 ? -10.453 7.309 13.148 1 98.75 197 VAL B N 1
ATOM 3442 C CA . VAL B 1 197 ? -11.766 7.738 12.68 1 98.75 197 VAL B CA 1
ATOM 3443 C C . VAL B 1 197 ? -12.156 6.938 11.438 1 98.75 197 VAL B C 1
ATOM 3445 O O . VAL B 1 197 ? -11.594 7.141 10.359 1 98.75 197 VAL B O 1
ATOM 3448 N N . LEU B 1 198 ? -13.094 6.055 11.594 1 98.25 198 LEU B N 1
ATOM 3449 C CA . LEU B 1 198 ? -13.523 5.199 10.492 1 98.25 198 LEU B CA 1
ATOM 3450 C C . LEU B 1 198 ? -14.75 5.789 9.797 1 98.25 198 LEU B C 1
ATOM 3452 O O . LEU B 1 198 ? -15.812 5.91 10.398 1 98.25 198 LEU B O 1
ATOM 3456 N N . LEU B 1 199 ? -14.57 6.109 8.555 1 97.75 199 LEU B N 1
ATOM 3457 C CA . LEU B 1 199 ? -15.625 6.691 7.734 1 97.75 199 LEU B CA 1
ATOM 3458 C C . LEU B 1 199 ? -16.234 5.645 6.812 1 97.75 199 LEU B C 1
ATOM 3460 O O . LEU B 1 199 ? -15.523 4.918 6.125 1 97.75 199 LEU B O 1
ATOM 3464 N N . LEU B 1 200 ? -17.5 5.562 6.879 1 96.25 200 LEU B N 1
ATOM 3465 C CA . LEU B 1 200 ? -18.281 4.75 5.945 1 96.25 200 LEU B CA 1
ATOM 3466 C C . LEU B 1 200 ? -19.453 5.535 5.383 1 96.25 200 LEU B C 1
ATOM 3468 O O . LEU B 1 200 ? -20.266 6.07 6.141 1 96.25 200 LEU B O 1
ATOM 3472 N N . ASP B 1 201 ? -19.5 5.66 4.148 1 95.12 201 ASP B N 1
ATOM 3473 C CA . ASP B 1 201 ? -20.594 6.332 3.451 1 95.12 201 ASP B CA 1
ATOM 3474 C C . ASP B 1 201 ? -20.812 7.742 3.992 1 95.12 201 ASP B C 1
ATOM 3476 O O . ASP B 1 201 ? -21.938 8.141 4.277 1 95.12 201 ASP B O 1
ATOM 3480 N N . GLY B 1 202 ? -19.688 8.352 4.266 1 97.44 202 GLY B N 1
ATOM 3481 C CA . GLY B 1 202 ? -19.719 9.766 4.621 1 97.44 202 GLY B CA 1
ATOM 3482 C C . GLY B 1 202 ? -20.016 10 6.094 1 97.44 202 GLY B C 1
ATOM 3483 O O . GLY B 1 202 ? -20.172 11.141 6.523 1 97.44 202 GLY B O 1
ATOM 3484 N N . LYS B 1 203 ? -20.094 8.906 6.828 1 97.88 203 LYS B N 1
ATOM 3485 C CA . LYS B 1 203 ? -20.391 9.008 8.258 1 97.88 203 LYS B CA 1
ATOM 3486 C C . LYS B 1 203 ? -19.328 8.305 9.086 1 97.88 203 LYS B C 1
ATOM 3488 O O . LYS B 1 203 ? -18.672 7.375 8.609 1 97.88 203 LYS B O 1
ATOM 3493 N N . ILE B 1 204 ? -19.188 8.766 10.312 1 98.12 204 ILE B N 1
ATOM 3494 C CA . ILE B 1 204 ? -18.281 8.07 11.219 1 98.12 204 ILE B CA 1
ATOM 3495 C C . ILE B 1 204 ? -18.969 6.816 11.758 1 98.12 204 ILE B C 1
ATOM 3497 O O . ILE B 1 204 ? -20 6.895 12.422 1 98.12 204 ILE B O 1
ATOM 3501 N N . GLU B 1 205 ? -18.391 5.734 11.492 1 97.12 205 GLU B N 1
ATOM 3502 C CA . GLU B 1 205 ? -18.922 4.461 11.969 1 97.12 205 GLU B CA 1
ATOM 3503 C C . GLU B 1 205 ? -18.297 4.059 13.297 1 97.12 205 GLU B C 1
ATOM 3505 O O . GLU B 1 205 ? -18.922 3.367 14.102 1 97.12 205 GLU B O 1
ATOM 3510 N N . ALA B 1 206 ? -17.109 4.453 13.5 1 97.25 206 ALA B N 1
ATOM 3511 C CA . ALA B 1 206 ? -16.375 4.188 14.734 1 97.25 206 ALA B CA 1
ATOM 3512 C C . ALA B 1 206 ? -15.227 5.172 14.922 1 97.25 206 ALA B C 1
ATOM 3514 O O . ALA B 1 206 ? -14.648 5.645 13.938 1 97.25 206 ALA B O 1
ATOM 3515 N N . THR B 1 207 ? -14.984 5.469 16.125 1 98.06 207 THR B N 1
ATOM 3516 C CA . THR B 1 207 ? -13.875 6.352 16.469 1 98.06 207 THR B CA 1
ATOM 3517 C C . THR B 1 207 ? -13.258 5.961 17.812 1 98.06 207 THR B C 1
ATOM 3519 O O . THR B 1 207 ? -13.969 5.547 18.719 1 98.06 207 THR B O 1
ATOM 3522 N N . GLY B 1 208 ? -11.945 5.969 17.859 1 98.38 208 GLY B N 1
ATOM 3523 C CA . GLY B 1 208 ? -11.289 5.688 19.125 1 98.38 208 GLY B CA 1
ATOM 3524 C C . GLY B 1 208 ? -9.984 4.93 18.969 1 98.38 208 GLY B C 1
ATOM 3525 O O . GLY B 1 208 ? -9.461 4.816 17.859 1 98.38 208 GLY B O 1
ATOM 3526 N N . THR B 1 209 ? -9.414 4.547 20.047 1 98.56 209 THR B N 1
ATOM 3527 C CA . THR B 1 209 ? -8.211 3.73 20.062 1 98.56 209 THR B CA 1
ATOM 3528 C C . THR B 1 209 ? -8.492 2.338 19.5 1 98.56 209 THR B C 1
ATOM 3530 O O . THR B 1 209 ? -9.648 1.987 19.25 1 98.56 209 THR B O 1
ATOM 3533 N N . MET B 1 210 ? -7.422 1.606 19.312 1 98.25 210 MET B N 1
ATOM 3534 C CA . MET B 1 210 ? -7.574 0.236 18.828 1 98.25 210 MET B CA 1
ATOM 3535 C C . MET B 1 210 ? -8.508 -0.559 19.734 1 98.25 210 MET B C 1
ATOM 3537 O O . MET B 1 210 ? -9.398 -1.258 19.25 1 98.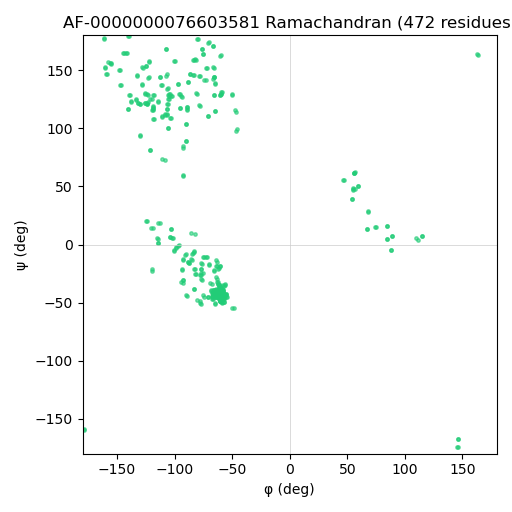25 210 MET B O 1
ATOM 3541 N N . GLU B 1 211 ? -8.312 -0.43 21 1 98.19 211 GLU B N 1
ATOM 3542 C CA . GLU B 1 211 ? -9.141 -1.144 21.969 1 98.19 211 GLU B CA 1
ATOM 3543 C C . GLU B 1 211 ? -10.602 -0.729 21.859 1 98.19 211 GLU B C 1
ATOM 3545 O O . GLU B 1 211 ? -11.5 -1.574 21.906 1 98.19 211 GLU B O 1
ATOM 3550 N N . GLU B 1 212 ? -10.844 0.559 21.734 1 98.31 212 GLU B N 1
ATOM 3551 C CA . GLU B 1 212 ? -12.203 1.065 21.625 1 98.31 212 GLU B CA 1
ATOM 3552 C C . GLU B 1 212 ? -12.875 0.559 20.344 1 98.31 212 GLU B C 1
ATOM 3554 O O . GLU B 1 212 ? -14.055 0.206 20.344 1 98.31 212 GLU B O 1
ATOM 3559 N N . ILE B 1 213 ? -12.102 0.523 19.25 1 98.06 213 ILE B N 1
ATOM 3560 C CA . ILE B 1 213 ? -12.625 0.02 18 1 98.06 213 ILE B CA 1
ATOM 3561 C C . ILE B 1 213 ? -12.969 -1.462 18.141 1 98.06 213 ILE B C 1
ATOM 3563 O O . ILE B 1 213 ? -14.039 -1.901 17.703 1 98.06 213 ILE B O 1
ATOM 3567 N N . GLN B 1 214 ? -12.086 -2.207 18.734 1 98.19 214 GLN B N 1
ATOM 3568 C CA . GLN B 1 214 ? -12.312 -3.629 18.969 1 98.19 214 GLN B CA 1
ATOM 3569 C C . GLN B 1 214 ? -13.57 -3.852 19.797 1 98.19 214 GLN B C 1
ATOM 3571 O O . GLN B 1 214 ? -14.359 -4.754 19.516 1 98.19 214 GLN B O 1
ATOM 3576 N N . THR B 1 215 ? -13.781 -3.029 20.766 1 97.69 215 THR B N 1
ATOM 3577 C CA . THR B 1 215 ? -14.953 -3.123 21.641 1 97.69 215 THR B CA 1
ATOM 3578 C C . THR B 1 215 ? -16.234 -2.811 20.859 1 97.69 215 THR B C 1
ATOM 3580 O O . THR B 1 215 ? -17.219 -3.529 20.984 1 97.69 215 THR B O 1
ATOM 3583 N N . THR B 1 216 ? -16.156 -1.765 20.094 1 95.69 216 THR B N 1
ATOM 3584 C CA . THR B 1 216 ? -17.297 -1.378 19.266 1 95.69 216 THR B CA 1
ATOM 3585 C C . THR B 1 216 ? -17.703 -2.521 18.344 1 95.69 216 THR B C 1
ATOM 3587 O O . THR B 1 216 ? -18.891 -2.748 18.125 1 95.69 216 THR B O 1
ATOM 3590 N N . CYS B 1 217 ? -16.719 -3.301 17.844 1 96.12 217 CYS B N 1
ATOM 3591 C CA . CYS B 1 217 ? -16.969 -4.379 16.891 1 96.12 217 CYS B CA 1
ATOM 3592 C C . CYS B 1 217 ? -17.297 -5.68 17.625 1 96.12 217 CYS B C 1
ATOM 3594 O O . CYS B 1 217 ? -17.797 -6.625 17.016 1 96.12 217 CYS B O 1
ATOM 3596 N N . GLY B 1 218 ? -17 -5.723 18.906 1 96.69 218 GLY B N 1
ATOM 3597 C CA . GLY B 1 218 ? -17.094 -6.984 19.625 1 96.69 218 GLY B CA 1
ATOM 3598 C C . GLY B 1 218 ? -16.062 -8 19.203 1 96.69 218 GLY B C 1
ATOM 3599 O O . GLY B 1 218 ? -16.328 -9.203 19.156 1 96.69 218 GLY B O 1
ATOM 3600 N N . LEU B 1 219 ? -14.906 -7.543 18.734 1 96.94 219 LEU B N 1
ATOM 3601 C CA . LEU B 1 219 ? -13.82 -8.391 18.25 1 96.94 219 LEU B CA 1
ATOM 3602 C C . LEU B 1 219 ? -12.547 -8.148 19.047 1 96.94 219 LEU B C 1
ATOM 3604 O O . LEU B 1 219 ? -11.602 -7.535 18.531 1 96.94 219 LEU B O 1
ATOM 3608 N N . PRO B 1 220 ? -12.477 -8.75 20.172 1 96.44 220 PRO B N 1
ATOM 3609 C CA . PRO B 1 220 ? -11.281 -8.539 20.984 1 96.44 220 PRO B CA 1
ATOM 3610 C C . PRO B 1 220 ? -10.008 -9.086 20.328 1 96.44 220 PRO B C 1
ATOM 3612 O O . PRO B 1 220 ? -10.047 -10.141 19.703 1 96.44 220 PRO B O 1
ATOM 3615 N N . ASN B 1 221 ? -8.953 -8.375 20.406 1 96.06 221 ASN B N 1
ATOM 3616 C CA . ASN B 1 221 ? -7.613 -8.758 19.953 1 96.06 221 ASN B CA 1
ATOM 3617 C C . ASN B 1 221 ? -7.547 -8.891 18.438 1 96.06 221 ASN B C 1
ATOM 3619 O O . ASN B 1 221 ? -6.609 -9.477 17.906 1 96.06 221 ASN B O 1
ATOM 3623 N N . SER B 1 222 ? -8.586 -8.391 17.766 1 97.69 222 SER B N 1
ATOM 3624 C CA . SER B 1 222 ? -8.586 -8.438 16.312 1 97.69 222 SER B CA 1
ATOM 3625 C C . SER B 1 222 ? -7.809 -7.262 15.719 1 97.69 222 SER B C 1
ATOM 3627 O O . SER B 1 222 ? -7.578 -6.262 16.406 1 97.69 222 SER B O 1
ATOM 3629 N N . SER B 1 223 ? -7.426 -7.473 14.539 1 98.25 223 SER B N 1
ATOM 3630 C CA . SER B 1 223 ? -6.684 -6.418 13.859 1 98.25 223 SER B CA 1
ATOM 3631 C C . SER B 1 223 ? -7.609 -5.289 13.414 1 98.25 223 SER B C 1
ATOM 3633 O O . SER B 1 223 ? -8.828 -5.453 13.391 1 98.25 223 SER B O 1
ATOM 3635 N N . LEU B 1 224 ? -7.043 -4.184 13.102 1 98.56 224 LEU B N 1
ATOM 3636 C CA . LEU B 1 224 ? -7.793 -3.057 12.555 1 98.56 224 LEU B CA 1
ATOM 3637 C C . LEU B 1 224 ? -8.492 -3.451 11.258 1 98.56 224 LEU B C 1
ATOM 3639 O O . LEU B 1 224 ? -9.633 -3.061 11.016 1 98.56 224 LEU B O 1
ATOM 3643 N N . LEU B 1 225 ? -7.82 -4.25 10.438 1 98.38 225 LEU B N 1
ATOM 3644 C CA . LEU B 1 225 ? -8.391 -4.723 9.18 1 98.38 225 LEU B CA 1
ATOM 3645 C C . LEU B 1 225 ? -9.633 -5.574 9.438 1 98.38 225 LEU B C 1
ATOM 3647 O O . LEU B 1 225 ? -10.641 -5.43 8.75 1 98.38 225 LEU B O 1
ATOM 3651 N N . ASP B 1 226 ? -9.539 -6.414 10.445 1 98.12 226 ASP B N 1
ATOM 3652 C CA . ASP B 1 226 ? -10.68 -7.25 10.797 1 98.12 226 ASP B CA 1
ATOM 3653 C C . ASP B 1 226 ? -11.867 -6.402 11.25 1 98.12 226 ASP B C 1
ATOM 3655 O O . ASP B 1 226 ? -13.008 -6.648 10.844 1 98.12 226 ASP B O 1
ATOM 3659 N N . CYS B 1 227 ? -11.586 -5.453 12.078 1 98.06 227 CYS B N 1
ATOM 3660 C CA . CYS B 1 227 ? -12.641 -4.578 12.57 1 98.06 227 CYS B CA 1
ATOM 3661 C C . CYS B 1 227 ? -13.25 -3.766 11.43 1 98.06 227 CYS B C 1
ATOM 3663 O O . CYS B 1 227 ? -14.469 -3.617 11.344 1 98.06 227 CYS B O 1
ATOM 3665 N N . PHE B 1 228 ? -12.414 -3.264 10.562 1 98.06 228 PHE B N 1
ATOM 3666 C CA . PHE B 1 228 ? -12.867 -2.514 9.398 1 98.06 228 PHE B CA 1
ATOM 3667 C C . PHE B 1 228 ? -13.781 -3.369 8.531 1 98.06 228 PHE B C 1
ATOM 3669 O O . PHE B 1 228 ? -14.859 -2.922 8.125 1 98.06 228 PHE B O 1
ATOM 3676 N N . TYR B 1 229 ? -13.297 -4.543 8.258 1 97.25 229 TYR B N 1
ATOM 3677 C CA . TYR B 1 229 ? -14.055 -5.477 7.434 1 97.25 229 TYR B CA 1
ATOM 3678 C C . TYR B 1 229 ? -15.414 -5.773 8.055 1 97.25 229 TYR B C 1
ATOM 3680 O O . TYR B 1 229 ? -16.422 -5.785 7.352 1 97.25 229 TYR B O 1
ATOM 3688 N N . PHE B 1 230 ? -15.398 -5.98 9.336 1 97.25 230 PHE B N 1
ATOM 3689 C CA . PHE B 1 230 ? -16.625 -6.246 10.07 1 97.25 230 PHE B CA 1
ATOM 3690 C C . PHE B 1 230 ? -17.594 -5.074 9.945 1 97.25 230 PHE B C 1
ATOM 3692 O O . PHE B 1 230 ? -18.766 -5.258 9.594 1 97.25 230 PHE B O 1
ATOM 3699 N N . LEU B 1 231 ? -17.109 -3.855 10.18 1 96 231 LEU B N 1
ATOM 3700 C CA . LEU B 1 231 ? -17.938 -2.66 10.172 1 96 231 LEU B CA 1
ATOM 3701 C C . LEU B 1 231 ? -18.453 -2.363 8.766 1 96 231 LEU B C 1
ATOM 3703 O O . LEU B 1 231 ? -19.578 -1.86 8.602 1 96 231 LEU B O 1
ATOM 3707 N N . SER B 1 232 ? -17.641 -2.678 7.805 1 94.38 232 SER B N 1
ATOM 3708 C CA . SER B 1 232 ? -17.984 -2.361 6.422 1 94.38 232 SER B CA 1
ATOM 3709 C C . SER B 1 232 ? -19.016 -3.348 5.863 1 94.38 232 SER B C 1
ATOM 3711 O O . SER B 1 232 ? -19.656 -3.076 4.848 1 94.38 232 SER B O 1
ATOM 3713 N N . ASN B 1 233 ? -19.109 -4.457 6.434 1 91.19 233 ASN B N 1
ATOM 3714 C CA . ASN B 1 233 ? -19.984 -5.48 5.891 1 91.19 233 ASN B CA 1
ATOM 3715 C C . ASN B 1 233 ? -21.141 -5.781 6.84 1 91.19 233 ASN B C 1
ATOM 3717 O O . ASN B 1 233 ? -21.891 -6.746 6.637 1 91.19 233 ASN B O 1
ATOM 3721 N N . LYS B 1 234 ? -21.188 -5.012 7.879 1 81.19 234 LYS B N 1
ATOM 3722 C CA . LYS B 1 234 ? -22.297 -5.16 8.805 1 81.19 234 LYS B CA 1
ATOM 3723 C C . LYS B 1 234 ? -23.625 -4.789 8.141 1 81.19 234 LYS B C 1
ATOM 3725 O O . LYS B 1 234 ? -23.672 -3.869 7.32 1 81.19 234 LYS B O 1
ATOM 3730 N N . GLU B 1 235 ? -24.453 -5.73 8.008 1 64.31 235 GLU B N 1
ATOM 3731 C CA . GLU B 1 235 ? -25.797 -5.414 7.523 1 64.31 235 GLU B CA 1
ATOM 3732 C C . GLU B 1 235 ? -26.422 -4.266 8.312 1 64.31 235 GLU B C 1
ATOM 3734 O O . GLU B 1 235 ? -26.188 -4.141 9.516 1 64.31 235 GLU B O 1
ATOM 3739 N N . PRO B 1 236 ? -26.906 -3.285 7.652 1 55.06 236 PRO B N 1
ATOM 3740 C CA . PRO B 1 236 ? -27.562 -2.186 8.367 1 55.06 236 PRO B CA 1
ATOM 3741 C C . PRO B 1 236 ? -28.547 -2.674 9.43 1 55.06 236 PRO B C 1
ATOM 3743 O O . PRO B 1 236 ? -29.172 -3.725 9.266 1 55.06 236 PRO B O 1
ATOM 3746 N N . SER B 1 237 ? -28.25 -2.412 10.727 1 42.03 237 SER B N 1
ATOM 3747 C CA . SER B 1 237 ? -29.344 -2.711 11.641 1 42.03 237 SER B CA 1
ATOM 3748 C C . SER B 1 237 ? -30.672 -2.176 11.117 1 42.03 237 SER B C 1
ATOM 3750 O O . SER B 1 237 ? -30.797 -0.985 10.82 1 42.03 237 SER B O 1
ATOM 3752 N N . VAL B 1 238 ? -31.5 -2.867 10.547 1 30.53 238 VAL B N 1
ATOM 3753 C CA . VAL B 1 238 ? -32.875 -2.441 10.359 1 30.53 238 VAL B CA 1
ATOM 3754 C C . VAL B 1 238 ? -33.5 -2.061 11.703 1 30.53 238 VAL B C 1
ATOM 3756 O O . VAL B 1 238 ? -33.281 -2.748 12.703 1 30.53 238 VAL B O 1
#

pLDDT: mean 94.31, std 8.49, range [30.53, 98.88]

Organism: NCBI:txid33932